Protein AF-A0A954WQE1-F1 (afdb_monomer)

Solvent-accessible surface area (backbone atoms only — not comparable to full-atom values): 22031 Å² total; per-residue (Å²): 136,73,88,57,60,89,53,28,48,101,85,66,47,41,55,74,34,62,69,41,31,35,56,44,27,73,43,98,88,70,47,68,40,38,37,60,62,50,34,54,50,35,53,69,76,42,40,83,43,92,73,36,56,40,56,42,66,49,85,93,50,46,94,58,23,64,58,66,59,38,55,31,36,36,36,50,46,53,56,97,66,20,29,23,33,38,36,39,26,52,50,39,43,62,91,69,50,42,64,57,47,52,54,52,49,46,50,49,33,42,52,53,10,56,80,59,79,33,42,64,50,57,73,44,82,43,75,66,40,76,55,74,67,69,64,58,58,52,52,52,52,54,51,53,54,51,55,51,54,52,50,53,50,53,54,51,51,55,56,47,52,38,53,51,49,18,64,72,73,72,46,92,54,81,86,73,88,78,88,84,76,65,76,72,74,99,64,86,82,51,71,66,61,53,46,50,50,31,73,73,66,22,66,57,58,51,52,41,51,51,49,41,54,50,34,55,50,48,32,56,50,39,71,46,65,51,56,62,60,79,47,77,48,73,52,74,52,70,43,78,91,80,71,43,82,45,75,50,72,49,78,49,69,61,81,67,87,83,63,63,43,61,69,59,32,52,48,33,50,50,46,36,54,49,41,54,54,47,47,52,50,50,55,54,48,52,53,55,53,45,54,55,48,47,52,54,25,54,51,19,46,55,50,24,47,47,29,64,74,44,52,39,54,50,34,47,48,54,27,51,53,41,46,51,34,32,77,68,73,70,49,58,68,68,60,34,53,49,33,48,47,51,32,51,53,47,47,52,50,28,52,52,24,28,48,49,24,47,52,34,49,52,29,56,76,48,48,66,62,72,83,92,73,70,74,65,80,69,76,82,81,66,85,64,71,79,68,68,75,74,84,127

Radius of gyration: 47.33 Å; Cα contacts (8 Å, |Δi|>4): 419; chains: 1; bounding box: 104×52×142 Å

Mean predicted aligned error: 14.35 Å

Nearest PDB structures (foldseek):
  1dna-assembly1_B  TM=9.230E-01  e=9.432E-18  Escherichia coli
  1ev5-assembly1_A-2  TM=9.210E-01  e=1.381E-17  Escherichia coli
  1qqq-assembly1_A  TM=9.215E-01  e=2.516E-17  Escherichia coli
  1evf-assembly1_A  TM=9.211E-01  e=2.806E-17  Escherichia coli
  1fwm-assembly1_B  TM=9.257E-01  e=3.685E-17  Escherichia coli

Structure (mmCIF, N/CA/C/O backbone):
data_AF-A0A954WQE1-F1
#
_entry.id   AF-A0A954WQE1-F1
#
loop_
_atom_site.group_PDB
_atom_site.id
_atom_site.type_symbol
_atom_site.label_atom_id
_atom_site.label_alt_id
_atom_site.label_comp_id
_atom_site.label_asym_id
_atom_site.label_entity_id
_atom_site.label_seq_id
_atom_site.pdbx_PDB_ins_code
_atom_site.Cartn_x
_atom_site.Cartn_y
_atom_site.Cartn_z
_atom_site.occupancy
_atom_site.B_iso_or_equiv
_atom_site.auth_seq_id
_atom_site.auth_comp_id
_atom_site.auth_asym_id
_atom_site.auth_atom_id
_atom_site.pdbx_PDB_model_num
ATOM 1 N N . VAL A 1 1 ? 29.684 19.545 -23.980 1.00 44.56 1 VAL A N 1
ATOM 2 C CA . VAL A 1 1 ? 29.691 18.128 -23.545 1.00 44.56 1 VAL A CA 1
ATOM 3 C C . VAL A 1 1 ? 30.908 17.935 -22.643 1.00 44.56 1 VAL A C 1
ATOM 5 O O . VAL A 1 1 ? 31.995 18.214 -23.116 1.00 44.56 1 VAL A O 1
ATOM 8 N N . ARG A 1 2 ? 30.737 17.595 -21.352 1.00 50.31 2 ARG A N 1
ATOM 9 C CA . ARG A 1 2 ? 31.828 17.500 -20.341 1.00 50.31 2 ARG A CA 1
ATOM 10 C C . ARG A 1 2 ? 32.262 16.064 -20.013 1.00 50.31 2 ARG A C 1
ATOM 12 O O . ARG A 1 2 ? 33.118 15.856 -19.166 1.00 50.31 2 ARG A O 1
ATOM 19 N N . ILE A 1 3 ? 31.651 15.077 -20.665 1.00 53.16 3 ILE A N 1
ATOM 20 C CA . ILE A 1 3 ? 31.867 13.653 -20.368 1.00 53.16 3 ILE A CA 1
ATOM 21 C C . ILE A 1 3 ? 33.276 13.173 -20.733 1.00 53.16 3 ILE A C 1
ATOM 23 O O . ILE A 1 3 ? 33.689 12.138 -20.247 1.00 53.16 3 ILE A O 1
ATOM 27 N N . TRP A 1 4 ? 34.012 13.920 -21.561 1.00 60.53 4 TRP A N 1
ATOM 28 C CA . TRP A 1 4 ? 35.359 13.561 -22.013 1.00 60.53 4 TRP A CA 1
ATOM 29 C C . TRP A 1 4 ? 36.477 14.204 -21.183 1.00 60.53 4 TRP A C 1
ATOM 31 O O . TRP A 1 4 ? 37.647 13.973 -21.463 1.00 60.53 4 TRP A O 1
ATOM 41 N N . ASN A 1 5 ? 36.125 15.005 -20.169 1.00 66.75 5 ASN A N 1
ATOM 42 C CA . ASN A 1 5 ? 37.084 15.774 -19.375 1.00 66.75 5 ASN A CA 1
ATOM 43 C C . ASN A 1 5 ? 38.093 14.891 -18.624 1.00 66.75 5 ASN A C 1
ATOM 45 O O . ASN A 1 5 ? 39.183 15.357 -18.328 1.00 66.75 5 ASN A O 1
ATOM 49 N N . GLU A 1 6 ? 37.740 13.642 -18.313 1.00 64.88 6 GLU A N 1
ATOM 50 C CA . GLU A 1 6 ? 38.630 12.703 -17.616 1.00 64.88 6 GLU A CA 1
ATOM 51 C C . GLU A 1 6 ? 39.767 12.173 -18.505 1.00 64.88 6 GLU A C 1
ATOM 53 O O . GLU A 1 6 ? 40.782 11.718 -17.986 1.00 64.88 6 GLU A O 1
ATOM 58 N N . TRP A 1 7 ? 39.611 12.246 -19.831 1.00 68.12 7 TRP A N 1
ATOM 59 C CA . TRP A 1 7 ? 40.600 11.772 -20.808 1.00 68.12 7 TRP A CA 1
ATOM 60 C C . TRP A 1 7 ? 41.270 12.904 -21.589 1.00 68.12 7 TRP A C 1
ATOM 62 O O . TRP A 1 7 ? 42.167 12.644 -22.386 1.00 68.12 7 TRP A O 1
ATOM 72 N N . ALA A 1 8 ? 40.814 14.139 -21.407 1.00 73.12 8 ALA A N 1
ATOM 73 C CA . ALA A 1 8 ? 41.371 15.300 -22.077 1.00 73.12 8 ALA A CA 1
ATOM 74 C C . ALA A 1 8 ? 42.640 15.783 -21.364 1.00 73.12 8 ALA A C 1
ATOM 76 O O . ALA A 1 8 ? 42.738 15.700 -20.140 1.00 73.12 8 ALA A O 1
ATOM 77 N N . ASP A 1 9 ? 43.607 16.287 -22.127 1.00 78.00 9 ASP A N 1
ATOM 78 C CA . ASP A 1 9 ? 44.785 16.939 -21.561 1.00 78.00 9 ASP A CA 1
ATOM 79 C C . ASP A 1 9 ? 44.444 18.307 -20.933 1.00 78.00 9 ASP A C 1
ATOM 81 O O . ASP A 1 9 ? 43.296 18.760 -20.950 1.00 78.00 9 ASP A O 1
ATOM 85 N N . ASP A 1 10 ? 45.455 18.995 -20.392 1.00 78.81 10 ASP A N 1
ATOM 86 C CA . ASP A 1 10 ? 45.301 20.310 -19.752 1.00 78.81 10 ASP A CA 1
ATOM 87 C C . ASP A 1 10 ? 44.700 21.389 -20.686 1.00 78.81 10 ASP A C 1
ATOM 89 O O . ASP A 1 10 ? 44.206 22.412 -20.206 1.00 78.81 10 ASP A O 1
ATOM 93 N N . ASN A 1 11 ? 44.707 21.167 -22.008 1.00 77.94 11 ASN A N 1
ATOM 94 C CA . ASN A 1 11 ? 44.114 22.049 -23.018 1.00 77.94 11 ASN A CA 1
ATOM 95 C C . ASN A 1 11 ? 42.723 21.588 -23.489 1.00 77.94 11 ASN A C 1
ATOM 97 O O . ASN A 1 11 ? 42.072 22.300 -24.258 1.00 77.94 11 ASN A O 1
ATOM 101 N N . GLY A 1 12 ? 42.237 20.436 -23.021 1.00 77.00 12 GLY A N 1
ATOM 102 C CA . GLY A 1 12 ? 40.967 19.853 -23.444 1.00 77.00 12 GLY A CA 1
ATOM 103 C C . GLY A 1 12 ? 41.069 18.935 -24.671 1.00 77.00 12 GLY A C 1
ATOM 104 O O . GLY A 1 12 ? 40.027 18.542 -25.204 1.00 77.00 12 GLY A O 1
ATOM 105 N N . ASP A 1 13 ? 42.278 18.583 -25.120 1.00 78.06 13 ASP A N 1
ATOM 106 C CA . ASP A 1 13 ? 42.508 17.761 -26.308 1.00 78.06 13 ASP A CA 1
ATOM 107 C C . ASP A 1 13 ? 42.589 16.261 -25.973 1.00 78.06 13 ASP A C 1
ATOM 109 O O . ASP A 1 13 ? 43.145 15.842 -24.962 1.00 78.06 13 ASP A O 1
ATOM 113 N N . LEU A 1 14 ? 42.055 15.420 -26.867 1.00 81.06 14 LEU A N 1
ATOM 114 C CA . LEU A 1 14 ? 42.065 13.948 -26.747 1.00 81.06 14 LEU A CA 1
ATOM 115 C C . LEU A 1 14 ? 43.180 13.288 -27.583 1.00 81.06 14 LEU A C 1
ATOM 117 O O . LEU A 1 14 ? 43.167 12.077 -27.827 1.00 81.06 14 LEU A O 1
ATOM 121 N N . GLY A 1 15 ? 44.132 14.089 -28.066 1.00 85.19 15 GLY A N 1
ATOM 122 C CA . GLY A 1 15 ? 45.166 13.661 -29.004 1.00 85.19 15 GLY A CA 1
ATOM 123 C C . GLY A 1 15 ? 44.678 13.570 -30.464 1.00 85.19 15 GLY A C 1
ATOM 124 O O . GLY A 1 15 ? 43.678 14.189 -30.844 1.00 85.19 15 GLY A O 1
ATOM 125 N N . PRO A 1 16 ? 45.385 12.821 -31.332 1.00 87.19 16 PRO A N 1
ATOM 126 C CA . PRO A 1 16 ? 45.154 12.766 -32.773 1.00 87.19 16 PRO A CA 1
ATOM 127 C C . PRO A 1 16 ? 43.938 11.902 -33.161 1.00 87.19 16 PRO A C 1
ATOM 129 O O . PRO A 1 16 ? 44.061 10.949 -33.921 1.00 87.19 16 PRO A O 1
ATOM 132 N N . ILE A 1 17 ? 42.747 12.228 -32.666 1.00 86.19 17 ILE A N 1
ATOM 133 C CA . ILE A 1 17 ? 41.510 11.472 -32.925 1.00 86.19 17 ILE A CA 1
ATOM 134 C C . ILE A 1 17 ? 40.830 11.902 -34.249 1.00 86.19 17 ILE A C 1
ATOM 136 O O . ILE A 1 17 ? 41.497 12.303 -35.205 1.00 86.19 17 ILE A O 1
ATOM 140 N N . TYR A 1 18 ? 39.497 11.826 -34.338 1.00 88.00 18 TYR A N 1
ATOM 141 C CA . TYR A 1 18 ? 38.711 11.956 -35.574 1.00 88.00 18 TYR A CA 1
ATOM 142 C C . TYR A 1 18 ? 39.097 13.128 -36.486 1.00 88.00 18 TYR A C 1
ATOM 144 O O . TYR A 1 18 ? 39.350 12.912 -37.666 1.00 88.00 18 TYR A O 1
ATOM 152 N N . GLY A 1 19 ? 39.195 14.357 -35.966 1.00 87.81 19 GLY A N 1
ATOM 153 C CA . GLY A 1 19 ? 39.483 15.537 -36.793 1.00 87.81 19 GLY A CA 1
ATOM 154 C C . GLY A 1 19 ? 40.816 15.430 -37.542 1.00 87.81 19 GLY A C 1
ATOM 155 O O . GLY A 1 19 ? 40.864 15.616 -38.758 1.00 87.81 19 GLY A O 1
ATOM 156 N N . LYS A 1 20 ? 41.897 15.053 -36.845 1.00 91.00 20 LYS A N 1
ATOM 157 C CA . LYS A 1 20 ? 43.204 14.855 -37.485 1.00 91.00 20 LYS A CA 1
ATOM 158 C C . LYS A 1 20 ? 43.142 13.707 -38.487 1.00 91.00 20 LYS A C 1
ATOM 160 O O . LYS A 1 20 ? 43.586 13.886 -39.617 1.00 91.00 20 LYS A O 1
ATOM 165 N N . GLN A 1 21 ? 42.557 12.568 -38.115 1.00 94.19 21 GLN A N 1
ATOM 166 C CA . GLN A 1 21 ? 42.519 11.413 -39.012 1.00 94.19 21 GLN A CA 1
ATOM 167 C C . GLN A 1 21 ? 41.669 11.682 -40.263 1.00 94.19 21 GLN A C 1
ATOM 169 O O . GLN A 1 21 ? 42.047 11.276 -41.354 1.00 94.19 21 GLN A O 1
ATOM 174 N N . TRP A 1 22 ? 40.562 12.419 -40.172 1.00 94.94 22 TRP A N 1
ATOM 175 C CA . TRP A 1 22 ? 39.663 12.621 -41.313 1.00 94.94 22 TRP A CA 1
ATOM 176 C C . TRP A 1 22 ? 40.170 13.661 -42.309 1.00 94.94 22 TRP A C 1
ATOM 178 O O . TRP A 1 22 ? 40.100 13.432 -43.517 1.00 94.94 22 TRP A O 1
ATOM 188 N N . VAL A 1 23 ? 40.671 14.805 -41.833 1.00 94.81 23 VAL A N 1
ATOM 189 C CA . VAL A 1 23 ? 41.021 15.932 -42.719 1.00 94.81 23 VAL A CA 1
ATOM 190 C C . VAL A 1 23 ? 42.520 16.212 -42.816 1.00 94.81 23 VAL A C 1
ATOM 192 O O . VAL A 1 23 ? 42.933 16.979 -43.686 1.00 94.81 23 VAL A O 1
ATOM 195 N N . ARG A 1 24 ? 43.345 15.603 -41.957 1.00 93.44 24 ARG A N 1
ATOM 196 C CA . ARG A 1 24 ? 44.784 15.890 -41.863 1.00 93.44 24 ARG A CA 1
ATOM 197 C C . ARG A 1 24 ? 45.621 14.636 -41.575 1.00 93.44 24 ARG A C 1
ATOM 199 O O . ARG A 1 24 ? 46.587 14.700 -40.813 1.00 93.44 24 ARG A O 1
ATOM 206 N N . TRP A 1 25 ? 45.262 13.511 -42.194 1.00 93.81 25 TRP A N 1
ATOM 207 C CA . TRP A 1 25 ? 45.987 12.247 -42.048 1.00 93.81 25 TRP A CA 1
ATOM 208 C C . TRP A 1 25 ? 47.409 12.390 -42.594 1.00 93.81 25 TRP A C 1
ATOM 210 O O . TRP A 1 25 ? 47.583 12.743 -43.760 1.00 93.81 25 TRP A O 1
ATOM 220 N N . GLN A 1 26 ? 48.429 12.123 -41.782 1.00 91.81 26 GLN A N 1
ATOM 221 C CA . GLN A 1 26 ? 49.822 12.268 -42.210 1.00 91.81 26 GLN A CA 1
ATOM 222 C C . GLN A 1 26 ? 50.297 11.023 -42.959 1.00 91.81 26 GLN A C 1
ATOM 224 O O . GLN A 1 26 ? 50.232 9.906 -42.447 1.00 91.81 26 GLN A O 1
ATOM 229 N N . SER A 1 27 ? 50.761 11.206 -44.191 1.00 88.81 27 SER A N 1
ATOM 230 C CA . SER A 1 27 ? 51.441 10.157 -44.945 1.00 88.81 27 SER A CA 1
ATOM 231 C C . SER A 1 27 ? 52.927 10.067 -44.563 1.00 88.81 27 SER A C 1
ATOM 233 O O . SER A 1 27 ? 53.488 11.033 -44.041 1.00 88.81 27 SER A O 1
ATOM 235 N N . PRO A 1 28 ? 53.606 8.942 -44.862 1.00 86.94 28 PRO A N 1
ATOM 236 C CA . PRO A 1 28 ? 55.034 8.778 -44.570 1.00 86.94 28 PRO A CA 1
ATOM 237 C C . PRO A 1 28 ? 55.943 9.835 -45.219 1.00 86.94 28 PRO A C 1
ATOM 239 O O . PRO A 1 28 ? 56.999 10.147 -44.684 1.00 86.94 28 PRO A O 1
ATOM 242 N N . ASP A 1 29 ? 55.534 10.405 -46.357 1.00 89.88 29 ASP A N 1
ATOM 243 C CA . ASP A 1 29 ? 56.229 11.499 -47.049 1.00 89.88 29 ASP A CA 1
ATOM 244 C C . ASP A 1 29 ? 55.850 12.898 -46.516 1.00 89.88 29 ASP A C 1
ATOM 246 O O . ASP A 1 29 ? 56.197 13.908 -47.126 1.00 89.88 29 ASP A O 1
ATOM 250 N N . GLY A 1 30 ? 55.135 12.976 -45.389 1.00 86.38 30 GLY A N 1
ATOM 251 C CA . GLY A 1 30 ? 54.796 14.220 -44.693 1.00 86.38 30 GLY A CA 1
ATOM 252 C C . GLY A 1 30 ? 53.610 14.993 -45.277 1.00 86.38 30 GLY A C 1
ATOM 253 O O . GLY A 1 30 ? 53.328 16.108 -44.833 1.00 86.38 30 GLY A O 1
ATOM 254 N N . LYS A 1 31 ? 52.886 14.438 -46.258 1.00 91.06 31 LYS A N 1
ATOM 255 C CA . LYS A 1 31 ? 51.700 15.089 -46.834 1.00 91.06 31 LYS A CA 1
ATOM 256 C C . LYS A 1 31 ? 50.481 14.879 -45.941 1.00 91.06 31 LYS A C 1
ATOM 258 O O . LYS A 1 31 ? 50.245 13.797 -45.411 1.00 91.06 31 LYS A O 1
ATOM 263 N N . ALA A 1 32 ? 49.662 15.921 -45.818 1.00 93.88 32 ALA A N 1
ATOM 264 C CA . ALA A 1 32 ? 48.364 15.826 -45.164 1.00 93.88 32 ALA A CA 1
ATOM 265 C C . ALA A 1 32 ? 47.299 15.365 -46.168 1.00 93.88 32 ALA A C 1
ATOM 267 O O . ALA A 1 32 ? 47.075 16.001 -47.199 1.00 93.88 32 ALA A O 1
ATOM 268 N N . ILE A 1 33 ? 46.629 14.263 -45.855 1.00 94.75 33 ILE A N 1
ATOM 269 C CA . ILE A 1 33 ? 45.537 13.695 -46.635 1.00 94.75 33 ILE A CA 1
ATOM 270 C C . ILE A 1 33 ? 44.212 14.119 -46.001 1.00 94.75 33 ILE A C 1
ATOM 272 O O . ILE A 1 33 ? 43.920 13.783 -44.853 1.00 94.75 33 ILE A O 1
ATOM 276 N N . ASN A 1 34 ? 43.387 14.815 -46.784 1.00 96.94 34 ASN A N 1
ATOM 277 C CA . ASN A 1 34 ? 41.999 15.091 -46.436 1.00 96.94 34 ASN A CA 1
ATOM 278 C C . ASN A 1 34 ? 41.095 14.015 -47.057 1.00 96.94 34 ASN A C 1
ATOM 280 O O . ASN A 1 34 ? 40.799 14.051 -48.253 1.00 96.94 34 ASN A O 1
ATOM 284 N N . GLN A 1 35 ? 40.698 13.032 -46.248 1.00 97.19 35 GLN A N 1
ATOM 285 C CA . GLN A 1 35 ? 39.873 11.906 -46.684 1.00 97.19 35 GLN A CA 1
ATOM 286 C C . GLN A 1 35 ? 38.444 12.348 -47.024 1.00 97.19 35 GLN A C 1
ATOM 288 O O . GLN A 1 35 ? 37.873 11.829 -47.978 1.00 97.19 35 GLN A O 1
ATOM 293 N N . ILE A 1 36 ? 37.895 13.348 -46.324 1.00 96.88 36 ILE A N 1
ATOM 294 C CA . ILE A 1 36 ? 36.558 13.899 -46.612 1.00 96.88 36 ILE A CA 1
ATOM 295 C C . ILE A 1 36 ? 36.529 14.569 -47.987 1.00 96.88 36 ILE A C 1
ATOM 297 O O . ILE A 1 36 ? 35.657 14.277 -48.799 1.00 96.88 36 ILE A O 1
ATOM 301 N N . ALA A 1 37 ? 37.515 15.419 -48.287 1.00 96.88 37 ALA A N 1
ATOM 302 C CA . ALA A 1 37 ? 37.608 16.080 -49.588 1.00 96.88 37 ALA A CA 1
ATOM 303 C C . ALA A 1 37 ? 37.783 15.067 -50.729 1.00 96.88 37 ALA A C 1
ATOM 305 O O . ALA A 1 37 ? 37.155 15.201 -51.777 1.00 96.88 37 ALA A O 1
ATOM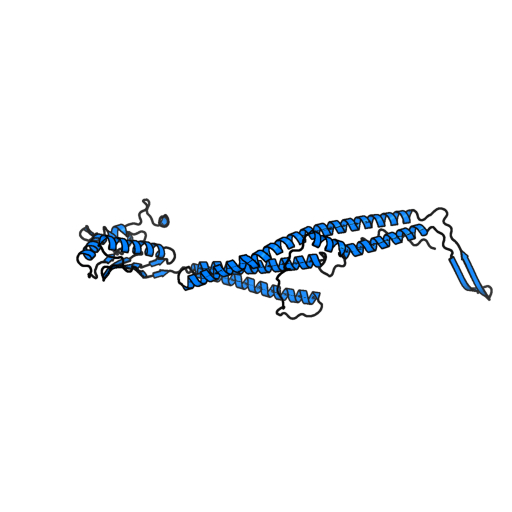 306 N N . ARG A 1 38 ? 38.590 14.018 -50.509 1.00 96.81 38 ARG A N 1
ATOM 307 C CA . ARG A 1 38 ? 38.726 12.907 -51.461 1.00 96.81 38 ARG A CA 1
ATOM 308 C C . ARG A 1 38 ? 37.423 12.138 -51.639 1.00 96.81 38 ARG A C 1
ATOM 310 O O . ARG A 1 38 ? 37.109 11.767 -52.760 1.00 96.81 38 ARG A O 1
ATOM 317 N N . ALA A 1 39 ? 36.671 11.904 -50.566 1.00 97.38 39 ALA A N 1
ATOM 318 C CA . ALA A 1 39 ? 35.374 11.250 -50.658 1.00 97.38 39 ALA A CA 1
ATOM 319 C C . ALA A 1 39 ? 34.400 12.080 -51.506 1.00 97.38 39 ALA A C 1
ATOM 321 O O . ALA A 1 39 ? 33.809 11.530 -52.424 1.00 97.38 39 ALA A O 1
ATOM 322 N N . VAL A 1 40 ? 34.302 13.397 -51.273 1.00 97.69 40 VAL A N 1
ATOM 323 C CA . VAL A 1 40 ? 33.467 14.309 -52.082 1.00 97.69 40 VAL A CA 1
ATOM 324 C C . VAL A 1 40 ? 33.869 14.279 -53.559 1.00 97.69 40 VAL A C 1
ATOM 326 O O . VAL A 1 40 ? 33.007 14.155 -54.425 1.00 97.69 40 VAL A O 1
ATOM 329 N N . ASP A 1 41 ? 35.168 14.359 -53.858 1.00 97.50 41 ASP A N 1
ATOM 330 C CA . ASP A 1 41 ? 35.675 14.262 -55.232 1.00 97.50 41 ASP A CA 1
ATOM 331 C C . ASP A 1 41 ? 35.302 12.925 -55.890 1.00 97.50 41 ASP A C 1
ATOM 333 O O . ASP A 1 41 ? 34.783 12.905 -57.005 1.00 97.50 41 ASP A O 1
ATOM 337 N N . GLN A 1 42 ? 35.492 11.807 -55.181 1.00 97.31 42 GLN A N 1
ATOM 338 C CA . GLN A 1 42 ? 35.119 10.487 -55.687 1.00 97.31 42 GLN A CA 1
ATOM 339 C C . GLN A 1 42 ? 33.610 10.355 -55.888 1.00 97.31 42 GLN A C 1
ATOM 341 O O . GLN A 1 42 ? 33.199 9.816 -56.903 1.00 97.31 42 GLN A O 1
ATOM 346 N N . ILE A 1 43 ? 32.781 10.873 -54.982 1.00 97.50 43 ILE A N 1
ATOM 347 C CA . ILE A 1 43 ? 31.321 10.845 -55.135 1.00 97.50 43 ILE A CA 1
ATOM 348 C C . ILE A 1 43 ? 30.899 11.600 -56.403 1.00 97.50 43 ILE A C 1
ATOM 350 O O . ILE A 1 43 ? 30.061 11.108 -57.151 1.00 97.50 43 ILE A O 1
ATOM 354 N N . LYS A 1 44 ? 31.496 12.769 -56.675 1.00 96.06 44 LYS A N 1
ATOM 355 C CA . LYS A 1 44 ? 31.149 13.596 -57.844 1.00 96.06 44 LYS A CA 1
ATOM 356 C C . LYS A 1 44 ? 31.667 13.032 -59.165 1.00 96.06 44 LYS A C 1
ATOM 358 O O . LYS A 1 44 ? 30.975 13.114 -60.174 1.00 96.06 44 LYS A O 1
ATOM 363 N N . ASN A 1 45 ? 32.883 12.488 -59.166 1.00 96.69 45 ASN A N 1
ATOM 364 C CA . ASN A 1 45 ? 33.603 12.147 -60.397 1.00 96.69 45 ASN A CA 1
ATOM 365 C C . ASN A 1 45 ? 33.699 10.636 -60.666 1.00 96.69 45 ASN A C 1
ATOM 367 O O . ASN A 1 45 ? 34.031 10.232 -61.778 1.00 96.69 45 ASN A O 1
ATOM 371 N N . ASN A 1 46 ? 33.447 9.795 -59.663 1.00 96.19 46 ASN A N 1
ATOM 372 C CA . ASN A 1 46 ? 33.540 8.335 -59.739 1.00 96.19 46 ASN A CA 1
ATOM 373 C C . ASN A 1 46 ? 32.598 7.647 -58.713 1.00 96.19 46 ASN A C 1
ATOM 375 O O . ASN A 1 46 ? 33.077 6.915 -57.837 1.00 96.19 46 ASN A O 1
ATOM 379 N N . PRO A 1 47 ? 31.274 7.899 -58.775 1.00 94.69 47 PRO A N 1
ATOM 380 C CA . PRO A 1 47 ? 30.311 7.498 -57.739 1.00 94.69 47 PRO A CA 1
ATOM 381 C C . PRO A 1 47 ? 30.226 5.982 -57.500 1.00 94.69 47 PRO A C 1
ATOM 383 O O . PRO A 1 47 ? 29.981 5.554 -56.375 1.00 94.69 47 PRO A O 1
ATOM 386 N N . ASP A 1 48 ? 30.507 5.165 -58.520 1.00 92.44 48 ASP A N 1
ATOM 387 C CA . ASP A 1 48 ? 30.490 3.695 -58.430 1.00 92.44 48 ASP A CA 1
ATOM 388 C C . ASP A 1 48 ? 31.732 3.113 -57.724 1.00 92.44 48 ASP A C 1
ATOM 390 O O . ASP A 1 48 ? 31.892 1.893 -57.572 1.00 92.44 48 ASP A O 1
ATOM 394 N N . SER A 1 49 ? 32.656 3.979 -57.298 1.00 93.50 49 SER A N 1
ATOM 395 C CA . SER A 1 49 ? 33.876 3.582 -56.613 1.00 93.50 49 SER A CA 1
ATOM 396 C C . SER A 1 49 ? 33.566 2.895 -55.287 1.00 93.50 49 SER A C 1
ATOM 398 O O . SER A 1 49 ? 33.047 3.479 -54.342 1.00 93.50 49 SER A O 1
ATOM 400 N N . ARG A 1 50 ? 34.032 1.654 -55.142 1.00 91.81 50 ARG A N 1
ATOM 401 C CA . ARG A 1 50 ? 33.997 0.925 -53.860 1.00 91.81 50 ARG A CA 1
ATOM 402 C C . ARG A 1 50 ? 35.051 1.409 -52.854 1.00 91.81 50 ARG A C 1
ATOM 404 O O . ARG A 1 50 ? 35.283 0.751 -51.847 1.00 91.81 50 ARG A O 1
ATOM 411 N N . ARG A 1 51 ? 35.755 2.504 -53.159 1.00 93.88 51 ARG A N 1
ATOM 412 C CA . ARG A 1 51 ? 36.883 3.035 -52.374 1.00 93.88 51 ARG A CA 1
ATOM 413 C C . ARG A 1 51 ? 36.570 4.373 -51.708 1.00 93.88 51 ARG A C 1
ATOM 415 O O . ARG A 1 51 ? 37.491 5.039 -51.240 1.00 93.88 51 ARG A O 1
ATOM 422 N N . ILE A 1 52 ? 35.300 4.773 -51.656 1.00 97.31 52 ILE A N 1
ATOM 423 C CA . ILE A 1 52 ? 34.861 5.996 -50.975 1.00 97.31 52 ILE A CA 1
ATOM 424 C C . ILE A 1 52 ? 34.811 5.725 -49.463 1.00 97.31 52 ILE A C 1
ATOM 426 O O . ILE A 1 52 ? 33.747 5.605 -48.866 1.00 97.31 52 ILE A O 1
ATOM 430 N N . ILE A 1 53 ? 35.988 5.548 -48.860 1.00 96.88 53 ILE A N 1
ATOM 431 C CA . ILE A 1 53 ? 36.173 5.111 -47.473 1.00 96.88 53 ILE A CA 1
ATOM 432 C C . ILE A 1 53 ? 36.961 6.174 -46.712 1.00 96.88 53 ILE A C 1
ATOM 434 O O . ILE A 1 53 ? 37.971 6.682 -47.202 1.00 96.88 53 ILE A O 1
ATOM 438 N N . VAL A 1 54 ? 36.523 6.461 -45.491 1.00 97.25 54 VAL A N 1
ATOM 439 C CA . VAL A 1 54 ? 37.219 7.318 -44.534 1.00 97.25 54 VAL A CA 1
ATOM 440 C C . VAL A 1 54 ? 37.612 6.477 -43.328 1.00 97.25 54 VAL A C 1
ATOM 442 O O . VAL A 1 54 ? 36.769 5.836 -42.702 1.00 97.25 54 VAL A O 1
ATOM 445 N N . ASN A 1 55 ? 38.901 6.484 -42.995 1.00 95.44 55 ASN A N 1
ATOM 446 C CA . ASN A 1 55 ? 39.457 5.736 -41.872 1.00 95.44 55 ASN A CA 1
ATOM 447 C C . ASN A 1 55 ? 39.810 6.678 -40.721 1.00 95.44 55 ASN A C 1
ATOM 449 O O . ASN A 1 55 ? 40.482 7.690 -40.915 1.00 95.44 55 ASN A O 1
ATOM 453 N N . ALA A 1 56 ? 39.401 6.312 -39.511 1.00 94.06 56 ALA A N 1
ATOM 454 C CA . ALA A 1 56 ? 39.863 6.936 -38.274 1.00 94.06 56 ALA A CA 1
ATOM 455 C C . ALA A 1 56 ? 40.841 6.043 -37.501 1.00 94.06 56 ALA A C 1
ATOM 457 O O . ALA A 1 56 ? 41.568 6.535 -36.645 1.00 94.06 56 ALA A O 1
ATOM 458 N N . TRP A 1 57 ? 40.890 4.744 -37.800 1.00 93.62 57 TRP A N 1
ATOM 459 C CA . TRP A 1 57 ? 41.792 3.816 -37.127 1.00 93.62 57 TRP A CA 1
ATOM 460 C C . TRP A 1 57 ? 43.216 3.878 -37.697 1.00 93.62 57 TRP A C 1
ATOM 462 O O . TRP A 1 57 ? 43.525 3.240 -38.704 1.00 93.62 57 TRP A O 1
ATOM 472 N N . ASN A 1 58 ? 44.095 4.643 -37.047 1.00 92.94 58 ASN A N 1
ATOM 473 C CA . ASN A 1 58 ? 45.504 4.766 -37.420 1.00 92.94 58 ASN A CA 1
ATOM 474 C C . ASN A 1 58 ? 46.401 3.985 -36.459 1.00 92.94 58 ASN A C 1
ATOM 476 O O . ASN A 1 58 ? 46.734 4.476 -35.383 1.00 92.94 58 ASN A O 1
ATOM 480 N N . THR A 1 59 ? 46.837 2.793 -36.872 1.00 91.06 59 THR A N 1
ATOM 481 C CA . THR A 1 59 ? 47.691 1.909 -36.061 1.00 91.06 59 THR A CA 1
ATOM 482 C C . THR A 1 59 ? 49.013 2.546 -35.642 1.00 91.06 59 THR A C 1
ATOM 484 O O . THR A 1 59 ? 49.547 2.175 -34.606 1.00 91.06 59 THR A O 1
ATOM 487 N N . GLY A 1 60 ? 49.544 3.493 -36.423 1.00 89.38 60 GLY A N 1
ATOM 488 C CA . GLY A 1 60 ? 50.806 4.170 -36.114 1.00 89.38 60 GLY A CA 1
ATOM 489 C C . GLY A 1 60 ? 50.686 5.265 -35.053 1.00 89.38 60 GLY A C 1
ATOM 490 O O . GLY A 1 60 ? 51.702 5.741 -34.556 1.00 89.38 60 GLY A O 1
ATOM 491 N N . GLU A 1 61 ? 49.464 5.673 -34.706 1.00 90.56 61 GLU A N 1
ATOM 492 C CA . GLU A 1 61 ? 49.214 6.783 -33.781 1.00 90.56 61 GLU A CA 1
ATOM 493 C C . GLU A 1 61 ? 48.340 6.389 -32.582 1.00 90.56 61 GLU A C 1
ATOM 495 O O . GLU A 1 61 ? 48.032 7.254 -31.768 1.00 90.56 61 GLU A O 1
ATOM 500 N N . LEU A 1 62 ? 47.946 5.115 -32.440 1.00 89.69 62 LEU A N 1
ATOM 501 C CA . LEU A 1 62 ? 47.032 4.675 -31.371 1.00 89.69 62 LEU A CA 1
ATOM 502 C C . LEU A 1 62 ? 47.542 5.038 -29.973 1.00 89.69 62 LEU A C 1
ATOM 504 O O . LEU A 1 62 ? 46.765 5.549 -29.173 1.00 89.69 62 LEU A O 1
ATOM 508 N N . ASP A 1 63 ? 48.837 4.851 -29.711 1.00 89.12 63 ASP A N 1
ATOM 509 C CA . ASP A 1 63 ? 49.455 5.139 -28.407 1.00 89.12 63 ASP A CA 1
ATOM 510 C C . ASP A 1 63 ? 49.483 6.639 -28.065 1.00 89.12 63 ASP A C 1
ATOM 512 O O . ASP A 1 63 ? 49.753 7.020 -26.929 1.00 89.12 63 ASP A O 1
ATOM 516 N N . GLN A 1 64 ? 49.213 7.505 -29.046 1.00 87.50 64 GLN A N 1
ATOM 517 C CA . GLN A 1 64 ? 49.155 8.958 -28.873 1.00 87.50 64 GLN A CA 1
ATOM 518 C C . GLN A 1 64 ? 47.722 9.453 -28.623 1.00 87.50 64 GLN A C 1
ATOM 520 O O . GLN A 1 64 ? 47.525 10.638 -28.361 1.00 87.50 64 GLN A O 1
ATOM 525 N N . MET A 1 65 ? 46.715 8.582 -28.748 1.00 88.06 65 MET A N 1
ATOM 526 C CA . MET A 1 65 ? 45.303 8.921 -28.574 1.00 88.06 65 MET A CA 1
ATOM 527 C C . MET A 1 65 ? 44.870 8.584 -27.149 1.00 88.06 65 MET A C 1
ATOM 529 O O . MET A 1 65 ? 44.915 7.422 -26.751 1.00 88.06 65 MET A O 1
ATOM 533 N N . ALA A 1 66 ? 44.387 9.580 -26.402 1.00 82.31 66 ALA A N 1
ATOM 534 C CA . ALA A 1 66 ? 43.895 9.365 -25.039 1.00 82.31 66 ALA A CA 1
ATOM 535 C C . ALA A 1 66 ? 42.707 8.390 -25.006 1.00 82.31 66 ALA A C 1
ATOM 537 O O . ALA A 1 66 ? 42.545 7.604 -24.073 1.00 82.31 66 ALA A O 1
ATOM 538 N N . LEU A 1 67 ? 41.907 8.406 -26.075 1.00 81.19 67 LEU A N 1
ATOM 539 C CA . LEU A 1 67 ? 40.892 7.405 -26.348 1.00 81.19 67 LEU A CA 1
ATOM 540 C C . LEU A 1 67 ? 40.946 7.010 -27.822 1.00 81.19 67 LEU A C 1
ATOM 542 O O . LEU A 1 67 ? 40.783 7.841 -28.718 1.00 81.19 67 LEU A O 1
ATOM 546 N N . THR A 1 68 ? 41.152 5.723 -28.081 1.00 86.31 68 THR A N 1
ATOM 547 C CA . THR A 1 68 ? 41.215 5.222 -29.454 1.00 86.31 68 THR A CA 1
ATOM 548 C C . THR A 1 68 ? 39.834 5.309 -30.135 1.00 86.31 68 THR A C 1
ATOM 550 O O . THR A 1 68 ? 38.822 4.978 -29.511 1.00 86.31 68 THR A O 1
ATOM 553 N N . PRO A 1 69 ? 39.745 5.706 -31.420 1.00 87.81 69 PRO A N 1
ATOM 554 C CA . PRO A 1 69 ? 38.484 5.934 -32.126 1.00 87.81 69 PRO A CA 1
ATOM 555 C C . PRO A 1 69 ? 37.519 4.750 -32.059 1.00 87.81 69 PRO A C 1
ATOM 557 O O . PRO A 1 69 ? 37.855 3.649 -32.493 1.00 87.81 69 PRO A O 1
ATOM 560 N N . CYS A 1 70 ? 36.310 4.962 -31.540 1.00 90.06 70 CYS A N 1
ATOM 561 C CA . CYS A 1 70 ? 35.245 3.957 -31.558 1.00 90.06 70 CYS A CA 1
ATOM 562 C C . CYS A 1 70 ? 34.698 3.756 -32.977 1.00 90.06 70 CYS A C 1
ATOM 564 O O . CYS A 1 70 ? 34.380 2.633 -33.359 1.00 90.06 70 CYS A O 1
ATOM 566 N N . HIS A 1 71 ? 34.626 4.819 -33.784 1.00 92.69 71 HIS A N 1
ATOM 567 C CA . HIS A 1 71 ? 34.326 4.731 -35.218 1.00 92.69 71 HIS A CA 1
ATOM 568 C C . HIS A 1 71 ? 35.620 4.434 -35.954 1.00 92.69 71 HIS A C 1
ATOM 570 O O . HIS A 1 71 ? 36.486 5.298 -36.031 1.00 92.69 71 HIS A O 1
ATOM 576 N N . ALA A 1 72 ? 35.787 3.209 -36.441 1.00 93.00 72 ALA A N 1
ATOM 577 C CA . ALA A 1 72 ? 37.050 2.803 -37.047 1.00 93.00 72 ALA A CA 1
ATOM 578 C C . ALA A 1 72 ? 37.132 3.249 -38.512 1.00 93.00 72 ALA A C 1
ATOM 580 O O . ALA A 1 72 ? 38.154 3.788 -38.945 1.00 93.00 72 ALA A O 1
ATOM 581 N N . LEU A 1 73 ? 36.041 3.060 -39.254 1.00 95.44 73 LEU A N 1
ATOM 582 C CA . LEU A 1 73 ? 35.905 3.482 -40.643 1.00 95.44 73 LEU A CA 1
ATOM 583 C C . LEU A 1 73 ? 34.438 3.683 -41.003 1.00 95.44 73 LEU A C 1
ATOM 585 O O . LEU A 1 73 ? 33.560 3.057 -40.409 1.00 95.44 73 LEU A O 1
ATOM 589 N N . PHE A 1 74 ? 34.191 4.506 -42.013 1.00 97.31 74 PHE A N 1
ATOM 590 C CA . PHE A 1 74 ? 32.903 4.571 -42.689 1.00 97.31 74 PHE A CA 1
ATOM 591 C C . PHE A 1 74 ? 33.095 4.669 -44.199 1.00 97.31 74 PHE A C 1
ATOM 593 O O . PHE A 1 74 ? 34.104 5.184 -44.686 1.00 97.31 74 PHE A O 1
ATOM 600 N N . GLN A 1 75 ? 32.130 4.139 -44.937 1.00 97.69 75 GLN A N 1
ATOM 601 C CA . GLN A 1 75 ? 32.132 4.051 -46.386 1.00 97.69 75 GLN A CA 1
ATOM 602 C C . GLN A 1 75 ? 30.863 4.682 -46.947 1.00 97.69 75 GLN A C 1
ATOM 604 O O . GLN A 1 75 ? 29.763 4.380 -46.489 1.00 97.69 75 GLN A O 1
ATOM 609 N N . PHE A 1 76 ? 31.010 5.501 -47.984 1.00 98.06 76 PHE A N 1
ATOM 610 C CA . PHE A 1 76 ? 29.878 5.989 -48.760 1.00 98.06 76 PHE A CA 1
ATOM 611 C C . PHE A 1 76 ? 29.617 5.102 -49.973 1.00 98.06 76 PHE A C 1
ATOM 613 O O . PHE A 1 76 ? 30.528 4.498 -50.545 1.00 98.06 76 PHE A O 1
ATOM 620 N N . TYR A 1 77 ? 28.353 5.044 -50.365 1.00 96.31 77 TYR A N 1
ATOM 621 C CA . TYR A 1 77 ? 27.896 4.319 -51.538 1.00 96.31 77 TYR A CA 1
ATOM 622 C C . TYR A 1 77 ? 26.828 5.135 -52.255 1.00 96.31 77 TYR A C 1
ATOM 624 O O . TYR A 1 77 ? 25.929 5.666 -51.604 1.00 96.31 77 TYR A O 1
ATOM 632 N N . VAL A 1 78 ? 26.930 5.239 -53.579 1.00 96.69 78 VAL A N 1
ATOM 633 C CA . VAL A 1 78 ? 25.953 5.944 -54.409 1.00 96.69 78 VAL A CA 1
ATOM 634 C C . VAL A 1 78 ? 25.218 4.933 -55.279 1.00 96.69 78 VAL A C 1
ATOM 636 O O . VAL A 1 78 ? 25.849 4.126 -55.956 1.00 96.69 78 VAL A O 1
ATOM 639 N N . ALA A 1 79 ? 23.891 4.984 -55.260 1.00 94.50 79 ALA A N 1
ATOM 640 C CA . ALA A 1 79 ? 23.028 4.217 -56.153 1.00 94.50 79 ALA A CA 1
ATOM 641 C C . ALA A 1 79 ? 21.728 4.983 -56.390 1.00 94.50 79 ALA A C 1
ATOM 643 O O . ALA A 1 79 ? 21.219 5.622 -55.473 1.00 94.50 79 ALA A O 1
ATOM 644 N N . ASP A 1 80 ? 21.203 4.936 -57.615 1.00 93.81 80 ASP A N 1
ATOM 645 C CA . ASP A 1 80 ? 19.918 5.548 -57.987 1.00 93.81 80 ASP A CA 1
ATOM 646 C C . ASP A 1 80 ? 19.778 7.026 -57.566 1.00 93.81 80 ASP A C 1
ATOM 648 O O . ASP A 1 80 ? 18.727 7.468 -57.107 1.00 93.81 80 ASP A O 1
ATOM 652 N N . GLY A 1 81 ? 20.866 7.800 -57.680 1.00 94.62 81 GLY A N 1
ATOM 653 C CA . GLY A 1 81 ? 20.900 9.214 -57.279 1.00 94.62 81 GLY A CA 1
ATOM 654 C C . GLY A 1 81 ? 20.911 9.455 -55.762 1.00 94.62 81 GLY A C 1
ATOM 655 O O . GLY A 1 81 ? 20.818 10.605 -55.331 1.00 94.62 81 GLY A O 1
ATOM 656 N N . LYS A 1 82 ? 21.053 8.399 -54.951 1.00 97.50 82 LYS A N 1
ATOM 657 C CA . LYS A 1 82 ? 21.073 8.451 -53.485 1.00 97.50 82 LYS A CA 1
ATOM 658 C C . LYS A 1 82 ? 22.439 8.112 -52.913 1.00 97.50 82 LYS A C 1
ATOM 660 O O . LYS A 1 82 ? 23.077 7.156 -53.350 1.00 97.50 82 LYS A O 1
ATOM 665 N N . LEU A 1 83 ? 22.862 8.853 -51.890 1.00 98.19 83 LEU A N 1
ATOM 666 C CA . LEU A 1 83 ? 24.092 8.604 -51.139 1.00 98.19 83 LEU A CA 1
ATOM 667 C C . LEU A 1 83 ? 23.779 7.948 -49.795 1.00 98.19 83 LEU A C 1
ATOM 669 O O . LEU A 1 83 ? 23.145 8.544 -48.927 1.00 98.19 83 LEU A O 1
ATOM 673 N N . SER A 1 84 ? 24.276 6.731 -49.618 1.00 97.94 84 SER A N 1
ATOM 674 C CA . SER A 1 84 ? 24.203 5.958 -48.379 1.00 97.94 84 SER A CA 1
ATOM 675 C C . SER A 1 84 ? 25.556 5.956 -47.664 1.00 97.94 84 SER A C 1
ATOM 677 O O . SER A 1 84 ? 26.601 6.156 -48.288 1.00 97.94 84 SER A O 1
ATOM 679 N N . CYS A 1 85 ? 25.549 5.710 -46.358 1.00 98.12 85 CYS A N 1
ATOM 680 C CA . CYS A 1 85 ? 26.747 5.639 -45.525 1.00 98.12 85 CYS A CA 1
ATOM 681 C C . CYS A 1 85 ? 26.702 4.393 -44.644 1.00 98.12 85 CYS A C 1
ATOM 683 O O . CYS A 1 85 ? 25.736 4.177 -43.917 1.00 98.12 85 CYS A O 1
ATOM 685 N N . GLN A 1 86 ? 27.761 3.592 -44.673 1.00 97.44 86 GLN A N 1
ATOM 686 C CA . GLN A 1 86 ? 27.974 2.499 -43.736 1.00 97.44 86 GLN A CA 1
ATOM 687 C C . GLN A 1 86 ? 29.065 2.898 -42.742 1.00 97.44 86 GLN A C 1
ATOM 689 O O . GLN A 1 86 ? 30.143 3.314 -43.150 1.00 97.44 86 GLN A O 1
ATOM 694 N N . LEU A 1 87 ? 28.796 2.769 -41.445 1.00 97.25 87 LEU A N 1
ATOM 695 C CA . LEU A 1 87 ? 29.758 2.989 -40.368 1.00 97.25 87 LEU A CA 1
ATOM 696 C C . LEU A 1 87 ? 30.096 1.655 -39.702 1.00 97.25 87 LEU A C 1
ATOM 698 O O . LEU A 1 87 ? 29.197 0.939 -39.269 1.00 97.25 87 LEU A O 1
ATOM 702 N N . TYR A 1 88 ? 31.386 1.363 -39.535 1.00 96.00 88 TYR A N 1
ATOM 703 C CA . TYR A 1 88 ? 31.857 0.331 -38.618 1.00 96.00 88 TYR A CA 1
ATOM 704 C C . TYR A 1 88 ? 32.355 0.954 -37.306 1.00 96.00 88 TYR A C 1
ATOM 706 O O . TYR A 1 88 ? 33.375 1.653 -37.255 1.00 96.00 88 TYR A O 1
ATOM 714 N N . GLN A 1 89 ? 31.629 0.671 -36.226 1.00 93.50 89 GLN A N 1
ATOM 715 C CA . GLN A 1 89 ? 31.962 1.069 -34.866 1.00 93.50 89 GLN A CA 1
ATOM 716 C C . GLN A 1 89 ? 32.535 -0.133 -34.101 1.00 93.50 89 GLN A C 1
ATOM 718 O O . GLN A 1 89 ? 31.816 -1.074 -33.776 1.00 93.50 89 GLN A O 1
ATOM 723 N N . ARG A 1 90 ? 33.837 -0.110 -33.791 1.00 91.62 90 ARG A N 1
ATOM 724 C CA . ARG A 1 90 ? 34.548 -1.249 -33.177 1.00 91.62 90 ARG A CA 1
ATOM 725 C C . ARG A 1 90 ? 34.089 -1.563 -31.751 1.00 91.62 90 ARG A C 1
ATOM 727 O O . ARG A 1 90 ? 34.226 -2.696 -31.319 1.00 91.62 90 ARG A O 1
ATOM 734 N N . SER A 1 91 ? 33.620 -0.555 -31.021 1.00 86.88 91 SER A N 1
ATOM 735 C CA . SER A 1 91 ? 33.200 -0.643 -29.623 1.00 86.88 91 SER A CA 1
ATOM 736 C C . SER A 1 91 ? 32.066 0.347 -29.404 1.00 86.88 91 SER A C 1
ATOM 738 O O . SER A 1 91 ? 32.154 1.509 -29.830 1.00 86.88 91 SER A O 1
ATOM 740 N N . ALA A 1 92 ? 30.972 -0.131 -28.823 1.00 83.62 92 ALA A N 1
ATOM 741 C CA . ALA A 1 92 ? 29.743 0.623 -28.694 1.00 83.62 92 ALA A CA 1
ATOM 742 C C . ALA A 1 92 ? 29.066 0.400 -27.343 1.00 83.62 92 ALA A C 1
ATOM 744 O O . ALA A 1 92 ? 28.611 -0.699 -27.031 1.00 83.62 92 ALA A O 1
ATOM 745 N N . ASP A 1 93 ? 28.902 1.501 -26.614 1.00 76.62 93 ASP A N 1
ATOM 746 C CA . ASP A 1 93 ? 27.985 1.586 -25.487 1.00 76.62 93 ASP A CA 1
ATOM 747 C C . ASP A 1 93 ? 26.579 1.873 -26.009 1.00 76.62 93 ASP A C 1
ATOM 749 O O . ASP A 1 93 ? 26.279 3.003 -26.425 1.00 76.62 93 ASP A O 1
ATOM 753 N N . VAL A 1 94 ? 25.718 0.852 -25.984 1.00 72.06 94 VAL A N 1
ATOM 754 C CA . VAL A 1 94 ? 24.358 0.905 -26.553 1.00 72.06 94 VAL A CA 1
ATOM 755 C C . VAL A 1 94 ? 23.559 2.092 -26.011 1.00 72.06 94 VAL A C 1
ATOM 757 O O . VAL A 1 94 ? 22.866 2.760 -26.771 1.00 72.06 94 VAL A O 1
ATOM 760 N N . PHE A 1 95 ? 23.705 2.407 -24.721 1.00 63.47 95 PHE A N 1
ATOM 761 C CA . PHE A 1 95 ? 22.886 3.419 -24.041 1.00 63.47 95 PHE A CA 1
ATOM 762 C C . PHE A 1 95 ? 23.538 4.795 -23.892 1.00 63.47 95 PHE A C 1
ATOM 764 O O . PHE A 1 95 ? 22.889 5.716 -23.406 1.00 63.47 95 PHE A O 1
ATOM 771 N N . LEU A 1 96 ? 24.804 4.952 -24.291 1.00 66.69 96 LEU A N 1
ATOM 772 C CA . LEU A 1 96 ? 25.521 6.222 -24.155 1.00 66.69 96 LEU A CA 1
ATOM 773 C C . LEU A 1 96 ? 25.909 6.790 -25.521 1.00 66.69 96 LEU A C 1
ATOM 775 O O . LEU A 1 96 ? 25.504 7.893 -25.881 1.00 66.69 96 LEU A O 1
ATOM 779 N N . GLY A 1 97 ? 26.689 6.032 -26.293 1.00 73.38 97 GLY A N 1
ATOM 780 C CA . GLY A 1 97 ? 27.283 6.520 -27.536 1.00 73.38 97 GLY A CA 1
ATOM 781 C C . GLY A 1 97 ? 26.419 6.282 -28.772 1.00 73.38 97 GLY A C 1
ATOM 782 O O . GLY A 1 97 ? 26.420 7.107 -29.683 1.00 73.38 97 GLY A O 1
ATOM 783 N N . VAL A 1 98 ? 25.678 5.171 -28.829 1.00 84.12 98 VAL A N 1
ATOM 784 C CA . VAL A 1 98 ? 24.996 4.739 -30.063 1.00 84.12 98 VAL A CA 1
ATOM 785 C C . VAL A 1 98 ? 23.935 5.733 -30.560 1.00 84.12 98 VAL A C 1
ATOM 787 O O . VAL A 1 98 ? 24.018 6.096 -31.735 1.00 84.12 98 VAL A O 1
ATOM 790 N N . PRO A 1 99 ? 23.003 6.257 -29.738 1.00 83.38 99 PRO A N 1
ATOM 791 C CA . PRO A 1 99 ? 22.011 7.223 -30.220 1.00 83.38 99 PRO A CA 1
ATOM 792 C C . PRO A 1 99 ? 22.652 8.504 -30.769 1.00 83.38 99 PRO A C 1
ATOM 794 O O . PRO A 1 99 ? 22.268 8.995 -31.832 1.00 83.38 99 PRO A O 1
ATOM 797 N N . PHE A 1 100 ? 23.687 9.008 -30.086 1.00 83.38 100 PHE A N 1
ATOM 798 C CA . PHE A 1 100 ? 24.449 10.175 -30.534 1.00 83.38 100 PHE A CA 1
ATOM 799 C C . PHE A 1 100 ? 25.153 9.914 -31.872 1.00 83.38 100 PHE A C 1
ATOM 801 O O . PHE A 1 100 ? 25.149 10.772 -32.758 1.00 83.38 100 PHE A O 1
ATOM 808 N N . ASN A 1 101 ? 25.719 8.718 -32.046 1.00 89.56 101 ASN A N 1
ATOM 809 C CA . ASN A 1 101 ? 26.390 8.321 -33.279 1.00 89.56 101 ASN A CA 1
ATOM 810 C C . ASN A 1 101 ? 25.403 8.169 -34.440 1.00 89.56 101 ASN A C 1
ATOM 812 O O . ASN A 1 101 ? 25.696 8.647 -35.531 1.00 89.56 101 ASN A O 1
ATOM 816 N N . ILE A 1 102 ? 24.226 7.576 -34.209 1.00 92.38 102 ILE A N 1
ATOM 817 C CA . ILE A 1 102 ? 23.175 7.463 -35.231 1.00 92.38 102 ILE A CA 1
ATOM 818 C C . ILE A 1 102 ? 22.770 8.850 -35.723 1.00 92.38 102 ILE A C 1
ATOM 820 O O . ILE A 1 102 ? 22.794 9.099 -36.926 1.00 92.38 102 ILE A O 1
ATOM 824 N N . ALA A 1 103 ? 22.473 9.773 -34.806 1.00 92.31 103 ALA A N 1
ATOM 825 C CA . ALA A 1 103 ? 22.100 11.136 -35.169 1.00 92.31 103 ALA A CA 1
ATOM 826 C C . ALA A 1 103 ? 23.229 11.860 -35.926 1.00 92.31 103 ALA A C 1
ATOM 828 O O . ALA A 1 103 ? 22.992 12.468 -36.969 1.00 92.31 103 ALA A O 1
ATOM 829 N N . SER A 1 104 ? 24.466 11.755 -35.433 1.00 93.56 104 SER A N 1
ATOM 830 C CA . SER A 1 104 ? 25.623 12.445 -36.015 1.00 93.56 104 SER A CA 1
ATOM 831 C C . SER A 1 104 ? 25.966 11.937 -37.416 1.00 93.56 104 SER A C 1
ATOM 833 O O . SER A 1 104 ? 26.254 12.736 -38.305 1.00 93.56 104 SER A O 1
ATOM 835 N N . TYR A 1 105 ? 25.918 10.622 -37.643 1.00 96.00 105 TYR A N 1
ATOM 836 C CA . TYR A 1 105 ? 26.245 10.047 -38.948 1.00 96.00 105 TYR A CA 1
ATOM 837 C C . TYR A 1 105 ? 25.082 10.098 -39.933 1.00 96.00 105 TYR A C 1
ATOM 839 O O . TYR A 1 105 ? 25.331 10.252 -41.127 1.00 96.00 105 TYR A O 1
ATOM 847 N N . ALA A 1 106 ? 23.830 10.057 -39.471 1.00 96.69 106 ALA A N 1
ATOM 848 C CA . ALA A 1 106 ? 22.690 10.388 -40.321 1.00 96.69 106 ALA A CA 1
ATOM 849 C C . ALA A 1 106 ? 22.813 11.830 -40.836 1.00 96.69 106 ALA A C 1
ATOM 851 O O . ALA A 1 106 ? 22.735 12.060 -42.042 1.00 96.69 106 ALA A O 1
ATOM 852 N N . LEU A 1 107 ? 23.128 12.785 -39.950 1.00 97.44 107 LEU A N 1
ATOM 853 C CA . LEU A 1 107 ? 23.378 14.172 -40.340 1.00 97.44 107 LEU A CA 1
ATOM 854 C C . LEU A 1 107 ? 24.568 14.291 -41.304 1.00 97.44 107 LEU A C 1
ATOM 856 O O . LEU A 1 107 ? 24.451 14.955 -42.330 1.00 97.44 107 LEU A O 1
ATOM 860 N N . LEU A 1 108 ? 25.687 13.614 -41.025 1.00 96.50 108 LEU A N 1
ATOM 861 C CA . LEU A 1 108 ? 26.842 13.588 -41.927 1.00 96.50 108 LEU A CA 1
ATOM 862 C C . LEU A 1 108 ? 26.466 13.049 -43.315 1.00 96.50 108 LEU A C 1
ATOM 864 O O . LEU A 1 108 ? 26.873 13.618 -44.323 1.00 96.50 108 LEU A O 1
ATOM 868 N N . THR A 1 109 ? 25.667 11.983 -43.371 1.00 97.69 109 THR A N 1
ATOM 869 C CA . THR A 1 1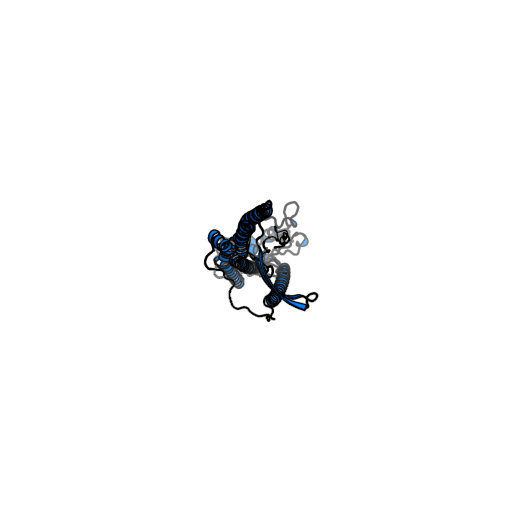09 ? 25.179 11.386 -44.623 1.00 97.69 109 THR A CA 1
ATOM 870 C C . THR A 1 109 ? 24.348 12.395 -45.410 1.00 97.69 109 THR A C 1
ATOM 872 O O . THR A 1 109 ? 24.592 12.595 -46.598 1.00 97.69 109 THR A O 1
ATOM 875 N N . MET A 1 110 ? 23.437 13.107 -44.740 1.00 98.00 110 MET A N 1
ATOM 876 C CA . MET A 1 110 ? 22.634 14.166 -45.357 1.00 98.00 110 MET A CA 1
ATOM 877 C C . MET A 1 110 ? 23.494 15.328 -45.870 1.00 98.00 110 MET A C 1
ATOM 879 O O . MET A 1 110 ? 23.292 15.789 -46.990 1.00 98.00 110 MET A O 1
ATOM 883 N N . MET A 1 111 ? 24.480 15.778 -45.088 1.00 97.88 111 MET A N 1
ATOM 884 C CA . MET A 1 111 ? 25.392 16.855 -45.489 1.00 97.88 111 MET A CA 1
ATOM 885 C C . MET A 1 111 ? 26.238 16.465 -46.706 1.00 97.88 111 MET A C 1
ATOM 887 O O . MET A 1 111 ? 26.415 17.268 -47.619 1.00 97.88 111 MET A O 1
ATOM 891 N N . MET A 1 112 ? 26.751 15.233 -46.737 1.00 97.69 112 MET A N 1
ATOM 892 C CA . MET A 1 112 ? 27.539 14.725 -47.861 1.00 97.69 112 MET A CA 1
ATOM 893 C C . MET A 1 112 ? 26.690 14.582 -49.123 1.00 97.69 112 MET A C 1
ATOM 895 O O . MET A 1 112 ? 27.143 14.984 -50.194 1.00 97.69 112 MET A O 1
ATOM 899 N N . ALA A 1 113 ? 25.458 14.077 -48.994 1.00 97.81 113 ALA A N 1
ATOM 900 C CA . ALA A 1 113 ? 24.497 14.012 -50.091 1.00 97.81 113 ALA A CA 1
ATOM 901 C C . ALA A 1 113 ? 24.208 15.415 -50.652 1.00 97.81 113 ALA A C 1
ATOM 903 O O . ALA A 1 113 ? 24.377 15.643 -51.847 1.00 97.81 113 ALA A O 1
ATOM 904 N N . GLN A 1 114 ? 23.915 16.385 -49.777 1.00 97.50 114 GLN A N 1
ATOM 905 C CA . GLN A 1 114 ? 23.651 17.774 -50.159 1.00 97.50 114 GLN A CA 1
ATOM 906 C C . GLN A 1 114 ? 24.832 18.418 -50.900 1.00 97.50 114 GLN A C 1
ATOM 908 O O . GLN A 1 114 ? 24.640 19.046 -51.934 1.00 97.50 114 GLN A O 1
ATOM 913 N N . VAL A 1 115 ? 26.062 18.272 -50.398 1.00 97.31 115 VAL A N 1
ATOM 914 C CA . VAL A 1 115 ? 27.263 18.854 -51.035 1.00 97.31 115 VAL A CA 1
ATOM 915 C C . VAL A 1 115 ? 27.575 18.204 -52.391 1.00 97.31 115 VAL A C 1
ATOM 917 O O . VAL A 1 115 ? 28.280 18.797 -53.218 1.00 97.31 115 VAL A O 1
ATOM 920 N N . CYS A 1 116 ? 27.071 16.991 -52.616 1.00 97.12 116 CYS A N 1
ATOM 921 C CA . CYS A 1 116 ? 27.258 16.226 -53.843 1.00 97.12 116 CYS A CA 1
ATOM 922 C C . CYS A 1 116 ? 26.055 16.262 -54.794 1.00 97.12 116 CYS A C 1
ATOM 924 O O . CYS A 1 116 ? 26.095 15.554 -55.793 1.00 97.12 116 CYS A O 1
ATOM 926 N N . ASP A 1 117 ? 25.035 17.080 -54.508 1.00 97.12 117 ASP A N 1
ATOM 927 C CA . ASP A 1 117 ? 23.800 17.182 -55.297 1.00 97.12 117 ASP A CA 1
ATOM 928 C C . ASP A 1 117 ? 23.065 15.830 -55.453 1.00 97.12 117 ASP A C 1
ATOM 930 O O . ASP A 1 117 ? 22.515 15.511 -56.506 1.00 97.12 117 ASP A O 1
ATOM 934 N N . LEU A 1 118 ? 23.066 15.025 -54.383 1.00 97.81 118 LEU A N 1
ATOM 935 C CA . LEU A 1 118 ? 22.406 13.718 -54.291 1.00 97.81 118 LEU A CA 1
ATOM 936 C C . LEU A 1 118 ? 21.325 13.718 -53.204 1.00 97.81 118 LEU A C 1
ATOM 938 O O . LEU A 1 118 ? 21.358 14.505 -52.255 1.00 97.81 118 LEU A O 1
ATOM 942 N N . GLU A 1 119 ? 20.387 12.779 -53.302 1.00 97.44 119 GLU A N 1
ATOM 943 C CA . GLU A 1 119 ? 19.408 12.526 -52.245 1.00 97.44 119 GLU A CA 1
ATOM 944 C C . GLU A 1 119 ? 20.028 11.697 -51.096 1.00 97.44 119 GLU A C 1
ATOM 946 O O . GLU A 1 119 ? 20.865 10.822 -51.341 1.00 97.44 119 GLU A O 1
ATOM 951 N N . PRO A 1 120 ? 19.639 11.911 -49.825 1.00 97.38 120 PRO A N 1
ATOM 952 C CA . PRO A 1 120 ? 20.047 11.029 -48.734 1.00 97.38 120 PRO A CA 1
ATOM 953 C C . PRO A 1 120 ? 19.491 9.607 -48.914 1.00 97.38 120 PRO A C 1
ATOM 955 O O . PRO A 1 120 ? 18.294 9.411 -49.129 1.00 97.38 120 PRO A O 1
ATOM 958 N N . GLY A 1 121 ? 20.375 8.618 -48.818 1.00 96.31 121 GLY A N 1
ATOM 959 C CA . GLY A 1 121 ? 20.062 7.192 -48.818 1.00 96.31 121 GLY A CA 1
ATOM 960 C C . GLY A 1 121 ? 20.033 6.602 -47.408 1.00 96.31 121 GLY A C 1
ATOM 961 O O . GLY A 1 121 ? 19.610 7.247 -46.449 1.00 96.31 121 GLY A O 1
ATOM 962 N N . GLU A 1 122 ? 20.489 5.359 -47.274 1.00 96.38 122 GLU A N 1
ATOM 963 C CA . GLU A 1 122 ? 20.481 4.637 -46.002 1.00 96.38 122 GLU A CA 1
ATOM 964 C C . GLU A 1 122 ? 21.729 4.939 -45.164 1.00 96.38 122 GLU A C 1
ATOM 966 O O . GLU A 1 122 ? 22.846 5.036 -45.677 1.00 96.38 122 GLU A O 1
ATOM 971 N N . PHE A 1 123 ? 21.550 5.032 -43.846 1.00 97.19 123 PHE A N 1
ATOM 972 C CA . PHE A 1 123 ? 22.654 4.971 -42.893 1.00 97.19 123 PHE A CA 1
ATOM 973 C C . PHE A 1 123 ? 22.671 3.593 -42.221 1.00 97.19 123 PHE A C 1
ATOM 975 O O . PHE A 1 123 ? 21.720 3.218 -41.537 1.00 97.19 123 PHE A O 1
ATOM 982 N N . VAL A 1 124 ? 23.759 2.845 -42.411 1.00 96.06 124 VAL A N 1
ATOM 983 C CA . VAL A 1 124 ? 23.938 1.479 -41.905 1.00 96.06 124 VAL A CA 1
ATOM 984 C C . VAL A 1 124 ? 25.027 1.470 -40.835 1.00 96.06 124 VAL A C 1
ATOM 986 O O . VAL A 1 124 ? 26.199 1.696 -41.125 1.00 96.06 124 VAL A O 1
ATOM 989 N N . LEU A 1 125 ? 24.668 1.162 -39.589 1.00 94.56 125 LEU A N 1
ATOM 990 C CA . LEU A 1 125 ? 25.612 1.058 -38.474 1.00 94.56 125 LEU A CA 1
ATOM 991 C C . LEU A 1 125 ? 25.944 -0.407 -38.182 1.00 94.56 125 LEU A C 1
ATOM 993 O O . LEU A 1 125 ? 25.074 -1.201 -37.841 1.00 94.56 125 LEU A O 1
ATOM 997 N N . THR A 1 126 ? 27.217 -0.764 -38.317 1.00 94.12 126 THR A N 1
ATOM 998 C CA . THR A 1 126 ? 27.764 -2.084 -37.993 1.00 94.12 126 THR A CA 1
ATOM 999 C C . THR A 1 126 ? 28.604 -1.995 -36.727 1.00 94.12 126 THR A C 1
ATOM 1001 O O . THR A 1 126 ? 29.458 -1.116 -36.611 1.00 94.12 126 THR A O 1
ATOM 1004 N N . PHE A 1 127 ? 28.403 -2.927 -35.800 1.00 90.88 127 PHE A N 1
ATOM 1005 C CA . PHE A 1 127 ? 29.146 -2.973 -34.545 1.00 90.88 127 PHE A CA 1
ATOM 1006 C C . PHE A 1 127 ? 30.168 -4.115 -34.512 1.00 90.88 127 PHE A C 1
ATOM 1008 O O . PHE A 1 127 ? 29.919 -5.182 -35.069 1.00 90.88 127 PHE A O 1
ATOM 1015 N N . GLY A 1 128 ? 31.303 -3.881 -33.847 1.00 86.75 128 GLY A N 1
ATOM 1016 C CA . GLY A 1 128 ? 32.294 -4.902 -33.497 1.00 86.75 128 GLY A CA 1
ATOM 1017 C C . GLY A 1 128 ? 31.997 -5.526 -32.133 1.00 86.75 128 GLY A C 1
ATOM 1018 O O . GLY A 1 128 ? 31.528 -6.657 -32.060 1.00 86.75 128 GLY A O 1
ATOM 1019 N N . ASP A 1 129 ? 32.243 -4.767 -31.066 1.00 82.50 129 ASP A N 1
ATOM 1020 C CA . ASP A 1 129 ? 31.908 -5.120 -29.684 1.00 82.50 129 ASP A CA 1
ATOM 1021 C C . ASP A 1 129 ? 30.771 -4.229 -29.162 1.00 82.50 129 ASP A C 1
ATOM 1023 O O . ASP A 1 129 ? 30.854 -2.997 -29.218 1.00 82.50 129 ASP A O 1
ATOM 1027 N N . VAL A 1 130 ? 29.690 -4.858 -28.704 1.00 77.12 130 VAL A N 1
ATOM 1028 C CA . VAL A 1 130 ? 28.474 -4.190 -28.226 1.00 77.12 130 VAL A CA 1
ATOM 1029 C C . VAL A 1 130 ? 28.259 -4.580 -26.778 1.00 77.12 130 VAL A C 1
ATOM 1031 O O . VAL A 1 130 ? 27.861 -5.708 -26.481 1.00 77.12 130 VAL A O 1
ATOM 1034 N N . GLU A 1 131 ? 28.472 -3.634 -25.871 1.00 67.56 131 GLU A N 1
ATOM 1035 C CA . GLU A 1 131 ? 28.280 -3.887 -24.451 1.00 67.56 131 GLU A CA 1
ATOM 1036 C C . GLU A 1 131 ? 26.872 -3.469 -24.006 1.00 67.56 131 GLU A C 1
ATOM 1038 O O . GLU A 1 131 ? 26.481 -2.301 -24.061 1.00 67.56 131 GLU A O 1
ATOM 1043 N N . ALA A 1 132 ? 26.102 -4.450 -23.521 1.00 62.50 132 ALA A N 1
ATOM 1044 C CA . ALA A 1 132 ? 24.914 -4.222 -22.703 1.00 62.50 132 ALA A CA 1
ATOM 1045 C C . ALA A 1 132 ? 25.316 -4.325 -21.215 1.00 62.50 132 ALA A C 1
ATOM 1047 O O . ALA A 1 132 ? 25.959 -5.308 -20.825 1.00 62.50 132 ALA A O 1
ATOM 1048 N N . PRO A 1 133 ? 24.964 -3.370 -20.332 1.00 61.25 133 PRO A N 1
ATOM 1049 C CA . PRO A 1 133 ? 25.581 -3.296 -19.012 1.00 61.25 133 PRO A CA 1
ATOM 1050 C C . PRO A 1 133 ? 25.169 -4.479 -18.119 1.00 61.25 133 PRO A C 1
ATOM 1052 O O . PRO A 1 133 ? 24.032 -4.554 -17.648 1.00 61.25 133 PRO A O 1
ATOM 1055 N N . ARG A 1 134 ? 26.120 -5.360 -17.759 1.00 68.50 134 ARG A N 1
ATOM 1056 C CA . ARG A 1 134 ? 25.958 -6.418 -16.724 1.00 68.50 134 ARG A CA 1
ATOM 1057 C C . ARG A 1 134 ? 25.368 -5.895 -15.404 1.00 68.50 134 ARG A C 1
ATOM 1059 O O . ARG A 1 134 ? 24.779 -6.656 -14.636 1.00 68.50 134 ARG A O 1
ATOM 1066 N N . PHE A 1 135 ? 25.527 -4.602 -15.133 1.00 71.75 135 PHE A N 1
ATOM 1067 C CA . PHE A 1 135 ? 24.904 -3.886 -14.023 1.00 71.75 135 PHE A CA 1
ATOM 1068 C C . PHE A 1 135 ? 23.371 -4.040 -13.985 1.00 71.75 135 PHE A C 1
ATOM 1070 O O . PHE A 1 135 ? 22.816 -4.293 -12.915 1.00 71.75 135 PHE A O 1
ATOM 1077 N N . GLN A 1 136 ? 22.683 -3.962 -15.127 1.00 69.00 136 GLN A N 1
ATOM 1078 C CA . GLN A 1 136 ? 21.217 -4.012 -15.171 1.00 69.00 136 GLN A CA 1
ATOM 1079 C C . GLN A 1 136 ? 20.678 -5.385 -14.743 1.00 69.00 136 GLN A C 1
ATOM 1081 O O . GLN A 1 136 ? 19.736 -5.467 -13.956 1.00 69.00 136 GLN A O 1
ATOM 1086 N N . VAL A 1 137 ? 21.341 -6.470 -15.161 1.00 78.00 137 VAL A N 1
ATOM 1087 C CA . VAL A 1 137 ? 21.014 -7.839 -14.720 1.00 78.00 137 VAL A CA 1
ATOM 1088 C C . VAL A 1 137 ? 21.198 -7.987 -13.209 1.00 78.00 137 VAL A C 1
ATOM 1090 O O . VAL A 1 137 ? 20.367 -8.588 -12.529 1.00 78.00 137 VAL A O 1
ATOM 1093 N N . ARG A 1 138 ? 22.263 -7.401 -12.645 1.00 81.19 138 ARG A N 1
ATOM 1094 C CA . ARG A 1 138 ? 22.479 -7.403 -11.189 1.00 81.19 138 ARG A CA 1
ATOM 1095 C C . ARG A 1 138 ? 21.375 -6.637 -10.452 1.00 81.19 138 ARG A C 1
ATOM 1097 O O . ARG A 1 138 ? 20.886 -7.144 -9.446 1.00 81.19 138 ARG A O 1
ATOM 1104 N N . LYS A 1 139 ? 20.938 -5.480 -10.968 1.00 78.75 139 LYS A N 1
ATOM 1105 C CA . LYS A 1 139 ? 19.813 -4.703 -10.409 1.00 78.75 139 LYS A CA 1
ATOM 1106 C C . LYS A 1 139 ? 18.510 -5.515 -10.427 1.00 78.75 139 LYS A C 1
ATOM 1108 O O . LYS A 1 139 ? 17.845 -5.612 -9.398 1.00 78.75 139 LYS A O 1
ATOM 1113 N N . ALA A 1 140 ? 18.197 -6.166 -11.549 1.00 81.19 140 ALA A N 1
ATOM 1114 C CA . ALA A 1 140 ? 17.020 -7.029 -11.677 1.00 81.19 140 ALA A CA 1
ATOM 1115 C C . ALA A 1 140 ? 17.054 -8.222 -10.702 1.00 81.19 140 ALA A C 1
ATOM 1117 O O . ALA A 1 140 ? 16.052 -8.527 -10.059 1.00 81.19 140 ALA A O 1
ATOM 1118 N N . ASN A 1 141 ? 18.217 -8.856 -10.521 1.00 87.75 141 ASN A N 1
ATOM 1119 C CA . ASN A 1 141 ? 18.375 -9.959 -9.571 1.00 87.75 141 ASN A CA 1
ATOM 1120 C C . ASN A 1 141 ? 18.140 -9.529 -8.118 1.00 87.75 141 ASN A C 1
ATOM 1122 O O . ASN A 1 141 ? 17.488 -10.260 -7.375 1.00 87.75 141 ASN A O 1
ATOM 1126 N N . ILE A 1 142 ? 18.636 -8.355 -7.708 1.00 89.12 142 ILE A N 1
ATOM 1127 C CA . ILE A 1 142 ? 18.375 -7.813 -6.363 1.00 89.12 142 ILE A CA 1
ATOM 1128 C C . ILE A 1 142 ? 16.871 -7.604 -6.163 1.00 89.12 142 ILE A C 1
ATOM 1130 O O . ILE A 1 142 ? 16.329 -8.015 -5.136 1.00 89.12 142 ILE A O 1
ATOM 1134 N N . GLN A 1 143 ? 16.195 -7.020 -7.156 1.00 84.31 143 GLN A N 1
ATOM 1135 C CA . GLN A 1 143 ? 14.753 -6.792 -7.097 1.00 84.31 143 GLN A CA 1
ATOM 1136 C C . GLN A 1 143 ? 13.976 -8.107 -6.967 1.00 84.31 143 GLN A C 1
ATOM 1138 O O . GLN A 1 143 ? 13.120 -8.225 -6.096 1.00 84.31 143 GLN A O 1
ATOM 1143 N N . LEU A 1 144 ? 14.333 -9.127 -7.754 1.00 89.69 144 LEU A N 1
ATOM 1144 C CA . LEU A 1 144 ? 13.716 -10.451 -7.671 1.00 89.69 144 LEU A CA 1
ATOM 1145 C C . LEU A 1 144 ? 13.847 -11.073 -6.271 1.00 89.69 144 LEU A C 1
ATOM 1147 O O . LEU A 1 144 ? 12.888 -11.667 -5.778 1.00 89.69 144 LEU A O 1
ATOM 1151 N N . GLN A 1 145 ? 15.009 -10.951 -5.618 1.00 95.31 145 GLN A N 1
ATOM 1152 C CA . GLN A 1 145 ? 15.170 -11.481 -4.258 1.00 95.31 145 GLN A CA 1
ATOM 1153 C C . GLN A 1 145 ? 14.319 -10.720 -3.237 1.00 95.31 145 GLN A C 1
ATOM 1155 O O . GLN A 1 145 ? 13.734 -11.355 -2.363 1.00 95.31 145 GLN A O 1
ATOM 1160 N N . ARG A 1 146 ? 14.194 -9.391 -3.360 1.00 91.81 146 ARG A N 1
ATOM 1161 C CA . ARG A 1 146 ? 13.316 -8.594 -2.486 1.00 91.81 146 ARG A CA 1
ATOM 1162 C C . ARG A 1 146 ? 11.858 -9.029 -2.614 1.00 91.81 146 ARG A C 1
ATOM 1164 O O . ARG A 1 146 ? 11.266 -9.430 -1.621 1.00 91.81 146 ARG A O 1
ATOM 1171 N N . THR A 1 147 ? 11.337 -9.102 -3.840 1.00 91.25 147 THR A N 1
ATOM 1172 C CA . THR A 1 147 ? 9.952 -9.533 -4.090 1.00 91.25 147 THR A CA 1
ATOM 1173 C C . THR A 1 147 ? 9.676 -10.957 -3.590 1.00 91.25 147 THR A C 1
ATOM 1175 O O . THR A 1 147 ? 8.578 -11.242 -3.121 1.00 91.25 147 THR A O 1
ATOM 1178 N N . ARG A 1 148 ? 10.664 -11.864 -3.638 1.00 95.44 148 ARG A N 1
ATOM 1179 C CA . ARG A 1 148 ? 10.530 -13.211 -3.050 1.00 95.44 148 ARG A CA 1
ATOM 1180 C C . ARG A 1 148 ? 10.389 -13.183 -1.530 1.00 95.44 148 ARG A C 1
ATOM 1182 O O . ARG A 1 148 ? 9.575 -13.932 -1.001 1.00 95.44 148 ARG A O 1
ATOM 1189 N N . LEU A 1 149 ? 11.164 -12.345 -0.842 1.00 96.19 149 LEU A N 1
ATOM 1190 C CA . LEU A 1 149 ? 11.052 -12.182 0.610 1.00 96.19 149 LEU A CA 1
ATOM 1191 C C . LEU A 1 149 ? 9.703 -11.564 0.999 1.00 96.19 149 LEU A C 1
ATOM 1193 O O . LEU A 1 149 ? 9.091 -12.012 1.968 1.00 96.19 149 LEU A O 1
ATOM 1197 N N . ASP A 1 150 ? 9.218 -10.593 0.223 1.00 92.69 150 ASP A N 1
ATOM 1198 C CA . ASP A 1 150 ? 7.909 -9.971 0.450 1.00 92.69 150 ASP A CA 1
ATOM 1199 C C . ASP A 1 150 ? 6.767 -10.985 0.265 1.00 92.69 150 ASP A C 1
ATOM 1201 O O . ASP A 1 150 ? 5.873 -11.065 1.106 1.00 92.69 150 ASP A O 1
ATOM 1205 N N . LEU A 1 151 ? 6.839 -11.838 -0.767 1.00 94.62 151 LEU A N 1
ATOM 1206 C CA . LEU A 1 151 ? 5.884 -12.935 -0.965 1.00 94.62 151 LEU A CA 1
ATOM 1207 C C . LEU A 1 151 ? 5.894 -13.920 0.212 1.00 94.62 151 LEU A C 1
ATOM 1209 O O . LEU A 1 151 ? 4.837 -14.275 0.727 1.00 94.62 151 LEU A O 1
ATOM 1213 N N . GLN A 1 152 ? 7.078 -14.342 0.666 1.00 97.00 152 GLN A N 1
ATOM 1214 C CA . GLN A 1 152 ? 7.196 -15.243 1.815 1.00 97.00 152 GLN A CA 1
ATOM 1215 C C . GLN A 1 152 ? 6.586 -14.629 3.079 1.00 97.00 152 GLN A C 1
ATOM 1217 O O . GLN A 1 152 ? 5.871 -15.314 3.810 1.00 97.00 152 GLN A O 1
ATOM 1222 N N . ARG A 1 153 ? 6.827 -13.335 3.333 1.00 96.12 153 ARG A N 1
ATOM 1223 C CA . ARG A 1 153 ? 6.210 -12.619 4.456 1.00 96.12 153 ARG A CA 1
ATOM 1224 C C . ARG A 1 153 ? 4.685 -12.640 4.355 1.00 96.12 153 ARG A C 1
ATOM 1226 O O . ARG A 1 153 ? 4.043 -13.046 5.321 1.00 96.12 153 ARG A O 1
ATOM 1233 N N . ALA A 1 154 ? 4.131 -12.292 3.194 1.00 93.12 154 ALA A N 1
ATOM 1234 C CA . ALA A 1 154 ? 2.688 -12.288 2.968 1.00 93.12 154 ALA A CA 1
ATOM 1235 C C . ALA A 1 154 ? 2.062 -13.683 3.175 1.00 93.12 154 ALA A C 1
ATOM 1237 O O . ALA A 1 154 ? 1.009 -13.808 3.795 1.00 93.12 154 ALA A O 1
ATOM 1238 N N . GLU A 1 155 ? 2.728 -14.760 2.741 1.00 94.88 155 GLU A N 1
ATOM 1239 C CA . GLU A 1 155 ? 2.274 -16.135 3.001 1.00 94.88 155 GLU A CA 1
ATOM 1240 C C . GLU A 1 155 ? 2.273 -16.489 4.497 1.00 94.88 155 GLU A C 1
ATOM 1242 O O . GLU A 1 155 ? 1.374 -17.188 4.982 1.00 94.88 155 GLU A O 1
ATOM 1247 N N . HIS A 1 156 ? 3.282 -16.032 5.242 1.00 96.31 156 HIS A N 1
ATOM 1248 C CA . HIS A 1 156 ? 3.353 -16.240 6.686 1.00 96.31 156 HIS A CA 1
ATOM 1249 C C . HIS A 1 156 ? 2.264 -15.462 7.433 1.00 96.31 156 HIS A C 1
ATOM 1251 O O . HIS A 1 156 ? 1.630 -16.035 8.322 1.00 96.31 156 HIS A O 1
ATOM 1257 N N . GLU A 1 157 ? 2.019 -14.205 7.064 1.00 94.69 157 GLU A N 1
ATOM 1258 C CA . GLU A 1 157 ? 0.948 -13.367 7.621 1.00 94.69 157 GLU A CA 1
ATOM 1259 C C . GLU A 1 157 ? -0.429 -13.962 7.332 1.00 94.69 157 GLU A C 1
ATOM 1261 O O . GLU A 1 157 ? -1.226 -14.164 8.247 1.00 94.69 157 GLU A O 1
ATOM 1266 N N . TYR A 1 158 ? -0.667 -14.385 6.092 1.00 93.25 158 TYR A N 1
ATOM 1267 C CA . TYR A 1 158 ? -1.891 -15.071 5.699 1.00 93.25 158 TYR A CA 1
ATOM 1268 C C . TYR A 1 158 ? -2.165 -16.315 6.564 1.00 93.25 158 TYR A C 1
ATOM 1270 O O . TYR A 1 158 ? -3.250 -16.465 7.128 1.00 93.25 158 TYR A O 1
ATOM 1278 N N . ARG A 1 159 ? -1.164 -17.184 6.771 1.00 94.75 159 ARG A N 1
ATOM 1279 C CA . ARG A 1 159 ? -1.306 -18.356 7.660 1.00 94.75 159 ARG A CA 1
ATOM 1280 C C . ARG A 1 159 ? -1.503 -17.966 9.125 1.00 94.75 159 ARG A C 1
ATOM 1282 O O . ARG A 1 159 ? -2.218 -18.665 9.843 1.00 94.75 159 ARG A O 1
ATOM 1289 N N . ARG A 1 160 ? -0.853 -16.896 9.590 1.00 95.44 160 ARG A N 1
ATOM 1290 C CA . ARG A 1 160 ? -1.016 -16.375 10.954 1.00 95.44 160 ARG A CA 1
ATOM 1291 C C . ARG A 1 160 ? -2.460 -15.930 11.189 1.00 95.44 160 ARG A C 1
ATOM 1293 O O . ARG A 1 160 ? -3.042 -16.359 12.182 1.00 95.44 160 ARG A O 1
ATOM 1300 N N . HIS A 1 161 ? -3.050 -15.170 10.270 1.00 93.19 161 HIS A N 1
ATOM 1301 C CA . HIS A 1 161 ? -4.423 -14.681 10.408 1.00 93.19 161 HIS A CA 1
ATOM 1302 C C . HIS A 1 161 ? -5.459 -15.808 10.480 1.00 93.19 161 HIS A C 1
ATOM 1304 O O . HIS A 1 161 ? -6.387 -15.727 11.278 1.00 93.19 161 HIS A O 1
ATOM 1310 N N . PHE A 1 162 ? -5.277 -16.913 9.749 1.00 94.38 162 PHE A N 1
ATOM 1311 C CA . PHE A 1 162 ? -6.148 -18.091 9.893 1.00 94.38 162 PHE A CA 1
ATOM 1312 C C . PHE A 1 162 ? -6.062 -18.747 11.279 1.00 94.38 162 PHE A C 1
ATOM 1314 O O . PHE A 1 162 ? -7.072 -19.214 11.810 1.00 94.38 162 PHE A O 1
ATOM 1321 N N . ARG A 1 163 ? -4.874 -18.768 11.896 1.00 93.31 163 ARG A N 1
ATOM 1322 C CA . ARG A 1 163 ? -4.697 -19.289 13.263 1.00 93.31 163 ARG A CA 1
ATOM 1323 C C . ARG A 1 163 ? -5.333 -18.368 14.299 1.00 93.31 163 ARG A C 1
ATOM 1325 O O . ARG A 1 163 ? -5.987 -18.854 15.220 1.00 93.31 163 ARG A O 1
ATOM 1332 N N . GLU A 1 164 ? -5.172 -17.056 14.134 1.00 92.50 164 GLU A N 1
ATOM 1333 C CA . GLU A 1 164 ? -5.831 -16.048 14.973 1.00 92.50 164 GLU A CA 1
ATOM 1334 C C . GLU A 1 164 ? -7.355 -16.176 14.865 1.00 92.50 164 GLU A C 1
ATOM 1336 O O . GLU A 1 164 ? -8.032 -16.292 15.883 1.00 92.50 164 GLU A O 1
ATOM 1341 N N . LEU A 1 165 ? -7.892 -16.279 13.646 1.00 91.06 165 LEU A N 1
ATOM 1342 C CA . LEU A 1 165 ? -9.322 -16.467 13.414 1.00 91.06 165 LEU A CA 1
ATOM 1343 C C . LEU A 1 165 ? -9.842 -17.774 14.030 1.00 91.06 165 LEU A C 1
ATOM 1345 O O . LEU A 1 165 ? -10.877 -17.763 14.689 1.00 91.06 165 LEU A O 1
ATOM 1349 N N . SER A 1 166 ? -9.109 -18.882 13.883 1.00 93.31 166 SER A N 1
ATOM 1350 C CA . SER A 1 166 ? -9.468 -20.160 14.522 1.00 93.31 166 SER A CA 1
ATOM 1351 C C . SER A 1 166 ? -9.534 -20.031 16.048 1.00 93.31 166 SER A C 1
ATOM 1353 O O . SER A 1 166 ? -10.428 -20.579 16.689 1.00 93.31 166 SER A O 1
ATOM 1355 N N . SER A 1 167 ? -8.613 -19.255 16.631 1.00 91.94 167 SER A N 1
ATOM 1356 C CA . SER A 1 167 ? -8.569 -18.996 18.076 1.00 91.94 167 SER A CA 1
ATOM 1357 C C . SER A 1 167 ? -9.751 -18.140 18.539 1.00 91.94 167 SER A C 1
ATOM 1359 O O . SER A 1 167 ? -10.294 -18.385 19.610 1.00 91.94 167 SER A O 1
ATOM 1361 N N . LEU A 1 168 ? -10.170 -17.164 17.725 1.00 89.62 168 LEU A N 1
ATOM 1362 C CA . LEU A 1 168 ? -11.312 -16.292 18.013 1.00 89.62 168 LEU A CA 1
ATOM 1363 C C . LEU A 1 168 ? -12.661 -17.010 17.876 1.00 89.62 168 LEU A C 1
ATOM 1365 O O . LEU A 1 168 ? -13.546 -16.803 18.700 1.00 89.62 168 LEU A O 1
ATOM 1369 N N . VAL A 1 169 ? -12.830 -17.847 16.848 1.00 91.25 169 VAL A N 1
ATOM 1370 C CA . VAL A 1 169 ? -14.088 -18.580 16.607 1.00 91.25 169 VAL A CA 1
ATOM 1371 C C . VAL A 1 169 ? -14.195 -19.826 17.499 1.00 91.25 169 VAL A C 1
ATOM 1373 O O . VAL A 1 169 ? -15.297 -20.290 17.783 1.00 91.25 169 VAL A O 1
ATOM 1376 N N . GLY A 1 170 ? -13.067 -20.369 17.967 1.00 92.94 170 GLY A N 1
ATOM 1377 C CA . GLY A 1 170 ? -13.028 -21.559 18.822 1.00 92.94 170 GLY A CA 1
ATOM 1378 C C . GLY A 1 170 ? -13.151 -22.885 18.063 1.00 92.94 170 GLY A C 1
ATOM 1379 O O . GLY A 1 170 ? -13.353 -23.928 18.682 1.00 92.94 170 GLY A O 1
ATOM 1380 N N . ILE A 1 171 ? -13.021 -22.860 16.735 1.00 94.12 171 ILE A N 1
ATOM 1381 C CA . ILE A 1 171 ? -12.982 -24.045 15.869 1.00 94.12 171 ILE A CA 1
ATOM 1382 C C . ILE A 1 171 ? -11.794 -23.939 14.915 1.00 94.12 171 ILE A C 1
ATOM 1384 O O . ILE A 1 171 ? -11.375 -22.840 14.554 1.00 94.12 171 ILE A O 1
ATOM 1388 N N . GLU A 1 172 ? -11.253 -25.077 14.489 1.00 92.69 172 GLU A N 1
ATOM 1389 C CA . GLU A 1 172 ? -10.177 -25.096 13.499 1.00 92.69 172 GLU A CA 1
ATOM 1390 C C . GLU A 1 172 ? -10.704 -24.660 12.126 1.00 92.69 172 GLU A C 1
ATOM 1392 O O . GLU A 1 172 ? -11.626 -25.269 11.578 1.00 92.69 172 GLU A O 1
ATOM 1397 N N . ILE A 1 173 ? -10.111 -23.603 11.565 1.00 91.62 173 ILE A N 1
ATOM 1398 C CA . ILE A 1 173 ? -10.440 -23.097 10.232 1.00 91.62 173 ILE A CA 1
ATOM 1399 C C . ILE A 1 173 ? -9.276 -23.430 9.291 1.00 91.62 173 ILE A C 1
ATOM 1401 O O . ILE A 1 173 ? -8.170 -22.910 9.477 1.00 91.62 173 ILE A O 1
ATOM 1405 N N . PRO A 1 174 ? -9.491 -24.275 8.266 1.00 92.25 174 PRO A N 1
ATOM 1406 C CA . PRO A 1 174 ? -8.439 -24.621 7.325 1.00 92.25 174 PRO A CA 1
ATOM 1407 C C . PRO A 1 174 ? -8.038 -23.401 6.493 1.00 92.25 174 PRO A C 1
ATOM 1409 O O . PRO A 1 174 ? -8.877 -22.602 6.075 1.00 92.25 174 PRO A O 1
ATOM 1412 N N . VAL A 1 175 ? -6.739 -23.287 6.216 1.00 93.38 175 VAL A N 1
ATOM 1413 C CA . VAL A 1 175 ? -6.200 -22.247 5.335 1.00 93.38 175 VAL A CA 1
ATOM 1414 C C . VAL A 1 175 ? -6.761 -22.440 3.924 1.00 93.38 175 VAL A C 1
ATOM 1416 O O . VAL A 1 175 ? -6.595 -23.506 3.331 1.00 93.38 175 VAL A O 1
ATOM 1419 N N . GLY A 1 176 ? -7.402 -21.409 3.375 1.00 90.88 176 GLY A N 1
ATOM 1420 C CA . GLY A 1 176 ? -8.022 -21.470 2.053 1.00 90.88 176 GLY A CA 1
ATOM 1421 C C . GLY A 1 176 ? -8.473 -20.111 1.522 1.00 90.88 176 GLY A C 1
ATOM 1422 O O . GLY A 1 176 ? -8.446 -19.096 2.220 1.00 90.88 176 GLY A O 1
ATOM 1423 N N . SER A 1 177 ? -8.876 -20.069 0.255 1.00 86.38 177 SER A N 1
ATOM 1424 C CA . SER A 1 177 ? -9.372 -18.839 -0.364 1.00 86.38 177 SER A CA 1
ATOM 1425 C C . SER A 1 177 ? -10.675 -18.386 0.292 1.00 86.38 177 SER A C 1
ATOM 1427 O O . SER A 1 177 ? -11.624 -19.166 0.383 1.00 86.38 177 SER A O 1
ATOM 1429 N N . LEU A 1 178 ? -10.738 -17.118 0.689 1.00 83.00 178 LEU A N 1
ATOM 1430 C CA . LEU A 1 178 ? -11.972 -16.485 1.143 1.00 83.00 178 LEU A CA 1
ATOM 1431 C C . LEU A 1 178 ? -12.722 -15.914 -0.064 1.00 83.00 178 LEU A C 1
ATOM 1433 O O . LEU A 1 178 ? -12.116 -15.316 -0.952 1.00 83.00 178 LEU A O 1
ATOM 1437 N N . ALA A 1 179 ? -14.038 -16.115 -0.101 1.00 85.50 179 ALA A N 1
ATOM 1438 C CA . ALA A 1 179 ? -14.901 -15.473 -1.086 1.00 85.50 179 ALA A CA 1
ATOM 1439 C C . ALA A 1 179 ? -15.187 -14.019 -0.676 1.00 85.50 179 ALA A C 1
ATOM 1441 O O . ALA A 1 179 ? -15.337 -13.732 0.510 1.00 85.50 179 ALA A O 1
ATOM 1442 N N . GLY A 1 180 ? -15.305 -13.120 -1.656 1.00 83.56 180 GLY A N 1
ATOM 1443 C CA . GLY A 1 180 ? -15.636 -11.707 -1.440 1.00 83.56 180 GLY A CA 1
ATOM 1444 C C . GLY A 1 180 ? -14.573 -10.739 -1.962 1.00 83.56 180 GLY A C 1
ATOM 1445 O O . GLY A 1 180 ? -13.574 -11.143 -2.555 1.00 83.56 180 GLY A O 1
ATOM 1446 N N . THR A 1 181 ? -14.817 -9.447 -1.755 1.00 82.25 181 THR A N 1
ATOM 1447 C CA . THR A 1 181 ? -13.923 -8.343 -2.138 1.00 82.25 181 THR A CA 1
ATOM 1448 C C . THR A 1 181 ? -13.701 -7.415 -0.951 1.00 82.25 181 THR A C 1
ATOM 1450 O O . THR A 1 181 ? -14.600 -7.258 -0.127 1.00 82.25 181 THR A O 1
ATOM 1453 N N . LEU A 1 182 ? -12.544 -6.752 -0.895 1.00 83.00 182 LEU A N 1
ATOM 1454 C CA . LEU A 1 182 ? -12.249 -5.751 0.138 1.00 83.00 182 LEU A CA 1
ATOM 1455 C C . LEU A 1 182 ? -12.927 -4.395 -0.115 1.00 83.00 182 LEU A C 1
ATOM 1457 O O . LEU A 1 182 ? -13.038 -3.605 0.816 1.00 83.00 182 LEU A O 1
ATOM 1461 N N . ASN A 1 183 ? -13.437 -4.149 -1.327 1.00 76.69 183 ASN A N 1
ATOM 1462 C CA . ASN A 1 183 ? -14.090 -2.899 -1.737 1.00 76.69 183 ASN A CA 1
ATOM 1463 C C . ASN A 1 183 ? -15.060 -2.375 -0.676 1.00 76.69 183 ASN A C 1
ATOM 1465 O O . ASN A 1 183 ? -15.998 -3.105 -0.385 1.00 76.69 183 ASN A O 1
ATOM 1469 N N . GLY A 1 184 ? -14.841 -1.159 -0.154 1.00 68.12 184 GLY A N 1
ATOM 1470 C CA . GLY A 1 184 ? -15.650 -0.441 0.852 1.00 68.12 184 GLY A CA 1
ATOM 1471 C C . GLY A 1 184 ? -17.122 -0.197 0.488 1.00 68.12 184 GLY A C 1
ATOM 1472 O O . GLY A 1 184 ? -17.595 -0.634 -0.562 1.00 68.12 184 GLY A O 1
ATOM 1473 N N . THR A 1 185 ? -17.865 0.511 1.345 1.00 70.38 185 THR A N 1
ATOM 1474 C CA . THR A 1 185 ? -19.182 1.061 0.961 1.00 70.38 185 THR A CA 1
ATOM 1475 C C . THR A 1 185 ? -19.049 2.096 -0.160 1.00 70.38 185 THR A C 1
ATOM 1477 O O . THR A 1 185 ? -18.048 2.799 -0.244 1.00 70.38 185 THR A O 1
ATOM 1480 N N . GLU A 1 186 ? -20.072 2.224 -1.014 1.00 73.88 186 GLU A N 1
ATOM 1481 C CA . GLU A 1 186 ? -20.085 3.209 -2.117 1.00 73.88 186 GLU A CA 1
ATOM 1482 C C . GLU A 1 186 ? -20.147 4.664 -1.637 1.00 73.88 186 GLU A C 1
ATOM 1484 O O . GLU A 1 186 ? -19.936 5.590 -2.415 1.00 73.88 186 GLU A O 1
ATOM 1489 N N . SER A 1 187 ? -20.487 4.886 -0.369 1.00 84.81 187 SER A N 1
ATOM 1490 C CA . SER A 1 187 ? -20.605 6.218 0.210 1.00 84.81 187 SER A CA 1
ATOM 1491 C C . SER A 1 187 ? -19.895 6.283 1.551 1.00 84.81 187 SER A C 1
ATOM 1493 O O . SER A 1 187 ? -19.963 5.350 2.357 1.00 84.81 187 SER A O 1
ATOM 1495 N N . GLN A 1 188 ? -19.222 7.409 1.766 1.00 90.12 188 GLN A N 1
ATOM 1496 C CA . GLN A 1 188 ? -18.544 7.736 3.008 1.00 90.12 188 GLN A CA 1
ATOM 1497 C C . GLN A 1 188 ? -19.569 8.093 4.089 1.00 90.12 188 GLN A C 1
ATOM 1499 O O . GLN A 1 188 ? -20.455 8.916 3.863 1.00 90.12 188 GLN A O 1
ATOM 1504 N N . MET A 1 189 ? -19.433 7.495 5.271 1.00 91.94 189 MET A N 1
ATOM 1505 C CA . MET A 1 189 ? -20.199 7.883 6.457 1.00 91.94 189 MET A CA 1
ATOM 1506 C C . MET A 1 189 ? -19.700 9.234 6.968 1.00 91.94 189 MET A C 1
ATOM 1508 O O . MET A 1 189 ? -18.491 9.440 7.042 1.00 91.94 189 MET A O 1
ATOM 1512 N N . SER A 1 190 ? -20.598 10.134 7.364 1.00 95.88 190 SER A N 1
ATOM 1513 C CA . SER A 1 190 ? -20.202 11.395 7.999 1.00 95.88 190 SER A CA 1
ATOM 1514 C C . SER A 1 190 ? -19.796 11.202 9.465 1.00 95.88 190 SER A C 1
ATOM 1516 O O . SER A 1 190 ? -20.201 10.245 10.132 1.00 95.88 190 SER A O 1
ATOM 1518 N N . PHE A 1 191 ? -19.018 12.145 10.005 1.00 96.50 191 PHE A N 1
ATOM 1519 C CA . PHE A 1 191 ? -18.599 12.103 11.408 1.00 96.50 191 PHE A CA 1
ATOM 1520 C C . PHE A 1 191 ? -19.798 12.133 12.359 1.00 96.50 191 PHE A C 1
ATOM 1522 O O . PHE A 1 191 ? -19.813 11.401 13.345 1.00 96.50 191 PHE A O 1
ATOM 1529 N N . ASP A 1 192 ? -20.813 12.943 12.054 1.00 96.62 192 ASP A N 1
ATOM 1530 C CA . ASP A 1 192 ? -22.007 13.073 12.891 1.00 96.62 192 ASP A CA 1
ATOM 1531 C C . ASP A 1 192 ? -22.846 11.789 12.891 1.00 96.62 192 ASP A C 1
ATOM 1533 O O . ASP A 1 192 ? -23.344 11.383 13.942 1.00 96.62 192 ASP A O 1
ATOM 1537 N N . GLU A 1 193 ? -22.948 11.096 11.753 1.00 94.88 193 GLU A N 1
ATOM 1538 C CA . GLU A 1 193 ? -23.597 9.780 11.676 1.00 94.88 193 GLU A CA 1
ATOM 1539 C C . GLU A 1 193 ? -22.832 8.724 12.478 1.00 94.88 193 GLU A C 1
ATOM 1541 O O . GLU A 1 193 ? -23.436 7.964 13.244 1.00 94.88 193 GLU A O 1
ATOM 1546 N N . ALA A 1 194 ? -21.503 8.690 12.337 1.00 95.25 194 ALA A N 1
ATOM 1547 C CA . ALA A 1 194 ? -20.645 7.794 13.105 1.00 95.25 194 ALA A CA 1
ATOM 1548 C C . ALA A 1 194 ? -20.770 8.073 14.612 1.00 95.25 194 ALA A C 1
ATOM 1550 O O . ALA A 1 194 ? -20.900 7.150 15.419 1.00 95.25 194 ALA A O 1
ATOM 1551 N N . LEU A 1 195 ? -20.794 9.352 14.994 1.00 96.56 195 LEU A N 1
ATOM 1552 C CA . LEU A 1 195 ? -20.887 9.784 16.381 1.00 96.56 195 LEU A CA 1
ATOM 1553 C C . LEU A 1 195 ? -22.243 9.464 16.996 1.00 96.56 195 LEU A C 1
ATOM 1555 O O . LEU A 1 195 ? -22.282 8.934 18.107 1.00 96.56 195 LEU A O 1
ATOM 1559 N N . GLY A 1 196 ? -23.333 9.759 16.286 1.00 95.06 196 GLY A N 1
ATOM 1560 C CA . GLY A 1 196 ? -24.683 9.412 16.724 1.00 95.06 196 GLY A CA 1
ATOM 1561 C C . GLY A 1 196 ? -24.790 7.916 16.995 1.00 95.06 196 GLY A C 1
ATOM 1562 O O . GLY A 1 196 ? -25.176 7.506 18.085 1.00 95.06 196 GLY A O 1
ATOM 1563 N N . ARG A 1 197 ? -24.301 7.091 16.062 1.00 92.88 197 ARG A N 1
ATOM 1564 C CA . ARG A 1 197 ? -24.279 5.633 16.222 1.00 92.88 197 ARG A CA 1
ATOM 1565 C C . ARG A 1 197 ? -23.514 5.186 17.471 1.00 92.88 197 ARG A C 1
ATOM 1567 O O . ARG A 1 197 ? -24.048 4.402 18.253 1.00 92.88 197 ARG A O 1
ATOM 1574 N N . VAL A 1 198 ? -22.286 5.669 17.667 1.00 94.19 198 VAL A N 1
ATOM 1575 C CA . VAL A 1 198 ? -21.458 5.284 18.823 1.00 94.19 198 VAL A CA 1
ATOM 1576 C C . VAL A 1 198 ? -22.105 5.722 20.139 1.00 94.19 198 VAL A C 1
ATOM 1578 O O . VAL A 1 198 ? -22.160 4.934 21.078 1.00 94.19 198 VAL A O 1
ATOM 1581 N N . LEU A 1 199 ? -22.630 6.945 20.233 1.00 93.81 199 LEU A N 1
ATOM 1582 C CA . LEU A 1 199 ? -23.212 7.452 21.483 1.00 93.81 199 LEU A CA 1
ATOM 1583 C C . LEU A 1 199 ? -24.585 6.848 21.819 1.00 93.81 199 LEU A C 1
ATOM 1585 O O . LEU A 1 199 ? -24.934 6.734 23.001 1.00 93.81 199 LEU A O 1
ATOM 1589 N N . ASP A 1 200 ? -25.356 6.456 20.807 1.00 92.12 200 ASP A N 1
ATOM 1590 C CA . ASP A 1 200 ? -26.694 5.897 21.004 1.00 92.12 200 ASP A CA 1
ATOM 1591 C C . ASP A 1 200 ? -26.655 4.401 21.326 1.00 92.12 200 ASP A C 1
ATOM 1593 O O . ASP A 1 200 ? -27.471 3.926 22.119 1.00 92.12 200 ASP A O 1
ATOM 1597 N N . GLN A 1 201 ? -25.704 3.665 20.743 1.00 90.75 201 GLN A N 1
ATOM 1598 C CA . GLN A 1 201 ? -25.675 2.199 20.778 1.00 90.75 201 GLN A CA 1
ATOM 1599 C C . GLN A 1 201 ? -24.452 1.605 21.495 1.00 90.75 201 GLN A C 1
ATOM 1601 O O . GLN A 1 201 ? -24.358 0.383 21.591 1.00 90.75 201 GLN A O 1
ATOM 1606 N N . SER A 1 202 ? -23.531 2.423 22.026 1.00 91.44 202 SER A N 1
ATOM 1607 C CA . SER A 1 202 ? -22.373 1.914 22.774 1.00 91.44 202 SER A CA 1
ATOM 1608 C C . SER A 1 202 ? -22.808 1.077 23.989 1.00 91.44 202 SER A C 1
ATOM 1610 O O . SER A 1 202 ? -23.481 1.602 24.889 1.00 91.44 202 SER A O 1
ATOM 1612 N N . PRO A 1 203 ? -22.369 -0.194 24.084 1.00 90.62 203 PRO A N 1
ATOM 1613 C CA . PRO A 1 203 ? -22.637 -1.042 25.241 1.00 90.62 203 PRO A CA 1
ATOM 1614 C C . PRO A 1 203 ? -22.109 -0.461 26.559 1.00 90.62 203 PRO A C 1
ATOM 1616 O O . PRO A 1 203 ? -22.748 -0.622 27.597 1.00 90.62 203 PRO A O 1
ATOM 1619 N N . GLU A 1 204 ? -20.984 0.260 26.528 1.00 87.75 204 GLU A N 1
ATOM 1620 C CA . GLU A 1 204 ? -20.402 0.919 27.705 1.00 87.75 204 GLU A 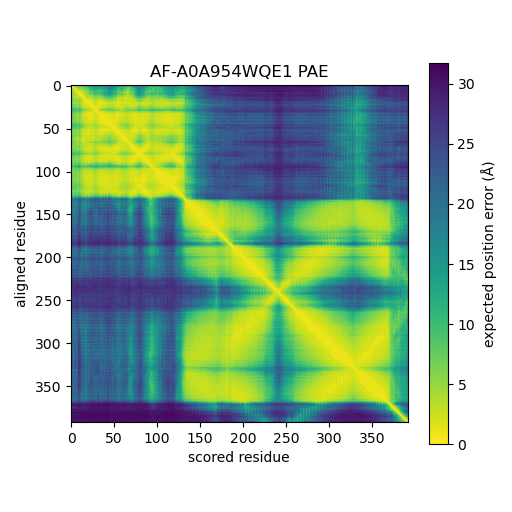CA 1
ATOM 1621 C C . GLU A 1 204 ? -21.331 2.013 28.248 1.00 87.75 204 GLU A C 1
ATOM 1623 O O . GLU A 1 204 ? -21.617 2.064 29.446 1.00 87.75 204 GLU A O 1
ATOM 1628 N N . LEU A 1 205 ? -21.876 2.855 27.361 1.00 91.31 205 LEU A N 1
ATOM 1629 C CA . LEU A 1 205 ? -22.856 3.873 27.747 1.00 91.31 205 LEU A CA 1
ATOM 1630 C C . LEU A 1 205 ? -24.169 3.247 28.214 1.00 91.31 205 LEU A C 1
ATOM 1632 O O . LEU A 1 205 ? -24.771 3.736 29.171 1.00 91.31 205 LEU A O 1
ATOM 1636 N N . MET A 1 206 ? -24.612 2.162 27.576 1.00 90.94 206 MET A N 1
ATOM 1637 C CA . MET A 1 206 ? -25.797 1.423 28.012 1.00 90.94 206 MET A CA 1
ATOM 1638 C C . MET A 1 206 ? -25.614 0.864 29.430 1.00 90.94 206 MET A C 1
ATOM 1640 O O . MET A 1 206 ? -26.492 1.057 30.274 1.00 90.94 206 MET A O 1
ATOM 1644 N N . ALA A 1 207 ? -24.464 0.254 29.728 1.00 89.06 207 ALA A N 1
ATOM 1645 C CA . ALA A 1 207 ? -24.133 -0.246 31.061 1.00 89.06 207 ALA A CA 1
ATOM 1646 C C . ALA A 1 207 ? -24.065 0.888 32.099 1.00 89.06 207 ALA A C 1
ATOM 1648 O O . ALA A 1 207 ? -24.653 0.784 33.179 1.00 89.06 207 ALA A O 1
ATOM 1649 N N . ALA A 1 208 ? -23.429 2.013 31.758 1.00 89.06 208 ALA A N 1
ATOM 1650 C CA . ALA A 1 208 ? -23.328 3.169 32.643 1.00 89.06 208 ALA A CA 1
ATOM 1651 C C . ALA A 1 208 ? -24.697 3.816 32.935 1.00 89.06 208 ALA A C 1
ATOM 1653 O O . ALA A 1 208 ? -24.972 4.198 34.077 1.00 89.06 208 ALA A O 1
ATOM 1654 N N . ARG A 1 209 ? -25.585 3.900 31.934 1.00 92.12 209 ARG A N 1
ATOM 1655 C CA . ARG A 1 209 ? -26.972 4.379 32.092 1.00 92.12 209 ARG A CA 1
ATOM 1656 C C . ARG A 1 209 ? -27.815 3.411 32.927 1.00 92.12 209 ARG A C 1
ATOM 1658 O O . ARG A 1 209 ? -28.584 3.857 33.778 1.00 92.12 209 ARG A O 1
ATOM 1665 N N . ALA A 1 210 ? -27.644 2.101 32.738 1.00 91.12 210 ALA A N 1
ATOM 1666 C CA . ALA A 1 210 ? -28.309 1.086 33.554 1.00 91.12 210 ALA A CA 1
ATOM 1667 C C . ALA A 1 210 ? -27.894 1.193 35.031 1.00 91.12 210 ALA A C 1
ATOM 1669 O O . ALA A 1 210 ? -28.751 1.184 35.917 1.00 91.12 210 ALA A O 1
ATOM 1670 N N . LYS A 1 211 ? -26.598 1.399 35.301 1.00 88.25 211 LYS A N 1
ATOM 1671 C CA . LYS A 1 211 ? -26.081 1.641 36.653 1.00 88.25 211 LYS A CA 1
ATOM 1672 C C . LYS A 1 211 ? -26.645 2.916 37.278 1.00 88.25 211 LYS A C 1
ATOM 1674 O O . LYS A 1 211 ? -27.089 2.869 38.419 1.00 88.25 211 LYS A O 1
ATOM 1679 N N . LEU A 1 212 ? -26.736 4.014 36.524 1.00 92.31 212 LEU A N 1
ATOM 1680 C CA . LEU A 1 212 ? -27.368 5.249 37.008 1.00 92.31 212 LEU A CA 1
ATOM 1681 C C . LEU A 1 212 ? -28.832 5.019 37.427 1.00 92.31 212 LEU A C 1
ATOM 1683 O O . LEU A 1 212 ? -29.288 5.550 38.440 1.00 92.31 212 LEU A O 1
ATOM 1687 N N . SER A 1 213 ? -29.572 4.210 36.660 1.00 92.56 213 SER A N 1
ATOM 1688 C CA . SER A 1 213 ? -30.949 3.827 36.997 1.00 92.56 213 SER A CA 1
ATOM 1689 C C . SER A 1 213 ? -31.014 2.982 38.276 1.00 92.56 213 SER A C 1
ATOM 1691 O O . SER A 1 213 ? -31.923 3.168 39.092 1.00 92.56 213 SER A O 1
ATOM 1693 N N . ALA A 1 214 ? -30.048 2.081 38.479 1.00 89.69 214 ALA A N 1
ATOM 1694 C CA . ALA A 1 214 ? -29.920 1.316 39.716 1.00 89.69 214 ALA A CA 1
ATOM 1695 C C . ALA A 1 214 ? -29.613 2.234 40.912 1.00 89.69 214 ALA A C 1
ATOM 1697 O O . ALA A 1 214 ? -30.319 2.168 41.913 1.00 89.69 214 ALA A O 1
ATOM 1698 N N . ASP A 1 215 ? -28.662 3.163 40.782 1.00 87.69 215 ASP A N 1
ATOM 1699 C CA . ASP A 1 215 ? -28.286 4.095 41.855 1.00 87.69 215 ASP A CA 1
ATOM 1700 C C . ASP A 1 215 ? -29.440 5.042 42.225 1.00 87.69 215 ASP A C 1
ATOM 1702 O O . ASP A 1 215 ? -29.674 5.325 43.400 1.00 87.69 215 ASP A O 1
ATOM 1706 N N . ARG A 1 216 ? -30.255 5.456 41.245 1.00 92.81 216 ARG A N 1
ATOM 1707 C CA . ARG A 1 216 ? -31.502 6.195 41.505 1.00 92.81 216 ARG A CA 1
ATOM 1708 C C . ARG A 1 216 ? -32.492 5.385 42.347 1.00 92.81 216 ARG A C 1
ATOM 1710 O O . ARG A 1 216 ? -33.224 5.954 43.157 1.00 92.81 216 ARG A O 1
ATOM 1717 N N . THR A 1 217 ? -32.544 4.074 42.131 1.00 90.50 217 THR A N 1
ATOM 1718 C CA . THR A 1 217 ? -33.391 3.162 42.911 1.00 90.50 217 THR A CA 1
ATOM 1719 C C . THR A 1 217 ? -32.830 2.983 44.320 1.00 90.50 217 THR A C 1
ATOM 1721 O O . THR A 1 217 ? -33.602 3.018 45.275 1.00 90.50 217 THR A O 1
ATOM 1724 N N . SER A 1 218 ? -31.504 2.903 44.468 1.00 88.69 218 SER A N 1
ATOM 1725 C CA . SER A 1 218 ? -30.834 2.884 45.772 1.00 88.69 218 SER A CA 1
ATOM 1726 C C . SER A 1 218 ? -31.134 4.140 46.590 1.00 88.69 218 SER A C 1
ATOM 1728 O O . SER A 1 218 ? -31.507 4.008 47.745 1.00 88.69 218 SER A O 1
ATOM 1730 N N . ILE A 1 219 ? -31.093 5.342 45.998 1.00 89.81 219 ILE A N 1
ATOM 1731 C CA . ILE A 1 219 ? -31.485 6.577 46.709 1.00 89.81 219 ILE A CA 1
ATOM 1732 C C . ILE A 1 219 ? -32.907 6.461 47.263 1.00 89.81 219 ILE A C 1
ATOM 1734 O O . ILE A 1 219 ? -33.131 6.746 48.434 1.00 89.81 219 ILE A O 1
ATOM 1738 N N . ARG A 1 220 ? -33.864 6.006 46.444 1.00 90.44 220 ARG A N 1
ATOM 1739 C CA . ARG A 1 220 ? -35.257 5.843 46.890 1.00 90.44 220 ARG A CA 1
ATOM 1740 C C . ARG A 1 220 ? -35.388 4.835 48.027 1.00 90.44 220 ARG A C 1
ATOM 1742 O O . ARG A 1 220 ? -36.210 5.054 48.905 1.00 90.44 220 ARG A O 1
ATOM 1749 N N . ARG A 1 221 ? -34.603 3.751 48.003 1.00 90.62 221 ARG A N 1
ATOM 1750 C CA . ARG A 1 221 ? -34.533 2.774 49.099 1.00 90.62 221 ARG A CA 1
ATOM 1751 C C . ARG A 1 221 ? -34.028 3.439 50.382 1.00 90.62 221 ARG A C 1
ATOM 1753 O O . ARG A 1 221 ? -34.687 3.338 51.407 1.00 90.62 221 ARG A O 1
ATOM 1760 N N . GLU A 1 222 ? -32.909 4.158 50.312 1.00 88.94 222 GLU A N 1
ATOM 1761 C CA . GLU A 1 222 ? -32.320 4.824 51.484 1.00 88.94 222 GLU A CA 1
ATOM 1762 C C . GLU A 1 222 ? -33.218 5.932 52.058 1.00 88.94 222 GLU A C 1
ATOM 1764 O O . GLU A 1 222 ? -33.223 6.158 53.266 1.00 88.94 222 GLU A O 1
ATOM 1769 N N . GLU A 1 223 ? -34.007 6.606 51.214 1.00 89.12 223 GLU A N 1
ATOM 1770 C CA . GLU A 1 223 ? -34.966 7.640 51.630 1.00 89.12 223 GLU A CA 1
ATOM 1771 C C . GLU A 1 223 ? -36.170 7.082 52.408 1.00 89.12 223 GLU A C 1
ATOM 1773 O O . GLU A 1 223 ? -36.811 7.840 53.141 1.00 89.12 223 GLU A O 1
ATOM 1778 N N . VAL A 1 224 ? -36.474 5.784 52.274 1.00 88.81 224 VAL A N 1
ATOM 1779 C CA . VAL A 1 224 ? -37.570 5.116 52.999 1.00 88.81 224 VAL A CA 1
ATOM 1780 C C . VAL A 1 224 ? -37.094 4.203 54.129 1.00 88.81 224 VAL A C 1
ATOM 1782 O O . VAL A 1 224 ? -37.918 3.803 54.935 1.00 88.81 224 VAL A O 1
ATOM 1785 N N . GLU A 1 225 ? -35.792 3.923 54.246 1.00 84.19 225 GLU A N 1
ATOM 1786 C CA . GLU A 1 225 ? -35.206 3.071 55.305 1.00 84.19 225 GLU A CA 1
ATOM 1787 C C . GLU A 1 225 ? -35.522 3.548 56.732 1.00 84.19 225 GLU A C 1
ATOM 1789 O O . GLU A 1 225 ? -35.674 2.741 57.638 1.00 84.19 225 GLU A O 1
ATOM 1794 N N . TRP A 1 226 ? -35.649 4.859 56.956 1.00 82.81 226 TRP A N 1
ATOM 1795 C CA . TRP A 1 226 ? -36.003 5.388 58.280 1.00 82.81 226 TRP A CA 1
ATOM 1796 C C . TRP A 1 226 ? -37.494 5.221 58.624 1.00 82.81 226 TRP A C 1
ATOM 1798 O O . TRP A 1 226 ? -37.888 5.502 59.758 1.00 82.81 226 TRP A O 1
ATOM 1808 N N . ILE A 1 227 ? -38.332 4.831 57.655 1.00 87.06 227 ILE A N 1
ATOM 1809 C CA . ILE A 1 227 ? -39.760 4.591 57.863 1.00 87.06 227 ILE A CA 1
ATOM 1810 C C . ILE A 1 227 ? -39.900 3.217 58.535 1.00 87.06 227 ILE A C 1
ATOM 1812 O O . ILE A 1 227 ? -39.490 2.225 57.940 1.00 87.06 227 ILE A O 1
ATOM 1816 N N . PRO A 1 228 ? -40.480 3.137 59.747 1.00 84.88 228 PRO A N 1
ATOM 1817 C CA . PRO A 1 228 ? -40.578 1.881 60.482 1.00 84.88 228 PRO A CA 1
ATOM 1818 C C . PRO A 1 228 ? -41.341 0.793 59.722 1.00 84.88 228 PRO A C 1
ATOM 1820 O O . PRO A 1 228 ? -42.482 1.010 59.301 1.00 84.88 228 PRO A O 1
ATOM 1823 N N . ASP A 1 229 ? -40.745 -0.394 59.635 1.00 86.38 229 ASP A N 1
ATOM 1824 C CA . ASP A 1 229 ? -41.432 -1.600 59.184 1.00 86.38 229 ASP A CA 1
ATOM 1825 C C . ASP A 1 229 ? -42.290 -2.186 60.317 1.00 86.38 229 ASP A C 1
ATOM 1827 O O . ASP A 1 229 ? -41.925 -2.155 61.495 1.00 86.38 229 ASP A O 1
ATOM 1831 N N . ILE A 1 230 ? -43.440 -2.758 59.955 1.00 89.44 230 ILE A N 1
ATOM 1832 C CA . ILE A 1 230 ? -44.238 -3.582 60.868 1.00 89.44 230 ILE A CA 1
ATOM 1833 C C . ILE A 1 230 ? -43.788 -5.026 60.680 1.00 89.44 230 ILE A C 1
ATOM 1835 O O . ILE A 1 230 ? -44.055 -5.634 59.640 1.00 89.44 230 ILE A O 1
ATOM 1839 N N . VAL A 1 231 ? -43.125 -5.583 61.690 1.00 90.75 231 VAL A N 1
ATOM 1840 C CA . VAL A 1 231 ? -42.670 -6.973 61.672 1.00 90.75 231 VAL A CA 1
ATOM 1841 C C . VAL A 1 231 ? -43.700 -7.828 62.391 1.00 90.75 231 VAL A C 1
ATOM 1843 O O . VAL A 1 231 ? -44.015 -7.607 63.558 1.00 90.75 231 VAL A O 1
ATOM 1846 N N . VAL A 1 232 ? -44.236 -8.810 61.673 1.00 92.94 232 VAL A N 1
ATOM 1847 C CA . VAL A 1 232 ? -45.152 -9.809 62.223 1.00 92.94 232 VAL A CA 1
ATOM 1848 C C . VAL A 1 232 ? -44.429 -11.144 62.231 1.00 92.94 232 VAL A C 1
ATOM 1850 O O . VAL A 1 232 ? -44.060 -11.656 61.172 1.00 92.94 232 VAL A O 1
ATOM 1853 N N . SER A 1 233 ? -44.230 -11.714 63.414 1.00 89.44 233 SER A N 1
ATOM 1854 C CA . SER A 1 233 ? -43.641 -13.037 63.585 1.00 89.44 233 SER A CA 1
ATOM 1855 C C . SER A 1 233 ? -44.640 -13.964 64.271 1.00 89.44 233 SER A C 1
ATOM 1857 O O . SER A 1 233 ? -45.439 -13.555 65.111 1.00 89.44 233 SER A O 1
ATOM 1859 N N . ALA A 1 234 ? -44.633 -15.233 63.877 1.00 92.94 234 ALA A N 1
ATOM 1860 C CA . ALA A 1 234 ? -45.418 -16.265 64.530 1.00 92.94 234 ALA A CA 1
ATOM 1861 C C . ALA A 1 234 ? -44.622 -17.566 64.534 1.00 92.94 234 ALA A C 1
ATOM 1863 O O . ALA A 1 234 ? -44.036 -17.950 63.520 1.00 92.94 234 ALA A O 1
ATOM 1864 N N . GLY A 1 235 ? -44.601 -18.245 65.672 1.00 91.00 235 GLY A N 1
ATOM 1865 C CA . GLY A 1 235 ? -43.861 -19.484 65.845 1.00 91.00 235 GLY A CA 1
ATOM 1866 C C . GLY A 1 235 ? -44.472 -20.347 66.934 1.00 91.00 235 GLY A C 1
ATOM 1867 O O . GLY A 1 235 ? -45.037 -19.855 67.906 1.00 91.00 235 GLY A O 1
ATOM 1868 N N . SER A 1 236 ? -44.354 -21.659 66.775 1.00 92.12 236 SER A N 1
ATOM 1869 C CA . SER A 1 236 ? -44.684 -22.624 67.820 1.00 92.12 236 SER A CA 1
ATOM 1870 C C . SER A 1 236 ? -43.404 -23.264 68.337 1.00 92.12 236 SER A C 1
ATOM 1872 O O . SER A 1 236 ? -42.569 -23.696 67.543 1.00 92.12 236 SER A O 1
ATOM 1874 N N . GLY A 1 237 ? -43.266 -23.364 69.651 1.00 89.38 237 GLY A N 1
ATOM 1875 C CA . GLY A 1 237 ? -42.155 -24.020 70.325 1.00 89.38 237 GLY A CA 1
ATOM 1876 C C . GLY A 1 237 ? -42.648 -24.995 71.388 1.00 89.38 237 GLY A C 1
ATOM 1877 O O . GLY A 1 237 ? -43.840 -25.094 71.673 1.00 89.38 237 GLY A O 1
ATOM 1878 N N . TYR A 1 238 ? -41.718 -25.726 71.989 1.00 90.00 238 TYR A N 1
ATOM 1879 C CA . TYR A 1 238 ? -41.998 -26.546 73.160 1.00 90.00 238 TYR A CA 1
ATOM 1880 C C . TYR A 1 238 ? -41.167 -26.023 74.324 1.00 90.00 238 TYR A C 1
ATOM 1882 O O . TYR A 1 238 ? -39.941 -25.955 74.233 1.00 90.00 238 TYR A O 1
ATOM 1890 N N . ASN A 1 239 ? -41.832 -25.624 75.403 1.00 85.88 239 ASN A N 1
ATOM 1891 C CA . ASN A 1 239 ? -41.160 -25.201 76.618 1.00 85.88 239 ASN A CA 1
ATOM 1892 C C . ASN A 1 239 ? -40.788 -26.451 77.427 1.00 85.88 239 ASN A C 1
ATOM 1894 O O . ASN A 1 239 ? -41.656 -27.124 77.985 1.00 85.88 239 ASN A O 1
ATOM 1898 N N . PHE A 1 240 ? -39.495 -26.779 77.473 1.00 87.31 240 PHE A N 1
ATOM 1899 C CA . PHE A 1 240 ? -38.996 -27.984 78.142 1.00 87.31 240 PHE A CA 1
ATOM 1900 C C . PHE A 1 240 ? -39.088 -27.919 79.674 1.00 87.31 240 PHE A C 1
ATOM 1902 O O . PHE A 1 240 ? -39.244 -28.971 80.297 1.00 87.31 240 PHE A O 1
ATOM 1909 N N . ASP A 1 241 ? -39.071 -26.721 80.268 1.00 87.62 241 ASP A N 1
ATOM 1910 C CA . ASP A 1 241 ? -39.186 -26.537 81.721 1.00 87.62 241 ASP A CA 1
ATOM 1911 C C . ASP A 1 241 ? -40.636 -26.713 82.197 1.00 87.62 241 ASP A C 1
ATOM 1913 O O . ASP A 1 241 ? -40.890 -27.354 83.217 1.00 87.62 241 ASP A O 1
ATOM 1917 N N . ALA A 1 242 ? -41.598 -26.205 81.420 1.00 85.88 242 ALA A N 1
ATOM 1918 C CA . ALA A 1 242 ? -43.031 -26.321 81.712 1.00 85.88 242 ALA A CA 1
ATOM 1919 C C . ALA A 1 242 ? -43.696 -27.576 81.102 1.00 85.88 242 ALA A C 1
ATOM 1921 O O . ALA A 1 242 ? -44.829 -27.900 81.452 1.00 85.88 242 ALA A O 1
ATOM 1922 N N . LYS A 1 243 ? -42.990 -28.317 80.231 1.00 88.50 243 LYS A N 1
ATOM 1923 C CA . LYS A 1 243 ? -43.491 -29.478 79.465 1.00 88.50 243 LYS A CA 1
ATOM 1924 C C . LYS A 1 243 ? -44.777 -29.185 78.679 1.00 88.50 243 LYS A C 1
ATOM 1926 O O . LYS A 1 243 ? -45.708 -29.990 78.683 1.00 88.50 243 LYS A O 1
ATOM 1931 N N . GLU A 1 244 ? -44.816 -28.055 77.982 1.00 88.88 244 GLU A N 1
ATOM 1932 C CA . GLU A 1 244 ? -45.986 -27.631 77.206 1.00 88.88 244 GLU A CA 1
ATOM 1933 C C . GLU A 1 244 ? -45.612 -27.086 75.823 1.00 88.88 244 GLU A C 1
ATOM 1935 O O . GLU A 1 244 ? -44.536 -26.518 75.614 1.00 88.88 244 GLU A O 1
ATOM 1940 N N . THR A 1 245 ? -46.522 -27.259 74.863 1.00 88.12 245 THR A N 1
ATOM 1941 C CA . THR A 1 245 ? -46.431 -26.618 73.550 1.00 88.12 245 THR A CA 1
ATOM 1942 C C . THR A 1 245 ? -46.891 -25.175 73.674 1.00 88.12 245 THR A C 1
ATOM 1944 O O . THR A 1 245 ? -48.006 -24.915 74.118 1.00 88.12 245 THR A O 1
ATOM 1947 N N . VAL A 1 246 ? -46.054 -24.245 73.233 1.00 89.44 246 VAL A N 1
ATOM 1948 C CA . VAL A 1 246 ? -46.337 -22.811 73.266 1.00 89.44 246 VAL A CA 1
ATOM 1949 C C . VAL A 1 246 ? -46.425 -22.302 71.835 1.00 89.44 246 VAL A C 1
ATOM 1951 O O . VAL A 1 246 ? -45.634 -22.697 70.981 1.00 89.44 246 VAL A O 1
ATOM 1954 N N . ALA A 1 247 ? -47.375 -21.417 71.564 1.00 90.62 247 ALA A N 1
ATOM 1955 C CA . ALA A 1 247 ? -47.422 -20.646 70.331 1.00 90.62 247 ALA A CA 1
ATOM 1956 C C . ALA A 1 247 ? -47.279 -19.169 70.683 1.00 90.62 247 ALA A C 1
ATOM 1958 O O . ALA A 1 247 ? -47.907 -18.692 71.627 1.00 90.62 247 ALA A O 1
ATOM 1959 N N . VAL A 1 248 ? -46.444 -18.466 69.931 1.00 88.81 248 VAL A N 1
ATOM 1960 C CA . VAL A 1 248 ? -46.182 -17.042 70.100 1.00 88.81 248 VAL A CA 1
ATOM 1961 C C . VAL A 1 248 ? -46.463 -16.356 68.772 1.00 88.81 248 VAL A C 1
ATOM 1963 O O . VAL A 1 248 ? -46.101 -16.868 67.711 1.00 88.81 248 VAL A O 1
ATOM 1966 N N . ALA A 1 249 ? -47.140 -15.218 68.841 1.00 93.31 249 ALA A N 1
ATOM 1967 C CA . ALA A 1 249 ? -47.300 -14.300 67.731 1.00 93.31 249 ALA A CA 1
ATOM 1968 C C . ALA A 1 249 ? -46.980 -12.900 68.246 1.00 93.31 249 ALA A C 1
ATOM 1970 O O . ALA A 1 249 ? -47.626 -12.437 69.187 1.00 93.31 249 ALA A O 1
ATOM 1971 N N . ASP A 1 250 ? -46.005 -12.246 67.627 1.00 90.00 250 ASP A N 1
ATOM 1972 C CA . ASP A 1 250 ? -45.551 -10.917 68.008 1.00 90.00 250 ASP A CA 1
ATOM 1973 C C . ASP A 1 250 ? -45.712 -9.960 66.826 1.00 90.00 250 ASP A C 1
ATOM 1975 O O . ASP A 1 250 ? -45.466 -10.305 65.666 1.00 90.00 250 ASP A O 1
ATOM 1979 N N . VAL A 1 251 ? -46.136 -8.735 67.134 1.00 93.50 251 VAL A N 1
ATOM 1980 C CA . VAL A 1 251 ? -46.125 -7.606 66.202 1.00 93.50 251 VAL A CA 1
ATOM 1981 C C . VAL A 1 251 ? -45.234 -6.538 66.813 1.00 93.50 251 VAL A C 1
ATOM 1983 O O . VAL A 1 251 ? -45.554 -6.007 67.878 1.00 93.50 251 VAL A O 1
ATOM 1986 N N . SER A 1 252 ? -44.122 -6.226 66.156 1.00 90.12 252 SER A N 1
ATOM 1987 C CA . SER A 1 252 ? -43.173 -5.207 66.601 1.00 90.12 252 SER A CA 1
ATOM 1988 C C . SER A 1 252 ? -42.997 -4.114 65.548 1.00 90.12 252 SER A C 1
ATOM 1990 O O . SER A 1 252 ? -43.173 -4.329 64.348 1.00 90.12 252 SER A O 1
ATOM 1992 N N . ILE A 1 253 ? -42.684 -2.910 66.025 1.00 90.81 253 ILE A N 1
ATOM 1993 C CA . ILE A 1 253 ? -42.327 -1.750 65.207 1.00 90.81 253 ILE A CA 1
ATOM 1994 C C . ILE A 1 253 ? -41.137 -1.061 65.871 1.00 90.81 253 ILE A C 1
ATOM 1996 O O . ILE A 1 253 ? -41.181 -0.761 67.067 1.00 90.81 253 ILE A O 1
ATOM 2000 N N . GLU A 1 254 ? -40.070 -0.821 65.115 1.00 83.06 254 GLU A N 1
ATOM 2001 C CA . GLU A 1 254 ? -38.889 -0.113 65.611 1.00 83.06 254 GLU A CA 1
ATOM 2002 C C . GLU A 1 254 ? -38.908 1.337 65.122 1.00 83.06 254 GLU A C 1
ATOM 2004 O O . GLU A 1 254 ? -38.913 1.603 63.924 1.00 83.06 254 GLU A O 1
ATOM 2009 N N . ILE A 1 255 ? -38.957 2.296 66.053 1.00 85.25 255 ILE A N 1
ATOM 2010 C CA . ILE A 1 255 ? -39.031 3.725 65.725 1.00 85.25 255 ILE A CA 1
ATOM 2011 C C . ILE A 1 255 ? -37.659 4.373 65.958 1.00 85.25 255 ILE A C 1
ATOM 2013 O O . ILE A 1 255 ? -37.256 4.541 67.114 1.00 85.25 255 ILE A O 1
ATOM 2017 N N . PRO A 1 256 ? -36.947 4.804 64.900 1.00 80.62 256 PRO A N 1
ATOM 2018 C CA . PRO A 1 256 ? -35.672 5.486 65.059 1.00 80.62 256 PRO A CA 1
ATOM 2019 C C . PRO A 1 256 ? -35.877 6.946 65.499 1.00 80.62 256 PRO A C 1
ATOM 2021 O O . PRO A 1 256 ? -36.447 7.768 64.781 1.00 80.62 256 PRO A O 1
ATOM 2024 N N . PHE A 1 257 ? -35.385 7.300 66.692 1.00 79.88 257 PHE A N 1
ATOM 2025 C CA . PHE A 1 257 ? -35.539 8.657 67.246 1.00 79.88 257 PHE A CA 1
ATOM 2026 C C . PHE A 1 257 ? -34.460 9.653 66.791 1.00 79.88 257 PHE A C 1
ATOM 2028 O O . PHE A 1 257 ? -34.747 10.844 66.662 1.00 79.88 257 PHE A O 1
ATOM 2035 N N . PHE A 1 258 ? -33.232 9.188 66.543 1.00 82.88 258 PHE A N 1
ATOM 2036 C CA . PHE A 1 258 ? -32.076 10.058 66.263 1.00 82.88 258 PHE A CA 1
ATOM 2037 C C . PHE A 1 258 ? -31.446 9.829 64.888 1.00 82.88 258 PHE A C 1
ATOM 2039 O O . PHE A 1 258 ? -30.959 10.773 64.268 1.00 82.88 258 PHE A O 1
ATOM 2046 N N . ASP A 1 259 ? -31.453 8.589 64.407 1.00 83.44 259 ASP A N 1
ATOM 2047 C CA . ASP A 1 259 ? -30.814 8.202 63.156 1.00 83.44 259 ASP A CA 1
ATOM 2048 C C . ASP A 1 259 ? -31.866 8.045 62.059 1.00 83.44 259 ASP A C 1
ATOM 2050 O O . ASP A 1 259 ? -32.609 7.071 62.033 1.00 83.44 259 ASP A O 1
ATOM 2054 N N . ARG A 1 260 ? -31.949 9.028 61.162 1.00 82.88 260 ARG A N 1
ATOM 2055 C CA . ARG A 1 260 ? -32.884 9.024 60.028 1.00 82.88 260 ARG A CA 1
ATOM 2056 C C . ARG A 1 260 ? -32.204 8.584 58.736 1.00 82.88 260 ARG A C 1
ATOM 2058 O O . ARG A 1 260 ? -32.618 9.002 57.658 1.00 82.88 260 ARG A O 1
ATOM 2065 N N . ASN A 1 261 ? -31.136 7.795 58.844 1.00 85.75 261 ASN A N 1
ATOM 2066 C CA . ASN A 1 261 ? -30.373 7.297 57.705 1.00 85.75 261 ASN A CA 1
ATOM 2067 C C . ASN A 1 261 ? -29.693 8.407 56.867 1.00 85.75 261 ASN A C 1
ATOM 2069 O O . ASN A 1 261 ? -29.337 8.199 55.710 1.00 85.75 261 ASN A O 1
ATOM 2073 N N . GLN A 1 262 ? -29.491 9.605 57.437 1.00 86.75 262 GLN A N 1
ATOM 2074 C CA . GLN A 1 262 ? -29.038 10.786 56.689 1.00 86.75 262 GLN A CA 1
ATOM 2075 C C . GLN A 1 262 ? -27.678 10.597 55.996 1.00 86.75 262 GLN A C 1
ATOM 2077 O O . GLN A 1 262 ? -27.511 11.024 54.857 1.00 86.75 262 GLN A O 1
ATOM 2082 N N . GLY A 1 263 ? -26.725 9.912 56.640 1.00 87.00 263 GLY A N 1
ATOM 2083 C CA . GLY A 1 263 ? -25.393 9.692 56.064 1.00 87.00 263 GLY A CA 1
ATOM 2084 C C . GLY A 1 263 ? -25.420 8.778 54.837 1.00 87.00 263 GLY A C 1
ATOM 2085 O O . GLY A 1 263 ? -24.755 9.045 53.840 1.00 87.00 263 GLY A O 1
ATOM 2086 N N . THR A 1 264 ? -26.238 7.732 54.888 1.00 87.31 264 THR A N 1
ATOM 2087 C CA . THR A 1 264 ? -26.423 6.737 53.822 1.00 87.31 264 THR A CA 1
ATOM 2088 C C . THR A 1 264 ? -27.185 7.335 52.639 1.00 87.31 264 THR A C 1
ATOM 2090 O O . THR A 1 264 ? -26.827 7.082 51.489 1.00 87.31 264 THR A O 1
ATOM 2093 N N . ILE A 1 265 ? -28.161 8.214 52.902 1.00 86.56 265 ILE A N 1
ATOM 2094 C CA . ILE A 1 265 ? -28.838 9.017 51.870 1.00 86.56 265 ILE A CA 1
ATOM 2095 C C . ILE A 1 265 ? -27.840 9.947 51.164 1.00 86.56 265 ILE A C 1
ATOM 2097 O O . ILE A 1 265 ? -27.807 9.991 49.931 1.00 86.56 265 ILE A O 1
ATOM 2101 N N . ASP A 1 266 ? -27.013 10.677 51.917 1.00 88.69 266 ASP A N 1
ATOM 2102 C CA . ASP A 1 266 ? -26.015 11.589 51.346 1.00 88.69 266 ASP A CA 1
ATOM 2103 C C . ASP A 1 266 ? -24.966 10.834 50.514 1.00 88.69 266 ASP A C 1
ATOM 2105 O O . ASP A 1 266 ? -24.601 11.271 49.418 1.00 88.69 266 ASP A O 1
ATOM 2109 N N . GLN A 1 267 ? -24.541 9.656 50.975 1.00 86.00 267 GLN A N 1
ATOM 2110 C CA . GLN A 1 267 ? -23.652 8.760 50.237 1.00 86.00 267 GLN A CA 1
ATOM 2111 C C . GLN A 1 267 ? -24.293 8.252 48.938 1.00 86.00 267 GLN A C 1
ATOM 2113 O O . GLN A 1 267 ? -23.677 8.355 47.877 1.00 86.00 267 GLN A O 1
ATOM 2118 N N . ALA A 1 268 ? -25.544 7.779 48.981 1.00 86.00 268 ALA A N 1
ATOM 2119 C CA . ALA A 1 268 ? -26.266 7.324 47.792 1.00 86.00 268 ALA A CA 1
ATOM 2120 C C . ALA A 1 268 ? -26.443 8.451 46.756 1.00 86.00 268 ALA A C 1
ATOM 2122 O O . ALA A 1 268 ? -26.307 8.229 45.550 1.00 86.00 268 ALA A O 1
ATOM 2123 N N . ARG A 1 269 ? -26.684 9.690 47.212 1.00 92.00 269 ARG A N 1
ATOM 2124 C CA . ARG A 1 269 ? -26.717 10.883 46.347 1.00 92.00 269 ARG A CA 1
ATOM 2125 C C . ARG A 1 269 ? -25.354 11.182 45.729 1.00 92.00 269 ARG A C 1
ATOM 2127 O O . ARG A 1 269 ? -25.280 11.472 44.533 1.00 92.00 269 ARG A O 1
ATOM 2134 N N . ALA A 1 270 ? -24.276 11.090 46.506 1.00 88.75 270 ALA A N 1
ATOM 2135 C CA . ALA A 1 270 ? -22.918 11.278 46.004 1.00 88.75 270 ALA A CA 1
ATOM 2136 C C . ALA A 1 270 ? -22.541 10.222 44.950 1.00 88.75 270 ALA A C 1
ATOM 2138 O O . ALA A 1 270 ? -21.935 10.565 43.932 1.00 88.75 270 ALA A O 1
ATOM 2139 N N . ASP A 1 271 ? -22.935 8.964 45.154 1.00 85.19 271 ASP A N 1
ATOM 2140 C CA . ASP A 1 271 ? -22.722 7.874 44.199 1.00 85.19 271 ASP A CA 1
ATOM 2141 C C . ASP A 1 271 ? -23.498 8.104 4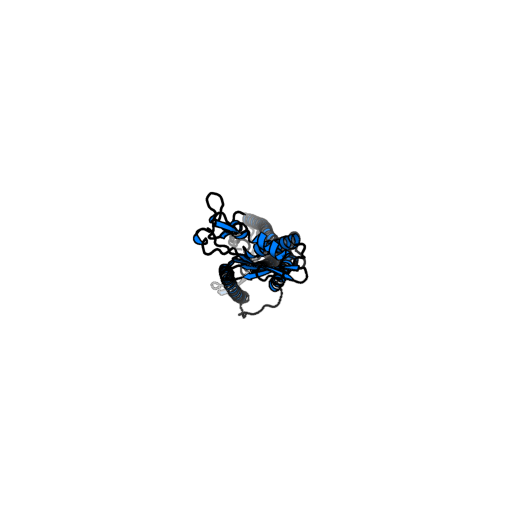2.893 1.00 85.19 271 ASP A C 1
ATOM 2143 O O . ASP A 1 271 ? -22.919 8.007 41.811 1.00 85.19 271 ASP A O 1
ATOM 2147 N N . TYR A 1 272 ? -24.761 8.535 42.969 1.00 90.62 272 TYR A N 1
ATOM 2148 C CA . TYR A 1 272 ? -25.540 8.915 41.787 1.00 90.62 272 TYR A CA 1
ATOM 2149 C C . TYR A 1 272 ? -24.888 10.059 40.994 1.00 90.62 272 TYR A C 1
ATOM 2151 O O . TYR A 1 272 ? -24.752 9.971 39.772 1.00 90.62 272 TYR A O 1
ATOM 2159 N N . HIS A 1 273 ? -24.429 11.121 41.665 1.00 91.06 273 HIS A N 1
ATOM 2160 C CA . HIS A 1 273 ? -23.721 12.221 40.998 1.00 91.06 273 HIS A CA 1
ATOM 2161 C C . HIS A 1 273 ? -22.388 11.779 40.387 1.00 91.06 273 HIS A C 1
ATOM 2163 O O . HIS A 1 273 ? -22.033 12.214 39.288 1.00 91.06 273 HIS A O 1
ATOM 2169 N N . ARG A 1 274 ? -21.656 10.884 41.059 1.00 87.88 274 ARG A N 1
ATOM 2170 C CA . ARG A 1 274 ? -20.440 10.273 40.509 1.00 87.88 274 ARG A CA 1
ATOM 2171 C C . ARG A 1 274 ? -20.752 9.518 39.222 1.00 87.88 274 ARG A C 1
ATOM 2173 O O . ARG A 1 274 ? -20.051 9.715 38.234 1.00 87.88 274 ARG A O 1
ATOM 2180 N N . GLN A 1 275 ? -21.833 8.741 39.204 1.00 89.44 275 GLN A N 1
ATOM 2181 C CA . GLN A 1 275 ? -22.260 7.993 38.027 1.00 89.44 275 GLN A CA 1
ATOM 2182 C C . GLN A 1 275 ? -22.694 8.908 36.865 1.00 89.44 275 GLN A C 1
ATOM 2184 O O . GLN A 1 275 ? -22.428 8.598 35.705 1.00 89.44 275 GLN A O 1
ATOM 2189 N N . GLN A 1 276 ? -23.298 10.073 37.139 1.00 92.88 276 GLN A N 1
ATOM 2190 C CA . GLN A 1 276 ? -23.577 11.079 36.099 1.00 92.88 276 GLN A CA 1
ATOM 2191 C C . GLN A 1 276 ? -22.290 11.621 35.459 1.00 92.88 276 GLN A C 1
ATOM 2193 O O . GLN A 1 276 ? -22.194 11.718 34.233 1.00 92.88 276 GLN A O 1
ATOM 2198 N N . ASN A 1 277 ? -21.289 11.949 36.280 1.00 92.06 277 ASN A N 1
ATOM 2199 C CA . ASN A 1 277 ? -19.986 12.404 35.791 1.00 92.06 277 ASN A CA 1
ATOM 2200 C C . ASN A 1 277 ? -19.256 11.301 35.018 1.00 92.06 277 ASN A C 1
ATOM 2202 O O . ASN A 1 277 ? -18.588 11.587 34.025 1.00 92.06 277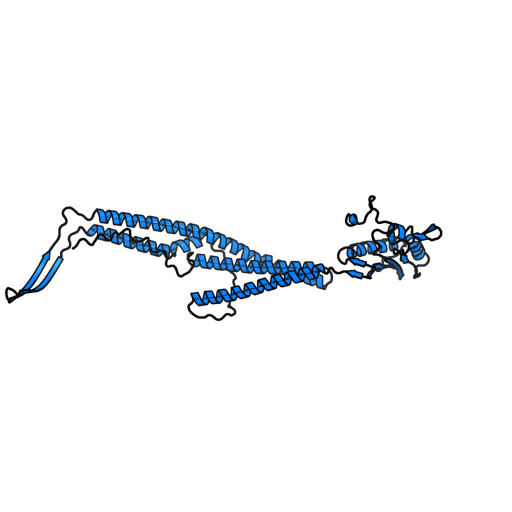 ASN A O 1
ATOM 2206 N N . GLU A 1 278 ? -19.423 10.048 35.433 1.00 88.44 278 GLU A N 1
ATOM 2207 C CA . GLU A 1 278 ? -18.856 8.889 34.756 1.00 88.44 278 GLU A CA 1
ATOM 2208 C C . GLU A 1 278 ? -19.425 8.713 33.346 1.00 88.44 278 GLU A C 1
ATOM 2210 O O . GLU A 1 278 ? -18.662 8.583 32.390 1.00 88.44 278 GLU A O 1
ATOM 2215 N N . ILE A 1 279 ? -20.748 8.818 33.178 1.00 92.44 279 ILE A N 1
ATOM 2216 C CA . ILE A 1 279 ? -21.381 8.817 31.849 1.00 92.44 279 ILE A CA 1
ATOM 2217 C C . ILE A 1 279 ? -20.785 9.926 30.982 1.00 92.44 279 ILE A C 1
ATOM 2219 O O . ILE A 1 279 ? -20.397 9.680 29.840 1.00 92.44 279 ILE A O 1
ATOM 2223 N N . ARG A 1 280 ? -20.641 11.138 31.533 1.00 94.44 280 ARG A N 1
ATOM 2224 C CA . ARG A 1 280 ? -20.051 12.254 30.791 1.00 94.44 280 ARG A CA 1
ATOM 2225 C C . ARG A 1 280 ? -18.595 11.987 30.398 1.00 94.44 280 ARG A C 1
ATOM 2227 O O . ARG A 1 280 ? -18.189 12.342 29.292 1.00 94.44 280 ARG A O 1
ATOM 2234 N N . ARG A 1 281 ? -17.811 11.356 31.276 1.00 93.62 281 ARG A N 1
ATOM 2235 C CA . ARG A 1 281 ? -16.431 10.943 30.990 1.00 93.62 281 ARG A CA 1
ATOM 2236 C C . ARG A 1 281 ? -16.388 9.944 29.834 1.00 93.62 281 ARG A C 1
ATOM 2238 O O . ARG A 1 281 ? -15.586 10.130 28.921 1.00 93.62 281 ARG A O 1
ATOM 2245 N N . ILE A 1 282 ? -17.252 8.927 29.861 1.00 91.12 282 ILE A N 1
ATOM 2246 C CA . ILE A 1 282 ? -17.354 7.903 28.811 1.00 91.12 282 ILE A CA 1
ATOM 2247 C C . ILE A 1 282 ? -17.748 8.550 27.477 1.00 91.12 282 ILE A C 1
ATOM 2249 O O . ILE A 1 282 ? -17.070 8.329 26.480 1.00 91.12 282 ILE A O 1
ATOM 2253 N N . GLU A 1 283 ? -18.754 9.432 27.447 1.00 94.62 283 GLU A N 1
ATOM 2254 C CA . GLU A 1 283 ? -19.143 10.162 26.226 1.00 94.62 283 GLU A CA 1
ATOM 2255 C C . GLU A 1 283 ? -17.977 10.950 25.612 1.00 94.62 283 GLU A C 1
ATOM 2257 O O . GLU A 1 283 ? -17.764 10.919 24.399 1.00 94.62 283 GLU A O 1
ATOM 2262 N N . LEU A 1 284 ? -17.219 11.680 26.439 1.00 94.75 284 LEU A N 1
ATOM 2263 C CA . LEU A 1 284 ? -16.064 12.457 25.985 1.00 94.75 284 LEU A CA 1
ATOM 2264 C C . LEU A 1 284 ? -14.919 11.554 25.511 1.00 94.75 284 LEU A C 1
ATOM 2266 O O . LEU A 1 284 ? -14.240 11.884 24.539 1.00 94.75 284 LEU A O 1
ATOM 2270 N N . SER A 1 285 ? -14.721 10.414 26.172 1.00 93.12 285 SER A N 1
ATOM 2271 C CA . SER A 1 285 ? -13.731 9.412 25.781 1.00 93.12 285 SER A CA 1
ATOM 2272 C C . SER A 1 285 ? -14.080 8.781 24.432 1.00 93.12 285 SER A C 1
ATOM 2274 O O . SER A 1 285 ? -13.248 8.815 23.526 1.00 93.12 285 SER A O 1
ATOM 2276 N N . LEU A 1 286 ? -15.322 8.323 24.247 1.00 92.88 286 LEU A N 1
ATOM 2277 C CA . LEU A 1 286 ? -15.819 7.778 22.980 1.00 92.88 286 LEU A CA 1
ATOM 2278 C C . LEU A 1 286 ? -15.725 8.806 21.850 1.00 92.88 286 LEU A C 1
ATOM 2280 O O . LEU A 1 286 ? -15.255 8.472 20.769 1.00 92.88 286 LEU A O 1
ATOM 2284 N N . ARG A 1 287 ? -16.080 10.074 22.101 1.00 96.44 287 ARG A N 1
ATOM 2285 C CA . ARG A 1 287 ? -15.895 11.173 21.132 1.00 96.44 287 ARG A CA 1
ATOM 2286 C C . ARG A 1 287 ? -14.439 11.326 20.700 1.00 96.44 287 ARG A C 1
ATOM 2288 O O . ARG A 1 287 ? -14.165 11.463 19.512 1.00 96.44 287 ARG A O 1
ATOM 2295 N N . LYS A 1 288 ? -13.508 11.311 21.657 1.00 95.06 288 LYS A N 1
ATOM 2296 C CA . LYS A 1 288 ? -12.072 11.426 21.378 1.00 95.06 288 LYS A CA 1
ATOM 2297 C C . LYS A 1 288 ? -11.558 10.224 20.584 1.00 95.06 288 LYS A C 1
ATOM 2299 O O . LYS A 1 288 ? -10.813 10.410 19.629 1.00 95.06 288 LYS A O 1
ATOM 2304 N N . MET A 1 289 ? -11.945 9.010 20.972 1.00 93.38 289 MET A N 1
ATOM 2305 C CA . MET A 1 289 ? -11.551 7.788 20.266 1.00 93.38 289 MET A CA 1
ATOM 2306 C C . MET A 1 289 ? -12.119 7.767 18.847 1.00 93.38 289 MET A C 1
ATOM 2308 O O . MET A 1 289 ? -11.382 7.495 17.902 1.00 93.38 289 MET A O 1
ATOM 2312 N N . LEU A 1 290 ? -13.389 8.151 18.687 1.00 96.06 290 LEU A N 1
ATOM 2313 C CA . LEU A 1 290 ? -14.024 8.242 17.380 1.00 96.06 290 LEU A CA 1
ATOM 2314 C C . LEU A 1 290 ? -13.317 9.247 16.480 1.00 96.06 290 LEU A C 1
ATOM 2316 O O . LEU A 1 290 ? -13.131 8.952 15.312 1.00 96.06 290 LEU A O 1
ATOM 2320 N N . ALA A 1 291 ? -12.917 10.412 16.995 1.00 96.38 291 ALA A N 1
ATOM 2321 C CA . ALA A 1 291 ? -12.221 11.415 16.191 1.00 96.38 291 ALA A CA 1
ATOM 2322 C C . ALA A 1 291 ? -10.962 10.842 15.519 1.00 96.38 291 ALA A C 1
ATOM 2324 O O . ALA A 1 291 ? -10.757 11.063 14.328 1.00 96.38 291 ALA A O 1
ATOM 2325 N N . ASN A 1 292 ? -10.175 10.047 16.251 1.00 94.81 292 ASN A N 1
ATOM 2326 C CA . ASN A 1 292 ? -8.981 9.399 15.707 1.00 94.81 292 ASN A CA 1
ATOM 2327 C C . ASN A 1 292 ? -9.340 8.335 14.659 1.00 94.81 292 ASN A C 1
ATOM 2329 O O . ASN A 1 292 ? -8.849 8.385 13.535 1.00 94.81 292 ASN A O 1
ATOM 2333 N N . VAL A 1 293 ? -10.235 7.402 15.006 1.00 95.69 293 VAL A N 1
ATOM 2334 C CA . VAL A 1 293 ? -10.633 6.306 14.102 1.00 95.69 293 VAL A CA 1
ATOM 2335 C C . VAL A 1 293 ? -11.317 6.844 12.845 1.00 95.69 293 VAL A C 1
ATOM 2337 O O . VAL A 1 293 ? -11.070 6.363 11.743 1.00 95.69 293 VAL A O 1
ATOM 2340 N N . TYR A 1 294 ? -12.147 7.876 12.984 1.00 97.00 294 TYR A N 1
ATOM 2341 C CA . TYR A 1 294 ? -12.836 8.509 11.868 1.00 97.00 294 TYR A CA 1
ATOM 2342 C C . TYR A 1 294 ? -11.871 9.260 10.947 1.00 97.00 294 TYR A C 1
ATOM 2344 O O . TYR A 1 294 ? -12.036 9.212 9.731 1.00 97.00 294 TYR A O 1
ATOM 2352 N N . GLN A 1 295 ? -10.852 9.933 11.491 1.00 96.88 295 GLN A N 1
ATOM 2353 C CA . GLN A 1 295 ? -9.824 10.566 10.665 1.00 96.88 295 GLN A CA 1
ATOM 2354 C C . GLN A 1 295 ? -9.111 9.524 9.790 1.00 96.88 295 GLN A C 1
ATOM 2356 O O . GLN A 1 295 ? -8.931 9.746 8.592 1.00 96.88 295 GLN A O 1
ATOM 2361 N N . GLU A 1 296 ? -8.740 8.378 10.365 1.00 95.50 296 GLU A N 1
ATOM 2362 C CA . GLU A 1 296 ? -8.128 7.284 9.607 1.00 95.50 296 GLU A CA 1
ATOM 2363 C C . GLU A 1 296 ? -9.102 6.649 8.606 1.00 95.50 296 GLU A C 1
ATOM 2365 O O . GLU A 1 296 ? -8.698 6.316 7.492 1.00 95.50 296 GLU A O 1
ATOM 2370 N N . TYR A 1 297 ? -10.380 6.503 8.968 1.00 95.88 297 TYR A N 1
ATOM 2371 C CA . TYR A 1 297 ? -11.445 6.043 8.073 1.00 95.88 297 TYR A CA 1
ATOM 2372 C C . TYR A 1 297 ? -11.586 6.954 6.850 1.00 95.88 297 TYR A C 1
ATOM 2374 O O . TYR A 1 297 ? -11.510 6.472 5.723 1.00 95.88 297 TYR A O 1
ATOM 2382 N N . ALA A 1 298 ? -11.748 8.261 7.068 1.00 95.81 298 ALA A N 1
ATOM 2383 C CA . ALA A 1 298 ? -11.950 9.239 6.006 1.00 95.81 298 ALA A CA 1
ATOM 2384 C C . ALA A 1 298 ? -10.756 9.278 5.044 1.00 95.81 298 ALA A C 1
ATOM 2386 O O . ALA A 1 298 ? -10.938 9.188 3.833 1.00 95.81 298 ALA A O 1
ATOM 2387 N N . MET A 1 299 ? -9.536 9.302 5.588 1.00 95.75 299 MET A N 1
ATOM 2388 C CA . MET A 1 299 ? -8.315 9.234 4.787 1.00 95.75 299 MET A CA 1
ATOM 2389 C C . MET A 1 299 ? -8.242 7.926 3.991 1.00 95.75 299 MET A C 1
ATOM 2391 O O . MET A 1 299 ? -8.010 7.942 2.787 1.00 95.75 299 MET A O 1
ATOM 2395 N N . SER A 1 300 ? -8.478 6.781 4.635 1.00 95.38 300 SER A N 1
ATOM 2396 C CA . SER A 1 300 ? -8.419 5.482 3.951 1.00 95.38 300 SER A CA 1
ATOM 2397 C C . SER A 1 300 ? -9.481 5.367 2.858 1.00 95.38 300 SER A C 1
ATOM 2399 O O . SER A 1 300 ? -9.208 4.772 1.822 1.00 95.38 300 SER A O 1
ATOM 2401 N N . TYR A 1 301 ? -10.660 5.968 3.048 1.00 95.19 301 TYR A N 1
ATOM 2402 C CA . TYR A 1 301 ? -11.717 6.029 2.039 1.00 95.19 301 TYR A CA 1
ATOM 2403 C C . TYR A 1 301 ? -11.283 6.827 0.804 1.00 95.19 301 TYR A C 1
ATOM 2405 O O . TYR A 1 301 ? -11.388 6.325 -0.318 1.00 95.19 301 TYR A O 1
ATOM 2413 N N . GLU A 1 302 ? -10.766 8.042 1.004 1.00 94.50 302 GLU A N 1
ATOM 2414 C CA . GLU A 1 302 ? -10.270 8.901 -0.080 1.00 94.50 302 GLU A CA 1
ATOM 2415 C C . GLU A 1 302 ? -9.142 8.209 -0.853 1.00 94.50 302 GLU A C 1
ATOM 2417 O O . GLU A 1 302 ? -9.204 8.083 -2.077 1.00 94.50 302 GLU A O 1
ATOM 2422 N N . HIS A 1 303 ? -8.152 7.675 -0.134 1.00 95.81 303 HIS A N 1
ATOM 2423 C CA . HIS A 1 303 ? -7.023 6.973 -0.734 1.00 95.81 303 HIS A CA 1
ATOM 2424 C C . HIS A 1 303 ? -7.450 5.693 -1.462 1.00 95.81 303 HIS A C 1
ATOM 2426 O O . HIS A 1 303 ? -7.033 5.481 -2.597 1.00 95.81 303 HIS A O 1
ATOM 2432 N N . ALA A 1 304 ? -8.286 4.842 -0.861 1.00 94.56 304 ALA A N 1
ATOM 2433 C CA . ALA A 1 304 ? -8.749 3.615 -1.509 1.00 94.56 304 ALA A CA 1
ATOM 2434 C C . ALA A 1 304 ? -9.532 3.917 -2.795 1.00 94.56 304 ALA A C 1
ATOM 2436 O O . ALA A 1 304 ? -9.339 3.235 -3.801 1.00 94.56 304 ALA A O 1
ATOM 2437 N N . THR A 1 305 ? -10.368 4.960 -2.778 1.00 93.81 305 THR A N 1
ATOM 2438 C CA . THR A 1 305 ? -11.146 5.402 -3.944 1.00 93.81 305 THR A CA 1
ATOM 2439 C C . THR A 1 305 ? -10.227 5.899 -5.058 1.00 93.81 305 THR A C 1
ATOM 2441 O O . THR A 1 305 ? -10.270 5.365 -6.163 1.00 93.81 305 THR A O 1
ATOM 2444 N N . GLU A 1 306 ? -9.325 6.839 -4.763 1.00 96.25 306 GLU A N 1
ATOM 2445 C CA . GLU A 1 306 ? -8.409 7.408 -5.762 1.00 96.25 306 GLU A CA 1
ATOM 2446 C C . GLU A 1 306 ? -7.458 6.349 -6.345 1.00 96.25 306 GLU A C 1
ATOM 2448 O O . GLU A 1 306 ? -7.203 6.314 -7.553 1.00 96.25 306 GLU A O 1
ATOM 2453 N N . TYR A 1 307 ? -6.960 5.429 -5.509 1.00 96.75 307 TYR A N 1
ATOM 2454 C CA . TYR A 1 307 ? -6.109 4.338 -5.979 1.00 96.75 307 TYR A CA 1
ATOM 2455 C C . TYR A 1 307 ? -6.851 3.368 -6.893 1.00 96.75 307 TYR A C 1
ATOM 2457 O O . TYR A 1 307 ? -6.303 2.960 -7.920 1.00 96.75 307 TYR A O 1
ATOM 2465 N N . ARG A 1 308 ? -8.080 2.997 -6.531 1.00 94.00 308 ARG A N 1
ATOM 2466 C CA . ARG A 1 308 ? -8.903 2.059 -7.296 1.00 94.00 308 ARG A CA 1
ATOM 2467 C C . ARG A 1 308 ? -9.349 2.646 -8.631 1.00 94.00 308 ARG A C 1
ATOM 2469 O O . ARG A 1 308 ? -9.277 1.951 -9.645 1.00 94.00 308 ARG A O 1
ATOM 2476 N N . ASP A 1 309 ? -9.807 3.893 -8.611 1.00 94.50 309 ASP A N 1
ATOM 2477 C CA . ASP A 1 309 ? -10.531 4.493 -9.729 1.00 94.50 309 ASP A CA 1
ATOM 2478 C C . ASP A 1 309 ? -9.584 5.213 -10.707 1.00 94.50 309 ASP A C 1
ATOM 2480 O O . ASP A 1 309 ? -9.848 5.208 -11.910 1.00 94.50 309 ASP A O 1
ATOM 2484 N N . THR A 1 310 ? -8.440 5.724 -10.226 1.00 97.38 310 THR A N 1
ATOM 2485 C CA . THR A 1 310 ? -7.477 6.489 -11.040 1.00 97.38 310 THR A CA 1
ATOM 2486 C C . THR A 1 310 ? -6.071 5.881 -11.036 1.00 97.38 310 THR A C 1
ATOM 2488 O O . THR A 1 310 ? -5.585 5.433 -12.075 1.00 97.38 310 THR A O 1
ATOM 2491 N N . ILE A 1 311 ? -5.387 5.835 -9.884 1.00 97.81 311 ILE A N 1
ATOM 2492 C CA . ILE A 1 311 ? -3.921 5.636 -9.842 1.00 97.81 311 ILE A CA 1
ATOM 2493 C C . ILE A 1 311 ? -3.512 4.252 -10.356 1.00 97.81 311 ILE A C 1
ATOM 2495 O O . ILE A 1 311 ? -2.624 4.139 -11.201 1.00 97.81 311 ILE A O 1
ATOM 2499 N N . VAL A 1 312 ? -4.144 3.179 -9.870 1.00 97.75 312 VAL A N 1
ATOM 2500 C CA . VAL A 1 312 ? -3.797 1.808 -10.276 1.00 97.75 312 VAL A CA 1
ATOM 2501 C C . VAL A 1 312 ? -4.169 1.531 -11.741 1.00 97.75 312 VAL A C 1
ATOM 2503 O O . VAL A 1 312 ? -3.346 0.927 -12.441 1.00 97.75 312 VAL A O 1
ATOM 2506 N N . PRO A 1 313 ? -5.350 1.945 -12.250 1.00 98.25 313 PRO A N 1
ATOM 2507 C CA . PRO A 1 313 ? -5.661 1.885 -13.678 1.00 98.25 313 PRO A CA 1
ATOM 2508 C C . PRO A 1 313 ? -4.639 2.602 -14.570 1.00 98.25 313 PRO A C 1
ATOM 2510 O O . PRO A 1 313 ? -4.147 1.986 -15.520 1.00 98.25 313 PRO A O 1
ATOM 2513 N N . GLU A 1 314 ? -4.268 3.841 -14.238 1.00 98.31 314 GLU A N 1
ATOM 2514 C CA . GLU A 1 314 ? -3.301 4.638 -15.005 1.00 98.31 314 GLU A CA 1
ATOM 2515 C C . GLU A 1 314 ? -1.899 4.016 -14.971 1.00 98.31 314 GLU A C 1
ATOM 2517 O O . GLU A 1 314 ? -1.277 3.806 -16.013 1.00 98.31 314 GLU A O 1
ATOM 2522 N N . ALA A 1 315 ? -1.426 3.588 -13.797 1.00 98.00 315 ALA A N 1
ATOM 2523 C CA . ALA A 1 315 ? -0.143 2.896 -13.671 1.00 98.00 315 ALA A CA 1
ATOM 2524 C C . ALA A 1 315 ? -0.104 1.590 -14.480 1.00 98.00 315 ALA A C 1
ATOM 2526 O O . ALA A 1 315 ? 0.900 1.252 -15.115 1.00 98.00 315 ALA A O 1
ATOM 2527 N N . ARG A 1 316 ? -1.223 0.854 -14.515 1.00 98.25 316 ARG A N 1
ATOM 2528 C CA . ARG A 1 316 ? -1.358 -0.356 -15.335 1.00 98.25 316 ARG A CA 1
ATOM 2529 C C . ARG A 1 316 ? -1.308 -0.039 -16.827 1.00 98.25 316 ARG A C 1
ATOM 2531 O O . ARG A 1 316 ? -0.736 -0.829 -17.583 1.00 98.25 316 ARG A O 1
ATOM 2538 N N . ALA A 1 317 ? -1.951 1.045 -17.258 1.00 97.94 317 ALA A N 1
ATOM 2539 C CA . ALA A 1 317 ? -1.942 1.491 -18.646 1.00 97.94 317 ALA A CA 1
ATOM 2540 C C . ALA A 1 317 ? -0.524 1.895 -19.071 1.00 97.94 317 ALA A C 1
ATOM 2542 O O . ALA A 1 317 ? 0.001 1.313 -20.021 1.00 97.94 317 ALA A O 1
ATOM 2543 N N . ALA A 1 318 ? 0.141 2.750 -18.289 1.00 96.94 318 ALA A N 1
ATOM 2544 C CA . ALA A 1 318 ? 1.522 3.172 -18.520 1.00 96.94 318 ALA A CA 1
ATOM 2545 C C . ALA A 1 318 ? 2.485 1.976 -18.634 1.00 96.94 318 ALA A C 1
ATOM 2547 O O . ALA A 1 318 ? 3.248 1.868 -19.597 1.00 96.94 318 ALA A O 1
ATOM 2548 N N . TYR A 1 319 ? 2.396 1.009 -17.712 1.00 97.69 319 TYR A N 1
ATOM 2549 C CA . TYR A 1 319 ? 3.188 -0.222 -17.781 1.00 97.69 319 TYR A CA 1
ATOM 2550 C C . TYR A 1 319 ? 2.948 -1.009 -19.082 1.00 97.69 319 TYR A C 1
ATOM 2552 O O . TYR A 1 319 ? 3.894 -1.486 -19.715 1.00 97.69 319 TYR A O 1
ATOM 2560 N N . ARG A 1 320 ? 1.688 -1.154 -19.509 1.00 97.75 320 ARG A N 1
ATOM 2561 C CA . ARG A 1 320 ? 1.341 -1.880 -20.742 1.00 97.75 320 ARG A CA 1
ATOM 2562 C C . ARG A 1 320 ? 1.873 -1.187 -21.991 1.00 97.75 320 ARG A C 1
ATOM 2564 O O . ARG A 1 320 ? 2.386 -1.872 -22.877 1.00 97.75 320 ARG A O 1
ATOM 2571 N N . GLU A 1 321 ? 1.764 0.134 -22.057 1.00 96.88 321 GLU A N 1
ATOM 2572 C CA . GLU A 1 321 ? 2.262 0.931 -23.178 1.00 96.88 321 GLU A CA 1
ATOM 2573 C C . GLU A 1 321 ? 3.787 0.875 -23.284 1.00 96.88 321 GLU A C 1
ATOM 2575 O O . GLU A 1 321 ? 4.324 0.666 -24.378 1.00 96.88 321 GLU A O 1
ATOM 2580 N N . LEU A 1 322 ? 4.491 0.968 -22.152 1.00 94.31 322 LEU A N 1
ATOM 2581 C CA . LEU A 1 322 ? 5.943 0.798 -22.101 1.00 94.31 322 LEU A CA 1
ATOM 2582 C C . LEU A 1 322 ? 6.355 -0.610 -22.527 1.00 94.31 322 LEU A C 1
ATOM 2584 O O . LEU A 1 322 ? 7.245 -0.764 -23.361 1.00 94.31 322 LEU A O 1
ATOM 2588 N N . LEU A 1 323 ? 5.664 -1.649 -22.046 1.00 94.25 323 LEU A N 1
ATOM 2589 C CA . LEU A 1 323 ? 5.933 -3.028 -22.455 1.00 94.25 323 LEU A CA 1
ATOM 2590 C C . LEU A 1 323 ? 5.728 -3.231 -23.965 1.00 94.25 323 LEU A C 1
ATOM 2592 O O . LEU A 1 323 ? 6.506 -3.937 -24.609 1.00 94.25 323 LEU A O 1
ATOM 2596 N N . GLN A 1 324 ? 4.684 -2.634 -24.543 1.00 95.12 324 GLN A N 1
ATOM 2597 C CA . GLN A 1 324 ? 4.448 -2.689 -25.985 1.00 95.12 324 GLN A CA 1
ATOM 2598 C C . GLN A 1 324 ? 5.525 -1.925 -26.760 1.00 95.12 324 GLN A C 1
ATOM 2600 O O . GLN A 1 324 ? 6.000 -2.406 -27.789 1.00 95.12 324 GLN A O 1
ATOM 2605 N N . SER A 1 325 ? 5.936 -0.761 -26.264 1.00 88.06 325 SER A N 1
ATOM 2606 C CA . SER A 1 325 ? 6.989 0.048 -26.876 1.00 88.06 325 SER A CA 1
ATOM 2607 C C . SER A 1 325 ? 8.347 -0.647 -26.821 1.00 88.06 325 SER A C 1
ATOM 2609 O O . SER A 1 325 ? 9.068 -0.624 -27.814 1.00 88.06 325 SER A O 1
ATOM 2611 N N . TYR A 1 326 ? 8.658 -1.353 -25.734 1.00 83.94 326 TYR A N 1
ATOM 2612 C CA . TYR A 1 326 ? 9.862 -2.173 -25.621 1.00 83.94 326 TYR A CA 1
ATOM 2613 C C . TYR A 1 326 ? 9.851 -3.321 -26.632 1.00 83.94 326 TYR A C 1
ATOM 2615 O O . TYR A 1 326 ? 10.821 -3.515 -27.356 1.00 83.94 326 TYR A O 1
ATOM 2623 N N . LYS A 1 327 ? 8.722 -4.032 -26.774 1.00 85.25 327 LYS A N 1
ATOM 2624 C CA . LYS A 1 327 ? 8.559 -5.087 -27.796 1.00 85.25 327 LYS A CA 1
ATOM 2625 C C . LYS A 1 327 ? 8.711 -4.568 -29.229 1.00 85.25 327 LYS A C 1
ATOM 2627 O O . LYS A 1 327 ? 9.035 -5.342 -30.123 1.00 85.25 327 LYS A O 1
ATOM 2632 N N . ALA A 1 328 ? 8.457 -3.280 -29.442 1.00 88.06 328 ALA A N 1
ATOM 2633 C CA . ALA A 1 328 ? 8.670 -2.587 -30.706 1.00 88.06 328 ALA A CA 1
ATOM 2634 C C . ALA A 1 328 ? 10.073 -1.951 -30.824 1.00 88.06 328 ALA A C 1
ATOM 2636 O O . ALA A 1 328 ? 10.294 -1.180 -31.754 1.00 88.06 328 ALA A O 1
ATOM 2637 N N . ASN A 1 329 ? 10.999 -2.242 -29.899 1.00 84.38 329 ASN A N 1
ATOM 2638 C CA . ASN A 1 329 ? 12.345 -1.662 -29.804 1.00 84.38 329 ASN A CA 1
ATOM 2639 C C . ASN A 1 329 ? 12.362 -0.120 -29.738 1.00 84.38 329 ASN A C 1
ATOM 2641 O O . ASN A 1 329 ? 13.247 0.517 -30.304 1.00 84.38 329 ASN A O 1
ATOM 2645 N N . ARG A 1 330 ? 11.364 0.495 -29.085 1.00 76.94 330 ARG A N 1
ATOM 2646 C CA . ARG A 1 330 ? 11.234 1.963 -28.957 1.00 76.94 330 ARG A CA 1
ATOM 2647 C C . ARG A 1 330 ? 11.653 2.528 -27.602 1.00 76.94 330 ARG A C 1
ATOM 2649 O O . ARG A 1 330 ? 11.923 3.720 -27.520 1.00 76.94 330 ARG A O 1
ATOM 2656 N N . VAL A 1 331 ? 11.651 1.709 -26.554 1.00 81.25 331 VAL A N 1
ATOM 2657 C CA . VAL A 1 331 ? 12.056 2.083 -25.186 1.00 81.25 331 VAL A CA 1
ATOM 2658 C C . VAL A 1 331 ? 12.880 0.959 -24.578 1.00 81.25 331 VAL A C 1
ATOM 2660 O O . VAL A 1 331 ? 12.845 -0.167 -25.081 1.00 81.25 331 VAL A O 1
ATOM 2663 N N . GLU A 1 332 ? 13.589 1.253 -23.494 1.00 77.94 332 GLU A N 1
ATOM 2664 C CA . GLU A 1 332 ? 14.521 0.317 -22.882 1.00 77.94 332 GLU A CA 1
ATOM 2665 C C . GLU A 1 332 ? 13.857 -0.584 -21.836 1.00 77.94 332 GLU A C 1
ATOM 2667 O O . GLU A 1 332 ? 12.858 -0.241 -21.202 1.00 77.94 332 GLU A O 1
ATOM 2672 N N . TRP A 1 333 ? 14.434 -1.771 -21.622 1.00 81.62 333 TRP A N 1
ATOM 2673 C CA . TRP A 1 333 ? 13.929 -2.716 -20.617 1.00 81.62 333 TRP A CA 1
ATOM 2674 C C . TRP A 1 333 ? 13.869 -2.147 -19.181 1.00 81.62 333 TRP A C 1
ATOM 2676 O O . TRP A 1 333 ? 12.903 -2.451 -18.477 1.00 81.62 333 TRP A O 1
ATOM 2686 N N . PRO A 1 334 ? 14.841 -1.340 -18.700 1.00 82.69 334 PRO A N 1
ATOM 2687 C CA . PRO A 1 334 ? 14.776 -0.755 -17.362 1.00 82.69 334 PRO A CA 1
ATOM 2688 C C . PRO A 1 334 ? 13.530 0.099 -17.120 1.00 82.69 334 PRO A C 1
ATOM 2690 O O . PRO A 1 334 ? 12.977 0.010 -16.026 1.00 82.69 334 PRO A O 1
ATOM 2693 N N . ASP A 1 335 ? 13.055 0.836 -18.127 1.00 88.06 335 ASP A N 1
ATOM 2694 C CA . ASP A 1 335 ? 11.851 1.671 -18.018 1.00 88.06 335 ASP A CA 1
ATOM 2695 C C . ASP A 1 335 ? 10.603 0.797 -17.823 1.00 88.06 335 ASP A C 1
ATOM 2697 O O . ASP A 1 335 ? 9.733 1.083 -17.000 1.00 88.06 335 ASP A O 1
ATOM 2701 N N . VAL A 1 336 ? 10.542 -0.341 -18.526 1.00 90.69 336 VAL A N 1
ATOM 2702 C CA . VAL A 1 336 ? 9.470 -1.336 -18.359 1.00 90.69 336 VAL A CA 1
ATOM 2703 C C . VAL A 1 336 ? 9.500 -1.949 -16.961 1.00 90.69 336 VAL A C 1
ATOM 2705 O O . VAL A 1 336 ? 8.449 -2.159 -16.354 1.00 90.69 336 VAL A O 1
ATOM 2708 N N . LEU A 1 337 ? 10.696 -2.259 -16.454 1.00 86.75 337 LEU A N 1
ATOM 2709 C CA . LEU A 1 337 ? 10.874 -2.850 -15.130 1.00 86.75 337 LEU A CA 1
ATOM 2710 C C . LEU A 1 337 ? 10.489 -1.866 -14.014 1.00 86.75 337 LEU A C 1
ATOM 2712 O O . LEU A 1 337 ? 9.894 -2.281 -13.020 1.00 86.75 337 LEU A O 1
ATOM 2716 N N . GLU A 1 338 ? 10.817 -0.584 -14.176 1.00 90.25 338 GLU A N 1
ATOM 2717 C CA . GLU A 1 338 ? 10.422 0.487 -13.259 1.00 90.25 338 GLU A CA 1
ATOM 2718 C C . GLU A 1 338 ? 8.903 0.669 -13.251 1.00 90.25 338 GLU A C 1
ATOM 2720 O O . GLU A 1 338 ? 8.288 0.528 -12.199 1.00 90.25 338 GLU A O 1
ATOM 2725 N N . ALA A 1 339 ? 8.268 0.786 -14.419 1.00 95.06 339 ALA A N 1
ATOM 2726 C CA . ALA A 1 339 ? 6.812 0.886 -14.499 1.00 95.06 339 ALA A CA 1
ATOM 2727 C C . ALA A 1 339 ? 6.085 -0.354 -13.943 1.00 95.06 339 ALA A C 1
ATOM 2729 O O . ALA A 1 339 ? 5.033 -0.237 -13.314 1.00 95.06 339 ALA A O 1
ATOM 2730 N N . GLN A 1 340 ? 6.639 -1.559 -14.135 1.00 93.88 340 GLN A N 1
ATOM 2731 C CA . GLN A 1 340 ? 6.096 -2.780 -13.528 1.00 93.88 340 GLN A CA 1
ATOM 2732 C C . GLN A 1 340 ? 6.153 -2.723 -11.999 1.00 93.88 340 GLN A C 1
ATOM 2734 O O . GLN A 1 340 ? 5.216 -3.163 -11.320 1.00 93.88 340 GLN A O 1
ATOM 2739 N N . ARG A 1 341 ? 7.272 -2.233 -11.460 1.00 91.06 341 ARG A N 1
ATOM 2740 C CA . ARG A 1 341 ? 7.477 -2.071 -10.025 1.00 91.06 341 ARG A CA 1
ATOM 2741 C C . ARG A 1 341 ? 6.491 -1.050 -9.470 1.00 91.06 341 ARG A C 1
ATOM 2743 O O . ARG A 1 341 ? 5.784 -1.398 -8.532 1.00 91.06 341 ARG A O 1
ATOM 2750 N N . ASP A 1 342 ? 6.391 0.124 -10.079 1.00 94.88 342 ASP A N 1
ATOM 2751 C CA . ASP A 1 342 ? 5.498 1.196 -9.632 1.00 94.88 342 ASP A CA 1
ATOM 2752 C C . ASP A 1 342 ? 4.039 0.731 -9.635 1.00 94.88 342 ASP A C 1
ATOM 2754 O O . ASP A 1 342 ? 3.343 0.853 -8.629 1.00 94.88 342 ASP A O 1
ATOM 2758 N N . TYR A 1 343 ? 3.600 0.068 -10.712 1.00 97.06 343 TYR A N 1
ATOM 2759 C CA . TYR A 1 343 ? 2.276 -0.553 -10.771 1.00 97.06 343 TYR A CA 1
ATOM 2760 C C . TYR A 1 343 ? 2.048 -1.563 -9.634 1.00 97.06 343 TYR A C 1
ATOM 2762 O O . TYR A 1 343 ? 0.976 -1.596 -9.026 1.00 97.06 343 TYR A O 1
ATOM 2770 N N . SER A 1 344 ? 3.047 -2.398 -9.336 1.00 94.25 344 SER A N 1
ATOM 2771 C CA . SER A 1 344 ? 2.944 -3.400 -8.270 1.00 94.25 344 SER A CA 1
ATOM 2772 C C . SER A 1 344 ? 2.892 -2.751 -6.883 1.00 94.25 344 SER A C 1
ATOM 2774 O O . SER A 1 344 ? 2.072 -3.156 -6.064 1.00 94.25 344 SER A O 1
ATOM 2776 N N . GLU A 1 345 ? 3.718 -1.732 -6.630 1.00 94.56 345 GLU A N 1
ATOM 2777 C CA . GLU A 1 345 ? 3.741 -0.970 -5.376 1.00 94.56 345 GLU A CA 1
ATOM 2778 C C . GLU A 1 345 ? 2.416 -0.230 -5.154 1.00 94.56 345 GLU A C 1
ATOM 2780 O O . GLU A 1 345 ? 1.825 -0.343 -4.081 1.00 94.56 345 GLU A O 1
ATOM 2785 N N . MET A 1 346 ? 1.886 0.437 -6.184 1.00 97.31 346 MET A N 1
ATOM 2786 C CA . MET A 1 346 ? 0.587 1.115 -6.123 1.00 97.31 346 MET A CA 1
ATOM 2787 C C . MET A 1 346 ? -0.563 0.138 -5.876 1.0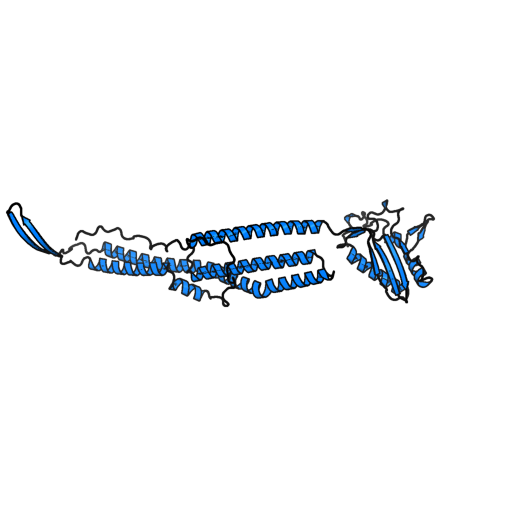0 97.31 346 MET A C 1
ATOM 2789 O O . MET A 1 346 ? -1.477 0.439 -5.114 1.00 97.31 346 MET A O 1
ATOM 2793 N N . ARG A 1 347 ? -0.513 -1.061 -6.468 1.00 95.81 347 ARG A N 1
ATOM 2794 C CA . ARG A 1 347 ? -1.523 -2.098 -6.229 1.00 95.81 347 ARG A CA 1
ATOM 2795 C C . ARG A 1 347 ? -1.461 -2.658 -4.806 1.00 95.81 347 ARG A C 1
ATOM 2797 O O . ARG A 1 347 ? -2.503 -2.934 -4.224 1.00 95.81 347 ARG A O 1
ATOM 2804 N N . VAL A 1 348 ? -0.266 -2.829 -4.239 1.00 94.38 348 VAL A N 1
ATOM 2805 C CA . VAL A 1 348 ? -0.121 -3.212 -2.824 1.00 94.38 348 VAL A CA 1
ATOM 2806 C C . VAL A 1 348 ? -0.647 -2.098 -1.920 1.00 94.38 348 VAL A C 1
ATOM 2808 O O . VAL A 1 348 ? -1.411 -2.384 -1.006 1.00 94.38 348 VAL A O 1
ATOM 2811 N N . ALA A 1 349 ? -0.320 -0.835 -2.211 1.00 95.94 349 ALA A N 1
ATOM 2812 C CA . ALA A 1 349 ? -0.828 0.310 -1.460 1.00 95.94 349 ALA A CA 1
ATOM 2813 C C . ALA A 1 349 ? -2.362 0.398 -1.504 1.00 95.94 349 ALA A C 1
ATOM 2815 O O . ALA A 1 349 ? -2.982 0.604 -0.464 1.00 95.94 349 ALA A O 1
ATOM 2816 N N . GLN A 1 350 ? -2.978 0.161 -2.670 1.00 95.50 350 GLN A N 1
ATOM 2817 C CA . GLN A 1 350 ? -4.435 0.066 -2.805 1.00 95.50 350 GLN A CA 1
ATOM 2818 C C . GLN A 1 350 ? -5.018 -0.966 -1.832 1.00 95.50 350 GLN A C 1
ATOM 2820 O O . GLN A 1 350 ? -5.940 -0.642 -1.090 1.00 95.50 350 GLN A O 1
ATOM 2825 N N . ILE A 1 351 ? -4.466 -2.185 -1.809 1.00 93.81 351 ILE A N 1
ATOM 2826 C CA . ILE A 1 351 ? -4.933 -3.255 -0.915 1.00 93.81 351 ILE A CA 1
ATOM 2827 C C . ILE A 1 351 ? -4.811 -2.823 0.551 1.00 93.81 351 ILE A C 1
ATOM 2829 O O . ILE A 1 351 ? -5.748 -3.024 1.317 1.00 93.81 351 ILE A O 1
ATOM 2833 N N . THR A 1 352 ? -3.703 -2.185 0.933 1.00 94.31 352 THR A N 1
ATOM 2834 C CA . THR A 1 352 ? -3.507 -1.666 2.295 1.00 94.31 352 THR A CA 1
ATOM 2835 C C . THR A 1 352 ? -4.547 -0.605 2.664 1.00 94.31 352 THR A C 1
ATOM 2837 O O . THR A 1 352 ? -5.079 -0.631 3.773 1.00 94.31 352 THR A O 1
ATOM 2840 N N . PHE A 1 353 ? -4.866 0.325 1.758 1.00 95.50 353 PHE A N 1
ATOM 2841 C CA . PHE A 1 353 ? -5.892 1.342 2.012 1.00 95.50 353 PHE A CA 1
ATOM 2842 C C . PHE A 1 353 ? -7.295 0.734 2.098 1.00 95.50 353 PHE A C 1
ATOM 2844 O O . PHE A 1 353 ? -8.065 1.114 2.977 1.00 95.50 353 PHE A O 1
ATOM 2851 N N . GLU A 1 354 ? -7.619 -0.240 1.244 1.00 94.31 354 GLU A N 1
ATOM 2852 C CA . GLU A 1 354 ? -8.884 -0.981 1.310 1.00 94.31 354 GLU A CA 1
ATOM 2853 C C . GLU A 1 354 ? -9.004 -1.786 2.614 1.00 94.31 354 GLU A C 1
ATOM 2855 O O . GLU A 1 354 ? -10.058 -1.787 3.250 1.00 94.31 354 GLU A O 1
ATOM 2860 N N . GLU A 1 355 ? -7.923 -2.429 3.060 1.00 93.31 355 GLU A N 1
ATOM 2861 C CA . GLU A 1 355 ? -7.875 -3.122 4.346 1.00 93.31 355 GLU A CA 1
ATOM 2862 C C . GLU A 1 355 ? -8.106 -2.149 5.509 1.00 93.31 355 GLU A C 1
ATOM 2864 O O . GLU A 1 355 ? -8.980 -2.390 6.344 1.00 93.31 355 GLU A O 1
ATOM 2869 N N . GLN A 1 356 ? -7.367 -1.036 5.559 1.00 93.81 356 GLN A N 1
ATOM 2870 C CA . GLN A 1 356 ? -7.490 -0.048 6.633 1.00 93.81 356 GLN A CA 1
ATOM 2871 C C . GLN A 1 356 ? -8.886 0.581 6.662 1.00 93.81 356 GLN A C 1
ATOM 2873 O O . GLN A 1 356 ? -9.471 0.731 7.738 1.00 93.81 356 GLN A O 1
ATOM 2878 N N . LEU A 1 357 ? -9.460 0.866 5.489 1.00 94.25 357 LEU A N 1
ATOM 2879 C CA . LEU A 1 357 ? -10.842 1.314 5.352 1.00 94.25 357 LEU A CA 1
ATOM 2880 C C . LEU A 1 357 ? -11.798 0.321 6.020 1.00 94.25 357 LEU A C 1
ATOM 2882 O O . LEU A 1 357 ? -12.563 0.708 6.904 1.00 94.25 357 LEU A O 1
ATOM 2886 N N . ARG A 1 358 ? -11.709 -0.970 5.672 1.00 91.94 358 ARG A N 1
ATOM 2887 C CA . ARG A 1 358 ? -12.574 -2.010 6.249 1.00 91.94 358 ARG A CA 1
ATOM 2888 C C . ARG A 1 358 ? -12.374 -2.193 7.745 1.00 91.94 358 ARG A C 1
ATOM 2890 O O . ARG A 1 358 ? -13.354 -2.347 8.472 1.00 91.94 358 ARG A O 1
ATOM 2897 N N . ARG A 1 359 ? -11.135 -2.151 8.230 1.00 92.12 359 ARG A N 1
ATOM 2898 C CA . ARG A 1 359 ? -10.850 -2.247 9.669 1.00 92.12 359 ARG A CA 1
ATOM 2899 C C . ARG A 1 359 ? -11.488 -1.089 10.431 1.00 92.12 359 ARG A C 1
ATOM 2901 O O . ARG A 1 359 ? -12.147 -1.326 11.441 1.00 92.12 359 ARG A O 1
ATOM 2908 N N . ASN A 1 360 ? -11.367 0.134 9.922 1.00 93.00 360 ASN A N 1
ATOM 2909 C CA . ASN A 1 360 ? -11.950 1.311 10.559 1.00 93.00 360 ASN A CA 1
ATOM 2910 C C . ASN A 1 360 ? -13.481 1.330 10.486 1.00 93.00 360 ASN A C 1
ATOM 2912 O O . ASN A 1 360 ? -14.128 1.682 11.470 1.00 93.00 360 ASN A O 1
ATOM 2916 N N . GLU A 1 361 ? -14.075 0.881 9.379 1.00 92.12 361 GLU A N 1
ATOM 2917 C CA . GLU A 1 361 ? -15.527 0.676 9.291 1.00 92.12 361 GLU A CA 1
ATOM 2918 C C . GLU A 1 361 ? -16.017 -0.318 10.344 1.00 92.12 361 GLU A C 1
ATOM 2920 O O . GLU A 1 361 ? -16.973 -0.034 11.065 1.00 92.12 361 GLU A O 1
ATOM 2925 N N . VAL A 1 362 ? -15.345 -1.467 10.473 1.00 91.38 362 VAL A N 1
ATOM 2926 C CA . VAL A 1 362 ? -15.685 -2.484 11.477 1.00 91.38 362 VAL A CA 1
ATOM 2927 C C . VAL A 1 362 ? -15.539 -1.926 12.890 1.00 91.38 362 VAL A C 1
ATOM 2929 O O . VAL A 1 362 ? -16.402 -2.194 13.720 1.00 91.38 362 VAL A O 1
ATOM 2932 N N . LEU A 1 363 ? -14.519 -1.111 13.170 1.00 91.62 363 LEU A N 1
ATOM 2933 C CA . LEU A 1 363 ? -14.364 -0.456 14.471 1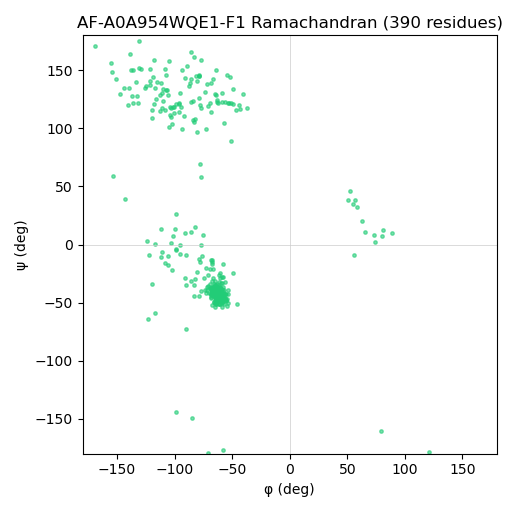.00 91.62 363 LEU A CA 1
ATOM 2934 C C . LEU A 1 363 ? -15.500 0.530 14.757 1.00 91.62 363 LEU A C 1
ATOM 2936 O O . LEU A 1 363 ? -16.076 0.488 15.840 1.00 91.62 363 LEU A O 1
ATOM 2940 N N . ILE A 1 364 ? -15.866 1.388 13.802 1.00 92.38 364 ILE A N 1
ATOM 2941 C CA . ILE A 1 364 ? -16.972 2.345 13.973 1.00 92.38 364 ILE A CA 1
ATOM 2942 C C . ILE A 1 364 ? -18.299 1.597 14.175 1.00 92.38 364 ILE A C 1
ATOM 2944 O O . ILE A 1 364 ? -19.066 1.920 15.085 1.00 92.38 364 ILE A O 1
ATOM 2948 N N . HIS A 1 365 ? -18.561 0.561 13.373 1.00 91.56 365 HIS A N 1
ATOM 2949 C CA . HIS A 1 365 ? -19.750 -0.283 13.513 1.00 91.56 365 HIS A CA 1
ATOM 2950 C C . HIS A 1 365 ? -19.751 -1.117 14.798 1.00 91.56 365 HIS A C 1
ATOM 2952 O O . HIS A 1 365 ? -20.817 -1.362 15.356 1.00 91.56 365 HIS A O 1
ATOM 2958 N N . GLY A 1 366 ? -18.574 -1.512 15.278 1.00 90.56 366 GLY A N 1
ATOM 2959 C CA . GLY A 1 366 ? -18.345 -2.196 16.548 1.00 90.56 366 GLY A CA 1
ATOM 2960 C C . GLY A 1 366 ? -18.271 -1.258 17.753 1.00 90.56 366 GLY A C 1
ATOM 2961 O O . GLY A 1 366 ? -17.803 -1.671 18.809 1.00 90.56 366 GLY A O 1
ATOM 2962 N N . PHE A 1 367 ? -18.706 -0.002 17.617 1.00 92.25 367 PHE A N 1
ATOM 2963 C CA . PHE A 1 367 ? -18.737 0.994 18.695 1.00 92.25 367 PHE A CA 1
ATOM 2964 C C . PHE A 1 367 ? -17.369 1.284 19.325 1.00 92.25 367 PHE A C 1
ATOM 2966 O O . PHE A 1 367 ? -17.286 1.609 20.507 1.00 92.25 367 PHE A O 1
ATOM 2973 N N . LEU A 1 368 ? -16.305 1.189 18.522 1.00 90.50 368 LEU A N 1
ATOM 2974 C CA . LEU A 1 368 ? -14.899 1.365 18.904 1.00 90.50 368 LEU A CA 1
ATOM 2975 C C . LEU A 1 368 ? -14.376 0.308 19.882 1.00 90.50 368 LEU A C 1
ATOM 2977 O O . LEU A 1 368 ? -13.265 0.440 20.396 1.00 90.50 368 LEU A O 1
ATOM 2981 N N . LEU A 1 369 ? -15.151 -0.753 20.113 1.00 82.25 369 LEU A N 1
ATOM 2982 C CA . LEU A 1 369 ? -14.716 -1.881 20.913 1.00 82.25 369 LEU A CA 1
ATOM 2983 C C . LEU A 1 369 ? -13.662 -2.656 20.129 1.00 82.25 369 LEU A C 1
ATOM 2985 O O . LEU A 1 369 ? -13.924 -3.188 19.049 1.00 82.25 369 LEU A O 1
ATOM 2989 N N . HIS A 1 370 ? -12.467 -2.736 20.699 1.00 71.50 370 HIS A N 1
ATOM 2990 C CA . HIS A 1 370 ? -11.403 -3.590 20.201 1.00 71.50 370 HIS A CA 1
ATOM 2991 C C . HIS A 1 370 ? -11.194 -4.777 21.152 1.00 71.50 370 HIS A C 1
ATOM 2993 O O . HIS A 1 370 ? -11.461 -4.703 22.349 1.00 71.50 370 HIS A O 1
ATOM 2999 N N . ASP A 1 371 ? -10.739 -5.896 20.590 1.00 57.94 371 ASP A N 1
ATOM 3000 C CA . ASP A 1 371 ? -10.349 -7.134 21.280 1.00 57.94 371 ASP A CA 1
ATOM 3001 C C . ASP A 1 371 ? -11.433 -8.056 21.852 1.00 57.94 371 ASP A C 1
ATOM 3003 O O . ASP A 1 371 ? -11.050 -9.091 22.382 1.00 57.94 371 ASP A O 1
ATOM 3007 N N . GLY A 1 372 ? -12.739 -7.783 21.704 1.00 49.16 372 GLY A N 1
ATOM 3008 C CA . GLY A 1 372 ? -13.861 -8.753 21.824 1.00 49.16 372 GLY A CA 1
ATOM 3009 C C . GLY A 1 372 ? -14.013 -9.581 23.121 1.00 49.16 372 GLY A C 1
ATOM 3010 O O . GLY A 1 372 ? -15.022 -10.253 23.309 1.00 49.16 372 GLY A O 1
ATOM 3011 N N . LEU A 1 373 ? -13.031 -9.541 24.018 1.00 44.47 373 LEU A N 1
ATOM 3012 C CA . LEU A 1 373 ? -12.839 -10.417 25.174 1.00 44.47 373 LEU A CA 1
ATOM 3013 C C . LEU A 1 373 ? -12.790 -9.628 26.479 1.00 44.47 373 LEU A C 1
ATOM 3015 O O . LEU A 1 373 ? -12.795 -10.214 27.561 1.00 44.47 373 LEU A O 1
ATOM 3019 N N . ARG A 1 374 ? -12.730 -8.298 26.398 1.00 47.47 374 ARG A N 1
ATOM 3020 C CA . ARG A 1 374 ? -12.892 -7.438 27.560 1.00 47.47 374 ARG A CA 1
ATOM 3021 C C . ARG A 1 374 ? -14.339 -6.994 27.592 1.00 47.47 374 ARG A C 1
ATOM 3023 O O . ARG A 1 374 ? -14.801 -6.298 26.693 1.00 47.47 374 ARG A O 1
ATOM 3030 N N . ALA A 1 375 ? -15.059 -7.444 28.616 1.00 50.75 375 ALA A N 1
ATOM 3031 C CA . ALA A 1 375 ? -16.298 -6.787 28.988 1.00 50.75 375 ALA A CA 1
ATOM 3032 C C . ALA A 1 375 ? -16.007 -5.289 29.143 1.00 50.75 375 ALA A C 1
ATOM 3034 O O . ALA A 1 375 ? -14.917 -4.934 29.598 1.00 50.75 375 ALA A O 1
ATOM 3035 N N . ALA A 1 376 ? -16.970 -4.443 28.764 1.00 53.22 376 ALA A N 1
ATOM 3036 C CA . ALA A 1 376 ? -16.961 -3.037 29.147 1.00 53.22 376 ALA A CA 1
ATOM 3037 C C . ALA A 1 376 ? -16.517 -2.945 30.608 1.00 53.22 376 ALA A C 1
ATOM 3039 O O . ALA A 1 376 ? -17.054 -3.697 31.435 1.00 53.22 376 ALA A O 1
ATOM 3040 N N . ASP A 1 377 ? -15.530 -2.091 30.899 1.00 53.81 377 ASP A N 1
ATOM 3041 C CA . ASP A 1 377 ? -15.076 -1.908 32.272 1.00 53.81 377 ASP A CA 1
ATOM 3042 C C . ASP A 1 377 ? -16.318 -1.686 33.131 1.00 53.81 377 ASP A C 1
ATOM 3044 O O . ASP A 1 377 ? -17.149 -0.811 32.856 1.00 53.81 377 ASP A O 1
ATOM 3048 N N . GLY A 1 378 ? -16.500 -2.574 34.112 1.00 49.28 378 GLY A N 1
ATOM 3049 C CA . GLY A 1 378 ? -17.647 -2.496 34.995 1.00 49.28 378 GLY A CA 1
ATOM 3050 C C . GLY A 1 378 ? -17.690 -1.096 35.609 1.00 49.28 378 GLY A C 1
ATOM 3051 O O . GLY A 1 378 ? -16.628 -0.513 35.855 1.00 49.28 378 GLY A O 1
ATOM 3052 N N . PRO A 1 379 ? -18.886 -0.534 35.859 1.00 53.84 379 PRO A N 1
ATOM 3053 C CA . PRO A 1 379 ? -18.977 0.735 36.565 1.00 53.84 379 PRO A CA 1
ATOM 3054 C C . PRO A 1 379 ? -18.116 0.656 37.828 1.00 53.84 379 PRO A C 1
ATOM 3056 O O . PRO A 1 379 ? -18.156 -0.354 38.535 1.00 53.84 379 PRO A O 1
ATOM 3059 N N . THR A 1 380 ? -17.310 1.689 38.070 1.00 56.19 380 THR A N 1
ATOM 3060 C CA . THR A 1 380 ? -16.321 1.746 39.153 1.00 56.19 380 THR A CA 1
ATOM 3061 C C . THR A 1 380 ? -16.920 1.188 40.460 1.00 56.19 380 THR A C 1
ATOM 3063 O O . THR A 1 380 ? -17.907 1.749 40.948 1.00 56.19 380 THR A O 1
ATOM 3066 N N . PRO A 1 381 ? -16.398 0.080 41.030 1.00 53.03 381 PRO A N 1
ATOM 3067 C CA . PRO A 1 381 ? -16.998 -0.554 42.204 1.00 53.03 381 PRO A CA 1
ATOM 3068 C C . PRO A 1 381 ? -16.502 0.084 43.516 1.00 53.03 381 PRO A C 1
ATOM 3070 O O . PRO A 1 381 ? -15.481 0.770 43.533 1.00 53.03 381 PRO A O 1
ATOM 3073 N N . PRO A 1 382 ? -17.183 -0.199 44.636 1.00 49.19 382 PRO A N 1
ATOM 3074 C CA . PRO A 1 382 ? -18.387 0.470 45.093 1.00 49.19 382 PRO A CA 1
ATOM 3075 C C . PRO A 1 382 ? -18.060 1.724 45.926 1.00 49.19 382 PRO A C 1
ATOM 3077 O O . PRO A 1 382 ? -17.200 1.722 46.801 1.00 49.19 382 PRO A O 1
ATOM 3080 N N . GLY A 1 383 ? -18.825 2.794 45.708 1.00 43.41 383 GLY A N 1
ATOM 3081 C CA . GLY A 1 383 ? -19.009 3.824 46.731 1.00 43.41 383 GLY A CA 1
ATOM 3082 C C . GLY A 1 383 ? -19.811 3.327 47.935 1.00 43.41 383 GLY A C 1
ATOM 3083 O O . GLY A 1 383 ? -19.750 3.954 48.984 1.00 43.41 383 GLY A O 1
ATOM 3084 N N . HIS A 1 384 ? -20.473 2.169 47.839 1.00 47.81 384 HIS A N 1
ATOM 3085 C CA . HIS A 1 384 ? -20.973 1.439 48.995 1.00 47.81 384 HIS A CA 1
ATOM 3086 C C . HIS A 1 384 ? -19.799 0.792 49.736 1.00 47.81 384 HIS A C 1
ATOM 3088 O O . HIS A 1 384 ? -19.363 -0.307 49.412 1.00 47.81 384 HIS A O 1
ATOM 3094 N N . ILE A 1 385 ? -19.349 1.429 50.818 1.00 44.94 385 ILE A N 1
ATOM 3095 C CA . ILE A 1 385 ? -19.142 0.627 52.024 1.00 44.94 385 ILE A CA 1
ATOM 3096 C C . ILE A 1 385 ? -20.465 -0.122 52.183 1.00 44.94 385 ILE A C 1
ATOM 3098 O O . ILE A 1 385 ? -21.514 0.534 52.189 1.00 44.94 385 ILE A O 1
ATOM 3102 N N . ASP A 1 386 ? -20.424 -1.454 52.202 1.00 43.53 386 ASP A N 1
ATOM 3103 C CA . ASP A 1 386 ? -21.485 -2.255 52.797 1.00 43.53 386 ASP A CA 1
ATOM 3104 C C . ASP A 1 386 ? -21.679 -1.659 54.189 1.00 43.53 386 ASP A C 1
ATOM 3106 O O . ASP A 1 386 ? -20.958 -1.993 55.132 1.00 43.53 386 ASP A O 1
ATOM 3110 N N . ALA A 1 387 ? -22.561 -0.663 54.304 1.00 42.78 387 ALA A N 1
ATOM 3111 C CA . ALA A 1 387 ? -23.090 -0.258 55.577 1.00 42.78 387 ALA A CA 1
ATOM 3112 C C . ALA A 1 387 ? -23.682 -1.563 56.064 1.00 42.78 387 ALA A C 1
ATOM 3114 O O . ALA A 1 387 ? -24.641 -2.056 55.466 1.00 42.78 387 ALA A O 1
ATOM 3115 N N . VAL A 1 388 ? -22.981 -2.190 57.015 1.00 42.00 388 VAL A N 1
ATOM 3116 C CA . VAL A 1 388 ? -23.412 -3.410 57.684 1.00 42.00 388 VAL A CA 1
ATOM 3117 C C . VAL A 1 388 ? -24.913 -3.242 57.840 1.00 42.00 388 VAL A C 1
ATOM 3119 O O . VAL A 1 388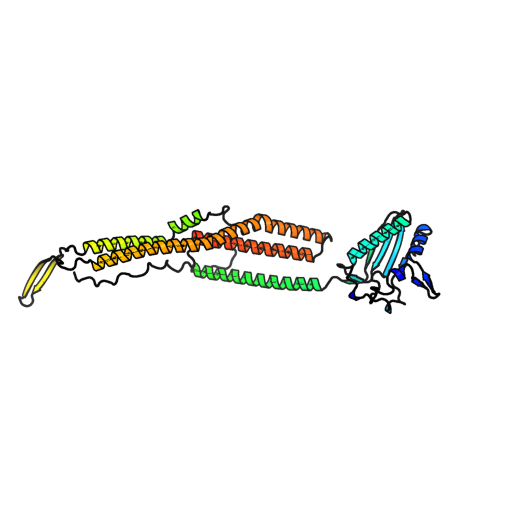 ? -25.285 -2.219 58.430 1.00 42.00 388 VAL A O 1
ATOM 3122 N N . PRO A 1 389 ? -25.745 -4.111 57.226 1.00 43.44 389 PRO A N 1
ATOM 3123 C CA . PRO A 1 389 ? -27.186 -3.967 57.308 1.00 43.44 389 PRO A CA 1
ATOM 3124 C C . PRO A 1 389 ? -27.475 -3.713 58.773 1.00 43.44 389 PRO A C 1
ATOM 3126 O O . PRO A 1 389 ? -27.079 -4.537 59.608 1.00 43.44 389 PRO A O 1
ATOM 3129 N N . LYS A 1 390 ? -28.001 -2.527 59.107 1.00 49.91 390 LYS A N 1
ATOM 3130 C CA . LYS A 1 390 ? -28.344 -2.274 60.500 1.00 49.91 390 LYS A CA 1
ATOM 3131 C C . LYS A 1 390 ? -29.303 -3.406 60.849 1.00 49.91 390 LYS A C 1
ATOM 3133 O O . LYS A 1 390 ? -30.225 -3.641 60.061 1.00 49.91 390 LYS A O 1
ATOM 3138 N N . PRO A 1 391 ? -28.993 -4.210 61.880 1.00 39.22 391 PRO A N 1
ATOM 3139 C CA . PRO A 1 391 ? -29.817 -5.360 62.194 1.00 39.22 391 PRO A CA 1
ATOM 3140 C C . PRO A 1 391 ? -31.252 -4.856 62.339 1.00 39.22 391 PRO A C 1
ATOM 3142 O O . PRO A 1 391 ? -31.485 -3.903 63.078 1.00 39.22 391 PRO A O 1
ATOM 3145 N N . ARG A 1 392 ? -32.129 -5.427 61.512 1.00 48.09 392 ARG A N 1
ATOM 3146 C CA . ARG A 1 392 ? -33.574 -5.213 61.539 1.00 48.09 392 ARG A CA 1
ATOM 3147 C C . ARG A 1 392 ? -34.200 -5.919 62.729 1.00 48.09 392 ARG A C 1
ATOM 3149 O O . ARG A 1 392 ? -33.611 -6.943 63.160 1.00 48.09 392 ARG A O 1
#

Foldseek 3Di:
DCPCVVLADPVRDQFCFDVCQQQFNADPVGGGDHLLVVLLVCCQPPQQDQPSKGARQDPVCQVRGSDRAQFGMKHWHDDPQEIEMETEGAEDEPPPVVVVVVVVVQVVQCVSSVSNVGHYDYYHYHYNHYDDDPVVVVVVVVVVVVVVVVVVVVVVVQVVVQVVVCVVVVHRDDRDDDDDDLDDDPDDDDLVNLLCLLLVPPPLLVLLVVVLVVLVVQLVVLQCVQPKDWDWDWDWDADPVVRDIDIDIDTDTDHDDPCSSVVVNVLSVVQSVVSVVVSVVVSVVLSVLSVVLSVLLVVLVVLLCCLVPPVLVVLV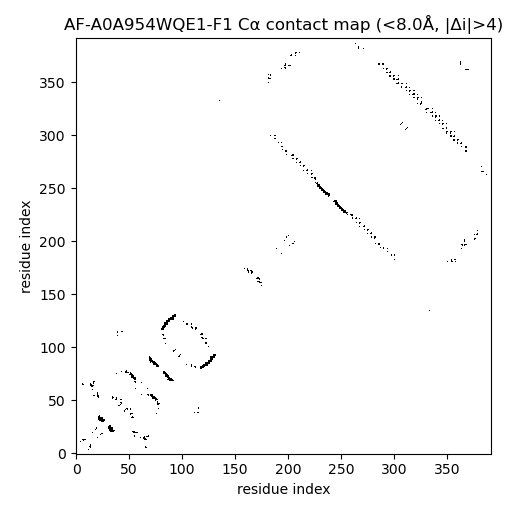VLLVVQVVCVVVVNDDPVSNVVSVVSSVVSVVVSVVSSVSNVVSVVCSNVSVDPDVPDDNDRDPDDSDPVPPPPDD

Sequence (392 aa):
VRIWNEWADDNGDLGPIYGKQWVRWQSPDGKAINQIARAVDQIKNNPDSRRIIVNAWNTGELDQMALTPCHALFQFYVADGKLSCQLYQRSADVFLGVPFNIASYALLTMMMAQVCDLEPGEFVLTFGDVEAPRFQVRKANIQLQRTRLDLQRAEHEYRRHFRELSSLVGIEIPVGSLAGTLNGTESQMSFDEALGRVLDQSPELMAARAKLSADRTSIRREEVEWIPDIVVSAGSGYNFDAKETVAVADVSIEIPFFDRNQGTIDQARADYHRQQNEIRRIELSLRKMLANVYQEYAMSYEHATEYRDTIVPEARAAYRELLQSYKANRVEWPDVLEAQRDYSEMRVAQITFEEQLRRNEVLIHGFLLHDGLRAADGPTPPGHIDAVPKPR

Secondary structure (DSSP, 8-state):
--TTTTTS-TTS--SS-HHHHHH-EEPTTSPEE-HHHHHHHHHHH-TT-TT-EEE---TTTGGG-SS--SEEEEEEEEETTEEEEEEEEEEEETTTTHHHHHHHHHHHHHHHHHHTT-EEEEEEEEEEEEE--HHHHHHHHHHHHHHHHHHHHHHHHHHHHHHHHHHHHTS-----PPPS-----SSPPPHHHHHHHHHHH-HHHHHHHHHHHHHHHHHHHHHHTTSPPEEEEEEEEEETTTTEEEEEEEEEE---SS--SHHHHHHHHHHHHHHHHHHHHHHHHHHHHHHHHHHHHHHHHHHHHHIIIIIHHHHHHHHHHHHHHHHTTSS-HHHHHHHHHHHHHHHHHHHHHHHHHHHHHHHHHTTT--SSSS--PPS---S---------

pLDDT: mean 87.61, std 12.45, range [39.22, 98.31]